Protein AF-A0A091NGA5-F1 (afdb_monomer_lite)

pLDDT: mean 75.54, std 27.59, range [21.92, 98.62]

InterPro domains:
  IPR000008 C2 domain [PS50004] (168-299)
  IPR022136 Domain of unknown function DUF3668 [PF12416] (4-75)
  IPR039893 Centrosomal protein of 120kDa-like [PTHR21574] (43-520)

Secondary structure (DSSP, 8-state):
--EEEEEEEETTEEEEEEEEEGGGT--TT--GGGTS-EEEEEEEE-B-TTTTT-------GGGS-EEEEEEEE---------------------------------------------------------------------------------------------------------B--TTPEEEEEEEEEEEEE---SSS-EEEEEEE--GGGS--PPEE-SS-EEE-TT--EEPTT-EEEEEEEE-HHHHHHHHHH-PEEEEEEE--SSS--EEEEEEEE-TTHHHHS--EEEE-TTS-EEEEEEEEEEEEEEESSSS--EEEEEEEEEEEEEEEE-S-SB-----S-----------------------PPPTTSSHHHHHHHHHHHHHHHHHHHHHHHHHHHHHHHHHHHHHHHHHHHHHHHHHHHHHHHHHHHHHHHHHHHHHHHHHHHHHHHHHHHHHHHHHHHHHHHHHHHHHHHHHHHHHHHHHHHHHHHHHHHHHHHHHHHHHHHHHT--

Organism: NCBI:txid57068

Radius of gyration: 49.53 Å; chains: 1; bounding box: 149×93×159 Å

Sequence (521 aa):
YLCVQVHLCCGDHSLGSTAIPLSGLLKKGNVEIDQHPVAIEGTFVLVPPNRTKQKLSQLPLDLAPTLGVSVTLERERLTTQPLIPFNALTESEQPQEKVLSPVNGKTESLQERSQNVPSQADHHSSTDDVATESEVESLKPEKGRKIRENAGNGPVAAYQSNPVGASSSSEPVSAQKIVIPAASHHFCFSIDLRSIRGLEVGFPINCILRYCYPFFGSAAPIMTNPPVEVRKNMEVFLPQSYCAFDFATVPHQLQDTFFRLPLLVELWHKDRTAKDLLLGMARLQLSNVLASEKTRFLGGNGEQCWRQTCNETVNISAAQGSGNRIAELSYAITLEDYGLVKVQEVMVSDSSQAVGAGQQWHAPHAQPRCAPENHPEPRETLEYKAALELEMWKEMQEDIFENQLKKKEMVHMEALAEEWKKREREREALVKKKVAEYNILEEKLQKTLRDLDKRERQLFSAESEIQRVKEELQAEHDRNLQVQQDSVRRAREECAHQLELERSKIKQLEEDKLRLQQQVH

Structure (mmCIF, N/CA/C/O backbone):
data_AF-A0A091NGA5-F1
#
_entry.id   AF-A0A091NGA5-F1
#
loop_
_atom_site.group_PDB
_atom_site.id
_atom_site.type_symbol
_atom_site.label_atom_id
_atom_site.label_alt_id
_atom_site.label_comp_id
_atom_site.label_asym_id
_atom_site.label_entity_id
_atom_site.label_seq_id
_atom_site.pdbx_PDB_ins_code
_atom_site.Cartn_x
_atom_site.Cartn_y
_atom_site.Cartn_z
_atom_site.occupancy
_atom_site.B_iso_or_equiv
_atom_site.auth_seq_id
_atom_site.auth_comp_id
_atom_site.auth_asym_id
_atom_site.auth_atom_id
_atom_site.pdbx_PDB_model_num
ATOM 1 N N . TYR A 1 1 ? -16.101 -7.623 -41.702 1.00 56.12 1 TYR A N 1
ATOM 2 C CA . TYR A 1 1 ? -14.749 -8.025 -41.275 1.00 56.12 1 TYR A CA 1
ATOM 3 C C . TYR A 1 1 ? -14.459 -7.322 -39.964 1.00 56.12 1 TYR A C 1
ATOM 5 O O . TYR A 1 1 ? -14.465 -6.101 -39.961 1.00 56.12 1 TYR A O 1
ATOM 13 N N . LEU A 1 2 ? -14.316 -8.060 -38.860 1.00 77.50 2 LEU A N 1
ATOM 14 C CA . LEU A 1 2 ? -13.909 -7.480 -37.575 1.00 77.50 2 LEU A CA 1
ATOM 15 C C . LEU A 1 2 ? -12.377 -7.467 -37.516 1.00 77.50 2 LEU A C 1
ATOM 17 O O . LEU A 1 2 ? -11.747 -8.483 -37.816 1.00 77.50 2 LEU A O 1
ATOM 21 N N . CYS A 1 3 ? -11.787 -6.342 -37.129 1.00 86.94 3 CYS A N 1
ATOM 22 C CA . CYS A 1 3 ? -10.357 -6.223 -36.876 1.00 86.94 3 CYS A CA 1
ATOM 23 C C . CYS A 1 3 ? -10.107 -5.321 -35.667 1.00 86.94 3 CYS A C 1
ATOM 25 O O . CYS A 1 3 ? -10.815 -4.332 -35.482 1.00 86.94 3 CYS A O 1
ATOM 27 N N . VAL A 1 4 ? -9.087 -5.645 -34.876 1.00 90.88 4 VAL A N 1
ATOM 28 C CA . VAL A 1 4 ? -8.569 -4.752 -33.832 1.00 90.88 4 VAL A CA 1
ATOM 29 C C . VAL A 1 4 ? -7.511 -3.868 -34.472 1.00 90.88 4 VAL A C 1
ATOM 31 O O . VAL A 1 4 ? -6.594 -4.386 -35.107 1.00 90.88 4 VAL A O 1
ATOM 34 N N . GLN A 1 5 ? -7.630 -2.551 -34.319 1.00 92.62 5 GLN A N 1
ATOM 35 C CA . GLN A 1 5 ? -6.592 -1.614 -34.737 1.00 92.62 5 GLN A CA 1
ATOM 36 C C . GLN A 1 5 ? -5.770 -1.205 -33.514 1.00 92.62 5 GLN A C 1
ATOM 38 O O . GLN A 1 5 ? -6.308 -0.644 -32.562 1.00 92.62 5 GLN A O 1
ATOM 43 N N . VAL A 1 6 ? -4.472 -1.498 -33.535 1.00 93.12 6 VAL A N 1
ATOM 44 C CA . VAL A 1 6 ? -3.536 -1.138 -32.462 1.00 93.12 6 VAL A CA 1
ATOM 45 C C . VAL A 1 6 ? -2.696 0.042 -32.926 1.00 93.12 6 VAL A C 1
ATOM 47 O O . VAL A 1 6 ? -2.171 0.021 -34.039 1.00 93.12 6 VAL A O 1
ATOM 50 N N . HIS A 1 7 ? -2.576 1.066 -32.083 1.00 94.00 7 HIS A N 1
ATOM 51 C CA . HIS A 1 7 ? -1.832 2.291 -32.363 1.00 94.00 7 HIS A CA 1
ATOM 52 C C . HIS A 1 7 ? -0.630 2.425 -31.425 1.00 94.00 7 HIS A C 1
ATOM 54 O O . HIS A 1 7 ? -0.758 2.266 -30.214 1.00 94.00 7 HIS A O 1
ATOM 60 N N . LEU A 1 8 ? 0.526 2.776 -31.986 1.00 92.94 8 LEU A N 1
ATOM 61 C CA . LEU A 1 8 ? 1.669 3.296 -31.244 1.00 92.94 8 LEU A CA 1
ATOM 62 C C . LEU A 1 8 ? 1.486 4.811 -31.106 1.00 92.94 8 LEU A C 1
ATOM 64 O O . LEU A 1 8 ? 1.487 5.512 -32.120 1.00 92.94 8 LEU A O 1
ATOM 68 N N . CYS A 1 9 ? 1.339 5.317 -29.882 1.00 91.19 9 CYS A N 1
ATOM 69 C CA . CYS A 1 9 ? 1.038 6.726 -29.614 1.00 91.19 9 CYS A CA 1
ATOM 70 C C . CYS A 1 9 ? 2.124 7.419 -28.779 1.00 91.19 9 CYS A C 1
ATOM 72 O O . CYS A 1 9 ? 2.763 6.798 -27.933 1.00 91.19 9 CYS A O 1
ATOM 74 N N . CYS A 1 10 ? 2.286 8.727 -28.985 1.00 87.88 10 CYS A N 1
ATOM 75 C CA . CYS A 1 10 ? 3.025 9.627 -28.100 1.00 87.88 10 CYS A CA 1
ATOM 76 C C . CYS A 1 10 ? 2.082 10.764 -27.681 1.00 87.88 10 CYS A C 1
ATOM 78 O O . CYS A 1 10 ? 1.731 11.626 -28.493 1.00 87.88 10 CYS A O 1
ATOM 80 N N . GLY A 1 11 ? 1.592 10.710 -26.437 1.00 90.94 11 GLY A N 1
ATOM 81 C CA . GLY A 1 11 ? 0.397 11.459 -26.039 1.00 90.94 11 GLY A CA 1
ATOM 82 C C . GLY A 1 11 ? -0.781 11.130 -26.965 1.00 90.94 11 GLY A C 1
ATOM 83 O O . GLY A 1 11 ? -0.948 9.982 -27.373 1.00 90.94 11 GLY A O 1
ATOM 84 N N . ASP A 1 12 ? -1.530 12.151 -27.377 1.00 90.06 12 ASP A N 1
ATOM 85 C CA . ASP A 1 12 ? -2.693 12.003 -28.268 1.00 90.06 12 ASP A CA 1
ATOM 86 C C . ASP A 1 12 ? -2.329 11.766 -29.754 1.00 90.06 12 ASP A C 1
ATOM 88 O O . ASP A 1 12 ? -3.207 11.698 -30.616 1.00 90.06 12 ASP A O 1
ATOM 92 N N . HIS A 1 13 ? -1.038 11.643 -30.093 1.00 83.62 13 HIS A N 1
ATOM 93 C CA . HIS A 1 13 ? -0.570 11.497 -31.474 1.00 83.62 13 HIS A CA 1
ATOM 94 C C . HIS A 1 13 ? -0.212 10.044 -31.810 1.00 83.62 13 HIS A C 1
ATOM 96 O O . HIS A 1 13 ? 0.801 9.515 -31.352 1.00 83.62 13 HIS A O 1
ATOM 102 N N . SER A 1 14 ? -0.997 9.420 -32.692 1.00 88.38 14 SER A N 1
ATOM 103 C CA . SER A 1 14 ? -0.684 8.113 -33.288 1.00 88.38 14 SER A CA 1
ATOM 104 C C . SER A 1 14 ? 0.507 8.216 -34.250 1.00 88.38 14 SER A C 1
ATOM 106 O O . SER A 1 14 ? 0.384 8.776 -35.339 1.00 88.38 14 SER A O 1
ATOM 108 N N . LEU A 1 15 ? 1.637 7.606 -33.897 1.00 88.81 15 LEU A N 1
ATOM 109 C CA . LEU A 1 15 ? 2.852 7.512 -34.715 1.00 88.81 15 LEU A CA 1
ATOM 110 C C . LEU A 1 15 ? 2.744 6.428 -35.803 1.00 88.81 15 LEU A C 1
ATOM 112 O O . LEU A 1 15 ? 3.283 6.579 -36.899 1.00 88.81 15 LEU A O 1
ATOM 116 N N . GLY A 1 16 ? 2.002 5.355 -35.530 1.00 90.75 16 GLY A N 1
ATOM 117 C CA . GLY A 1 16 ? 1.720 4.281 -36.482 1.00 90.75 16 GLY A CA 1
ATOM 118 C C . GLY A 1 16 ? 0.643 3.337 -35.964 1.00 90.75 16 GLY A C 1
ATOM 119 O O . GLY A 1 16 ? 0.372 3.310 -34.768 1.00 90.75 16 GLY A O 1
ATOM 120 N N . SER A 1 17 ? 0.011 2.573 -36.853 1.00 92.56 17 SER A N 1
ATOM 121 C CA . SER A 1 17 ? -1.026 1.608 -36.472 1.00 92.56 17 SER A CA 1
ATOM 122 C C . SER A 1 17 ? -0.970 0.326 -37.290 1.00 92.56 17 SER A C 1
ATOM 124 O O . SER A 1 17 ? -0.453 0.322 -38.406 1.00 92.56 17 SER A O 1
ATOM 126 N N . THR A 1 18 ? -1.505 -0.763 -36.751 1.00 93.75 18 THR A N 1
ATOM 127 C CA . THR A 1 18 ? -1.654 -2.034 -37.467 1.00 93.75 18 THR A CA 1
ATOM 128 C C . THR A 1 18 ? -3.017 -2.659 -37.181 1.00 93.75 18 THR A C 1
ATOM 130 O O . THR A 1 18 ? -3.643 -2.333 -36.172 1.00 93.75 18 THR A O 1
ATOM 133 N N . ALA A 1 19 ? -3.503 -3.514 -38.081 1.00 91.69 19 ALA A N 1
ATOM 134 C CA . ALA A 1 19 ? -4.843 -4.092 -38.013 1.00 91.69 19 ALA A CA 1
ATOM 135 C C . ALA A 1 19 ? -4.776 -5.624 -37.943 1.00 91.69 19 ALA A C 1
ATOM 137 O O . ALA A 1 19 ? -4.338 -6.273 -38.892 1.00 91.69 19 ALA A O 1
ATOM 138 N N . ILE A 1 20 ? -5.250 -6.197 -36.835 1.00 91.50 20 ILE A N 1
ATOM 139 C CA . ILE A 1 20 ? -5.306 -7.642 -36.602 1.00 91.50 20 ILE A CA 1
ATOM 140 C C . ILE A 1 20 ? -6.697 -8.156 -37.009 1.00 91.50 20 ILE A C 1
ATOM 142 O O . ILE A 1 20 ? -7.688 -7.773 -36.379 1.00 91.50 20 ILE A O 1
ATOM 146 N N . PRO A 1 21 ? -6.823 -9.000 -38.050 1.00 88.19 21 PRO A N 1
ATOM 147 C CA . PRO A 1 21 ? -8.111 -9.524 -38.494 1.00 88.19 21 PRO A CA 1
ATOM 148 C C . PRO A 1 21 ? -8.615 -10.630 -37.556 1.00 88.19 21 PRO A C 1
ATOM 150 O O . PRO A 1 21 ? -8.020 -11.698 -37.457 1.00 88.19 21 PRO A O 1
ATOM 153 N N . LEU A 1 22 ? -9.775 -10.425 -36.927 1.00 85.12 22 LEU A N 1
ATOM 154 C CA . LEU A 1 22 ? -10.366 -11.389 -35.985 1.00 85.12 22 LEU A CA 1
ATOM 155 C C . LEU A 1 22 ? -11.090 -12.560 -36.675 1.00 85.12 22 LEU A C 1
ATOM 157 O O . LEU A 1 22 ? -11.571 -13.477 -36.013 1.00 85.12 22 LEU A O 1
ATOM 161 N N . SER A 1 23 ? -11.161 -12.566 -38.009 1.00 79.44 23 SER A N 1
ATOM 162 C CA . SER A 1 23 ? -11.825 -13.613 -38.800 1.00 79.44 23 SER A CA 1
ATOM 163 C C . SER A 1 23 ? -11.200 -15.010 -38.671 1.00 79.44 23 SER A C 1
ATOM 165 O O . SER A 1 23 ? -11.796 -15.972 -39.146 1.00 79.44 23 SER A O 1
ATOM 167 N N . GLY A 1 24 ? -10.023 -15.134 -38.046 1.00 70.94 24 GLY A N 1
ATOM 168 C CA . GLY A 1 24 ? -9.411 -16.424 -37.715 1.00 70.94 24 GLY A CA 1
ATOM 169 C C . GLY A 1 24 ? -9.938 -17.079 -36.428 1.00 70.94 24 GLY A C 1
ATOM 170 O O . GLY A 1 24 ? -9.860 -18.300 -36.328 1.00 70.94 24 GLY A O 1
ATOM 171 N N . LEU A 1 25 ? -10.500 -16.309 -35.482 1.00 74.56 25 LEU A N 1
ATOM 172 C CA . LEU A 1 25 ? -10.872 -16.797 -34.140 1.00 74.56 25 LEU A CA 1
ATOM 173 C C . LEU A 1 25 ? -12.141 -17.657 -34.124 1.00 74.56 25 LEU A C 1
ATOM 175 O O . LEU A 1 25 ? -12.261 -18.571 -33.317 1.00 74.56 25 LEU A O 1
ATOM 179 N N . LEU A 1 26 ? -13.104 -17.366 -35.003 1.00 69.44 26 LEU A N 1
ATOM 180 C CA . LEU A 1 26 ? -14.398 -18.051 -35.050 1.00 69.44 26 LEU A CA 1
ATOM 181 C C . LEU A 1 26 ? -14.679 -18.562 -36.465 1.00 69.44 26 LEU A C 1
ATOM 183 O O . LEU A 1 26 ? -15.328 -17.902 -37.280 1.00 69.44 26 LEU A O 1
ATOM 187 N N . LYS A 1 27 ? -14.200 -19.775 -36.755 1.00 68.00 27 LYS A N 1
ATOM 188 C CA . LYS A 1 27 ? -14.582 -20.515 -37.965 1.00 68.00 27 LYS A CA 1
ATOM 189 C C . LYS A 1 27 ? -16.012 -21.037 -37.798 1.00 68.00 27 LYS A C 1
ATOM 191 O O . LYS A 1 27 ? -16.321 -21.727 -36.829 1.00 68.00 27 LYS A O 1
ATOM 196 N N . LYS A 1 28 ? -16.895 -20.707 -38.745 1.00 57.41 28 LYS A N 1
ATOM 197 C CA . LYS A 1 28 ? -18.322 -21.065 -38.697 1.00 57.41 28 LYS A CA 1
ATOM 198 C C . LYS A 1 28 ? -18.500 -22.588 -38.602 1.00 57.41 28 LYS A C 1
ATOM 200 O O . LYS A 1 28 ? -18.217 -23.292 -39.565 1.00 57.41 28 LYS A O 1
ATOM 205 N N . GLY A 1 29 ? -19.008 -23.060 -37.462 1.00 58.91 29 GLY A N 1
ATOM 206 C CA . GLY A 1 29 ? -19.249 -24.481 -37.183 1.00 58.91 29 GLY A CA 1
ATOM 207 C C . GLY A 1 29 ? -18.160 -25.189 -36.369 1.00 58.91 29 GLY A C 1
ATOM 208 O O . GLY A 1 29 ? -18.290 -26.389 -36.157 1.00 58.91 29 GLY A O 1
ATOM 209 N N . ASN A 1 30 ? -17.114 -24.489 -35.909 1.00 61.03 30 ASN A N 1
ATOM 210 C CA . ASN A 1 30 ? -16.069 -25.100 -35.088 1.00 61.03 30 ASN A CA 1
ATOM 211 C C . ASN A 1 30 ? -16.381 -25.000 -33.582 1.00 61.03 30 ASN A C 1
ATOM 213 O O . ASN A 1 30 ? -16.745 -23.929 -33.101 1.00 61.03 30 ASN A O 1
ATOM 217 N N . VAL A 1 31 ? -16.224 -26.109 -32.853 1.00 64.25 31 VAL A N 1
ATOM 218 C CA . VAL A 1 31 ? -16.602 -26.260 -31.425 1.00 64.25 31 VAL A CA 1
ATOM 219 C C . VAL A 1 31 ? -15.367 -26.231 -30.499 1.00 64.25 31 VAL A C 1
ATOM 221 O O . VAL A 1 31 ? -15.475 -26.381 -29.288 1.00 64.25 31 VAL A O 1
ATOM 224 N N . GLU A 1 32 ? -14.171 -25.999 -31.054 1.00 63.62 32 GLU A N 1
ATOM 225 C CA . GLU A 1 32 ? -12.886 -25.964 -30.325 1.00 63.62 32 GLU A CA 1
ATOM 226 C C . GLU A 1 32 ? -12.896 -25.047 -29.084 1.00 63.62 32 GLU A C 1
ATOM 228 O O . GLU A 1 32 ? -12.343 -25.426 -28.051 1.00 63.62 32 GLU A O 1
ATOM 233 N N . ILE A 1 33 ? -13.594 -23.904 -29.154 1.00 67.56 33 ILE A N 1
ATOM 234 C CA . ILE A 1 33 ? -13.716 -22.909 -28.069 1.00 67.56 33 ILE A CA 1
ATOM 235 C C . ILE A 1 33 ? -14.349 -23.457 -26.776 1.00 67.56 33 ILE A C 1
ATOM 237 O O . ILE A 1 33 ? -14.103 -22.924 -25.694 1.00 67.56 33 ILE A O 1
ATOM 241 N N . ASP A 1 34 ? -15.145 -24.528 -26.856 1.00 65.19 34 ASP A N 1
ATOM 242 C CA . ASP A 1 34 ? -15.733 -25.168 -25.673 1.00 65.19 34 ASP A CA 1
ATOM 243 C C . ASP A 1 34 ? -14.726 -26.042 -24.907 1.00 65.19 34 ASP A C 1
ATOM 245 O O . ASP A 1 34 ? -14.966 -26.396 -23.750 1.00 65.19 34 ASP A O 1
ATOM 249 N N . GLN A 1 35 ? -13.595 -26.383 -25.533 1.00 66.12 35 GLN A N 1
ATOM 250 C CA . GLN A 1 35 ? -12.564 -27.252 -24.961 1.00 66.12 35 GLN A CA 1
ATOM 251 C C . GLN A 1 35 ? -11.275 -26.485 -24.637 1.00 66.12 35 GLN A C 1
ATOM 253 O O . GLN A 1 35 ? -10.738 -26.664 -23.543 1.00 66.12 35 GLN A O 1
ATOM 258 N N . HIS A 1 36 ? -10.813 -25.610 -25.540 1.00 72.19 36 HIS A N 1
ATOM 259 C CA . HIS A 1 36 ? -9.538 -24.892 -25.426 1.00 72.19 36 HIS A CA 1
ATOM 260 C C . HIS A 1 36 ? -9.650 -23.436 -25.930 1.00 72.19 36 HIS A C 1
ATOM 262 O O . HIS A 1 36 ? -10.435 -23.170 -26.844 1.00 72.19 36 HIS A O 1
ATOM 268 N N . PRO A 1 37 ? -8.855 -22.490 -25.391 1.00 79.56 37 PRO A N 1
ATOM 269 C CA . PRO A 1 37 ? -8.739 -21.139 -25.942 1.00 79.56 37 PRO A CA 1
ATOM 270 C C . PRO A 1 37 ? -8.267 -21.141 -27.403 1.00 79.56 37 PRO A C 1
ATOM 272 O O . PRO A 1 37 ? -7.371 -21.899 -27.773 1.00 79.56 37 PRO A O 1
ATOM 275 N N . VAL A 1 38 ? -8.832 -20.257 -28.229 1.00 85.00 38 VAL A N 1
ATOM 276 C CA . VAL A 1 38 ? -8.437 -20.074 -29.635 1.00 85.00 38 VAL A CA 1
ATOM 277 C C . VAL A 1 38 ? -7.654 -18.771 -29.762 1.00 85.00 38 VAL A C 1
ATOM 279 O O . VAL A 1 38 ? -8.178 -17.714 -29.419 1.00 85.00 38 VAL A O 1
ATOM 282 N N . ALA A 1 39 ? -6.423 -18.822 -30.274 1.00 84.12 39 ALA A N 1
ATOM 283 C CA . ALA A 1 39 ? -5.550 -17.653 -30.396 1.00 84.12 39 ALA A CA 1
ATOM 284 C C . ALA A 1 39 ? -5.186 -17.310 -31.851 1.00 84.12 39 ALA A C 1
ATOM 286 O O . ALA A 1 39 ? -4.998 -18.191 -32.692 1.00 84.12 39 ALA A O 1
ATOM 287 N N . ILE A 1 40 ? -5.043 -16.013 -32.135 1.00 85.94 40 ILE A N 1
ATOM 288 C CA . ILE A 1 40 ? -4.293 -15.486 -33.282 1.00 85.94 40 ILE A CA 1
ATOM 289 C C . ILE A 1 40 ? -3.034 -14.834 -32.725 1.00 85.94 40 ILE A C 1
ATOM 291 O O . ILE A 1 40 ? -3.118 -13.754 -32.147 1.00 85.94 40 ILE A O 1
ATOM 295 N N . GLU A 1 41 ? -1.884 -15.464 -32.938 1.00 88.88 41 GLU A N 1
ATOM 296 C CA . GLU A 1 41 ? -0.572 -14.912 -32.607 1.00 88.88 41 GLU A CA 1
ATOM 297 C C . GLU A 1 41 ? 0.211 -14.609 -33.888 1.00 88.88 41 GLU A C 1
ATOM 299 O O . GLU A 1 41 ? 0.195 -15.390 -34.843 1.00 88.88 41 GLU A O 1
ATOM 304 N N . GLY A 1 42 ? 0.883 -13.459 -33.931 1.00 88.12 42 GLY A N 1
ATOM 305 C CA . GLY A 1 42 ? 1.724 -13.093 -35.062 1.00 88.12 42 GLY A CA 1
ATOM 306 C C . GLY A 1 42 ? 2.400 -11.735 -34.927 1.00 88.12 42 GLY A C 1
ATOM 307 O O . GLY A 1 42 ? 2.114 -10.944 -34.028 1.00 88.12 42 GLY A O 1
ATOM 308 N N . THR A 1 43 ? 3.298 -11.461 -35.869 1.00 89.56 43 THR A N 1
ATOM 309 C CA . THR A 1 43 ? 4.054 -10.209 -35.955 1.00 89.56 43 THR A CA 1
ATOM 310 C C . THR A 1 43 ? 3.441 -9.313 -37.027 1.00 89.56 43 THR A C 1
ATOM 312 O O . THR A 1 43 ? 3.416 -9.667 -38.206 1.00 89.56 43 THR A O 1
ATOM 315 N N . PHE A 1 44 ? 2.951 -8.140 -36.630 1.00 90.62 44 PHE A N 1
ATOM 316 C CA . PHE A 1 44 ? 2.208 -7.217 -37.486 1.00 90.62 44 PHE A CA 1
ATOM 317 C C . PHE A 1 44 ? 3.003 -5.925 -37.720 1.00 90.62 44 PHE A C 1
ATOM 319 O O . PHE A 1 44 ? 3.449 -5.272 -36.779 1.00 90.62 44 PHE A O 1
ATOM 326 N N . VAL A 1 45 ? 3.186 -5.527 -38.982 1.00 91.31 45 VAL A N 1
ATOM 327 C CA . VAL A 1 45 ? 3.934 -4.305 -39.336 1.00 91.31 45 VAL A CA 1
ATOM 328 C C . VAL A 1 45 ? 3.115 -3.056 -38.992 1.00 91.31 45 VAL A C 1
ATOM 330 O O . VAL A 1 45 ? 1.940 -2.959 -39.360 1.00 91.31 45 VAL A O 1
ATOM 333 N N . LEU A 1 46 ? 3.735 -2.076 -38.331 1.00 90.75 46 LEU A N 1
ATOM 334 C CA . LEU A 1 46 ? 3.142 -0.770 -38.046 1.00 90.75 46 LEU A CA 1
ATOM 335 C C . LEU A 1 46 ? 3.178 0.134 -39.288 1.00 90.75 46 LEU A C 1
ATOM 337 O O . LEU A 1 46 ? 4.208 0.343 -39.932 1.00 90.75 46 LEU A O 1
ATOM 341 N N . VAL A 1 47 ? 2.025 0.709 -39.618 1.00 89.06 47 VAL A N 1
ATOM 342 C CA . VAL A 1 47 ? 1.812 1.600 -40.761 1.00 89.06 47 VAL A CA 1
ATOM 343 C C . VAL A 1 47 ? 1.692 3.046 -40.260 1.00 89.06 47 VAL A C 1
ATOM 345 O O . VAL A 1 47 ? 0.761 3.341 -39.506 1.00 89.06 47 VAL A O 1
ATOM 348 N N . PRO A 1 48 ? 2.585 3.975 -40.660 1.00 86.00 48 PRO A N 1
ATOM 349 C CA . PRO A 1 48 ? 2.474 5.381 -40.273 1.00 86.00 48 PRO A CA 1
ATOM 350 C C . PRO A 1 48 ? 1.246 6.039 -40.932 1.00 86.00 48 PRO A C 1
ATOM 352 O O . PRO A 1 48 ? 0.954 5.748 -42.097 1.00 86.00 48 PRO A O 1
ATOM 355 N N . PRO A 1 49 ? 0.544 6.962 -40.248 1.00 78.81 49 PRO A N 1
ATOM 356 C CA . PRO A 1 49 ? -0.758 7.474 -40.695 1.00 78.81 49 PRO A CA 1
ATOM 357 C C . PRO A 1 49 ? -0.709 8.342 -41.965 1.00 78.81 49 PRO A C 1
ATOM 359 O O . PRO A 1 49 ? -1.724 8.502 -42.633 1.00 78.81 49 PRO A O 1
ATOM 362 N N . ASN A 1 50 ? 0.456 8.895 -42.325 1.00 68.31 50 ASN A N 1
ATOM 363 C CA . ASN A 1 50 ? 0.604 9.906 -43.384 1.00 68.31 50 ASN A CA 1
ATOM 364 C C . ASN A 1 50 ? 1.430 9.437 -44.603 1.00 68.31 50 ASN A C 1
ATOM 366 O O . ASN A 1 50 ? 2.135 10.239 -45.222 1.00 68.31 50 ASN A O 1
ATOM 370 N N . ARG A 1 51 ? 1.334 8.152 -44.994 1.00 62.31 51 ARG A N 1
ATOM 371 C CA . ARG A 1 51 ? 2.080 7.582 -46.146 1.00 62.31 51 ARG A CA 1
ATOM 372 C C . ARG A 1 51 ? 1.932 8.359 -47.467 1.00 62.31 51 ARG A C 1
ATOM 374 O O . ARG A 1 51 ? 2.816 8.282 -48.308 1.00 62.31 51 ARG A O 1
ATOM 381 N N . THR A 1 52 ? 0.852 9.113 -47.665 1.00 56.03 52 THR A N 1
ATOM 382 C CA . THR A 1 52 ? 0.591 9.875 -48.902 1.00 56.03 52 THR A CA 1
ATOM 383 C C . THR A 1 52 ? 1.336 11.210 -49.011 1.00 56.03 52 THR A C 1
ATOM 385 O O . THR A 1 52 ? 1.388 11.765 -50.106 1.00 56.03 52 THR A O 1
ATOM 388 N N . LYS A 1 53 ? 1.922 11.741 -47.925 1.00 52.00 53 LYS A N 1
ATOM 389 C CA . LYS A 1 53 ? 2.641 13.037 -47.937 1.00 52.00 53 LYS A CA 1
ATOM 390 C C . LYS A 1 53 ? 4.168 12.925 -47.912 1.00 52.00 53 LYS A C 1
ATOM 392 O O . LYS A 1 53 ? 4.843 13.922 -48.147 1.00 52.00 53 LYS A O 1
ATOM 397 N N . GLN A 1 54 ? 4.720 11.741 -47.659 1.00 54.88 54 GLN A N 1
ATOM 398 C CA . GLN A 1 54 ? 6.164 11.501 -47.656 1.00 54.88 54 GLN A CA 1
ATOM 399 C C . GLN A 1 54 ? 6.507 10.397 -48.660 1.00 54.88 54 GLN A C 1
ATOM 401 O O . GLN A 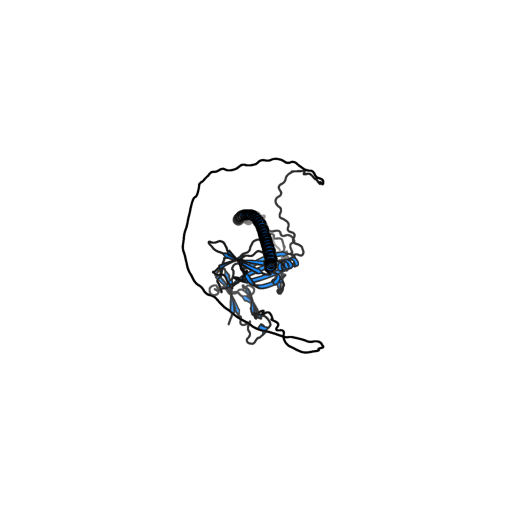1 54 ? 6.086 9.254 -48.494 1.00 54.88 54 GLN A O 1
ATOM 406 N N . LYS A 1 55 ? 7.309 10.726 -49.684 1.00 51.34 55 LYS A N 1
ATOM 407 C CA . LYS A 1 55 ? 7.959 9.743 -50.572 1.00 51.34 55 LYS A CA 1
ATOM 408 C C . LYS A 1 55 ? 9.065 9.002 -49.805 1.00 51.34 55 LYS A C 1
ATOM 410 O O . LYS A 1 55 ? 10.247 9.220 -50.050 1.00 51.34 55 LYS A O 1
ATOM 415 N N . LEU A 1 56 ? 8.680 8.156 -48.857 1.00 56.34 56 LEU A N 1
ATOM 416 C CA . LEU A 1 56 ? 9.593 7.233 -48.190 1.00 56.34 56 LEU A CA 1
ATOM 417 C C . LEU A 1 56 ? 9.687 5.941 -49.004 1.00 56.34 56 LEU A C 1
ATOM 419 O O . LEU A 1 56 ? 8.672 5.392 -49.438 1.00 56.34 56 LEU A O 1
ATOM 423 N N . SER A 1 57 ? 10.913 5.467 -49.218 1.00 56.19 57 SER A N 1
ATOM 424 C CA . SER A 1 57 ? 11.172 4.133 -49.754 1.00 56.19 57 SER A CA 1
ATOM 425 C C . SER A 1 57 ? 10.581 3.073 -48.822 1.00 56.19 57 SER A C 1
ATOM 427 O O . SER A 1 57 ? 10.541 3.241 -47.602 1.00 56.19 57 SER A O 1
ATOM 429 N N . GLN A 1 58 ? 10.100 1.969 -49.395 1.00 59.72 58 GLN A N 1
ATOM 430 C CA . GLN A 1 58 ? 9.658 0.830 -48.596 1.00 59.72 58 GLN A CA 1
ATOM 431 C C . GLN A 1 58 ? 10.883 0.227 -47.900 1.00 59.72 58 GLN A C 1
ATOM 433 O O . GLN A 1 58 ? 11.793 -0.259 -48.571 1.00 59.72 58 GLN A O 1
ATOM 438 N N . LEU A 1 59 ? 10.917 0.283 -46.565 1.00 62.22 59 LEU A N 1
ATOM 439 C CA . LEU A 1 59 ? 11.907 -0.461 -45.789 1.00 62.22 59 LEU A CA 1
ATOM 440 C C . LEU A 1 59 ? 11.706 -1.972 -46.023 1.00 62.22 59 LEU A C 1
ATOM 442 O O . LEU A 1 59 ? 10.552 -2.409 -46.115 1.00 62.22 59 LEU A O 1
ATOM 446 N N . PRO A 1 60 ? 12.787 -2.772 -46.088 1.00 69.44 60 PRO A N 1
ATOM 447 C CA . PRO A 1 60 ? 12.694 -4.229 -46.042 1.00 69.44 60 PRO A CA 1
ATOM 448 C C . PRO A 1 60 ? 11.888 -4.687 -44.820 1.00 69.44 60 PRO A C 1
ATOM 450 O O . PRO A 1 60 ? 11.975 -4.054 -43.765 1.00 69.44 60 PRO A O 1
ATOM 453 N N . LEU A 1 61 ? 11.125 -5.781 -44.942 1.00 65.00 61 LEU A N 1
ATOM 454 C CA . LEU A 1 61 ? 10.263 -6.271 -43.853 1.00 65.00 61 LEU A CA 1
ATOM 455 C C . LEU A 1 61 ? 11.048 -6.506 -42.551 1.00 65.00 61 LEU A C 1
ATOM 457 O O . LEU A 1 61 ? 10.554 -6.146 -41.487 1.00 65.00 61 LEU A O 1
ATOM 461 N N . ASP A 1 62 ? 12.282 -7.003 -42.654 1.00 68.38 62 ASP A N 1
ATOM 462 C CA . ASP A 1 62 ? 13.172 -7.306 -41.522 1.00 68.38 62 ASP A CA 1
ATOM 463 C C . ASP A 1 62 ? 13.630 -6.064 -40.730 1.00 68.38 62 ASP A C 1
ATOM 465 O O . ASP A 1 62 ? 14.141 -6.188 -39.621 1.00 68.38 62 ASP A O 1
ATOM 469 N N . LEU A 1 63 ? 13.456 -4.860 -41.290 1.00 76.19 63 LEU A N 1
ATOM 470 C CA . LEU A 1 63 ? 13.784 -3.577 -40.654 1.00 76.19 63 LEU A CA 1
ATOM 471 C C . LEU A 1 63 ? 12.538 -2.726 -40.364 1.00 76.19 63 LEU A C 1
ATOM 473 O O . LEU A 1 63 ? 12.647 -1.626 -39.819 1.00 76.19 63 LEU A O 1
ATOM 477 N N . ALA A 1 64 ? 11.348 -3.191 -40.750 1.00 81.12 64 ALA A N 1
ATOM 478 C CA . ALA A 1 64 ? 10.115 -2.457 -40.522 1.00 81.12 64 ALA A CA 1
ATOM 479 C C . ALA A 1 64 ? 9.716 -2.510 -39.032 1.00 81.12 64 ALA A C 1
ATOM 481 O O . ALA A 1 64 ? 9.843 -3.562 -38.401 1.00 81.12 64 ALA A O 1
ATOM 482 N N . PRO A 1 65 ? 9.181 -1.416 -38.452 1.00 87.06 65 PRO A N 1
ATOM 483 C CA . PRO A 1 65 ? 8.686 -1.437 -37.081 1.00 87.06 65 PRO A CA 1
ATOM 484 C C . PRO A 1 65 ? 7.521 -2.425 -36.981 1.00 87.06 65 PRO A C 1
ATOM 486 O O . PRO A 1 65 ? 6.474 -2.245 -37.609 1.00 87.06 65 PRO A O 1
ATOM 489 N N . THR A 1 66 ? 7.715 -3.485 -36.208 1.00 90.88 66 THR A N 1
ATOM 490 C CA . THR A 1 66 ? 6.763 -4.583 -36.044 1.00 90.88 66 THR A CA 1
ATOM 491 C C . THR A 1 66 ? 6.282 -4.682 -34.604 1.00 90.88 66 THR A C 1
ATOM 493 O O . THR A 1 66 ? 7.001 -4.360 -33.662 1.00 90.88 66 THR A O 1
ATOM 496 N N . LEU A 1 67 ? 5.041 -5.129 -34.445 1.00 92.12 67 LEU A N 1
ATOM 497 C CA . LEU A 1 67 ? 4.401 -5.379 -33.167 1.00 92.12 67 LEU A CA 1
ATOM 498 C C . LEU A 1 67 ? 3.999 -6.855 -33.103 1.00 92.12 67 LEU A C 1
ATOM 500 O O . LEU A 1 67 ? 3.208 -7.314 -33.927 1.00 92.12 67 LEU A O 1
ATOM 504 N N . GLY A 1 68 ? 4.537 -7.594 -32.134 1.00 92.12 68 GLY A N 1
ATOM 505 C CA . GLY A 1 68 ? 4.021 -8.917 -31.787 1.00 92.12 68 GLY A CA 1
ATOM 506 C C . GLY A 1 68 ? 2.666 -8.768 -31.099 1.00 92.12 68 GLY A C 1
ATOM 507 O O . GLY A 1 68 ? 2.551 -8.012 -30.135 1.00 92.12 68 GLY A O 1
ATOM 508 N N . VAL A 1 69 ? 1.638 -9.448 -31.603 1.00 92.50 69 VAL A N 1
ATOM 509 C CA . VAL A 1 69 ? 0.285 -9.414 -31.038 1.00 92.50 69 VAL A CA 1
ATOM 510 C C . VAL A 1 69 ? -0.252 -10.833 -30.940 1.00 92.50 69 VAL A C 1
ATOM 512 O O . VAL A 1 69 ? -0.257 -11.564 -31.929 1.00 92.50 69 VAL A O 1
ATOM 515 N N . SER A 1 70 ? -0.750 -11.186 -29.756 1.00 91.12 70 SER A N 1
ATOM 516 C CA . SER A 1 70 ? -1.565 -12.376 -29.532 1.00 91.12 70 SER A CA 1
ATOM 517 C C . SER A 1 70 ? -2.965 -11.950 -29.094 1.00 91.12 70 SER A C 1
ATOM 519 O O . SER A 1 70 ? -3.114 -11.115 -28.201 1.00 91.12 70 SER A O 1
ATOM 521 N N . VAL A 1 71 ? -3.991 -12.476 -29.760 1.00 89.62 71 VAL A N 1
ATOM 522 C CA . VAL A 1 71 ? -5.403 -12.265 -29.426 1.00 89.62 71 VAL A CA 1
ATOM 523 C C . VAL A 1 71 ? -6.022 -13.621 -29.141 1.00 89.62 71 VAL A C 1
ATOM 525 O O . VAL A 1 71 ? -6.204 -14.411 -30.066 1.00 89.62 71 VAL A O 1
ATOM 528 N N . THR A 1 72 ? -6.371 -13.872 -27.883 1.00 88.25 72 THR A N 1
ATOM 529 C CA . THR A 1 72 ? -6.981 -15.129 -27.438 1.00 88.25 72 THR A CA 1
ATOM 530 C C . THR A 1 72 ? -8.465 -14.933 -27.155 1.00 88.25 72 THR A C 1
ATOM 532 O O . THR A 1 72 ? -8.864 -13.952 -26.530 1.00 88.25 72 THR A O 1
ATOM 535 N N . LEU A 1 73 ? -9.283 -15.876 -27.616 1.00 84.88 73 LEU A N 1
ATOM 536 C CA . LEU A 1 73 ? -10.706 -15.972 -27.333 1.00 84.88 73 LEU A CA 1
ATOM 537 C C . LEU A 1 73 ? -10.974 -17.283 -26.589 1.00 84.88 73 LEU A C 1
ATOM 539 O O . LEU A 1 73 ? -10.718 -18.368 -27.110 1.00 84.88 73 LEU A O 1
ATOM 543 N N . GLU A 1 74 ? -11.515 -17.177 -25.381 1.00 83.44 74 GLU A N 1
ATOM 544 C CA . GLU A 1 74 ? -11.856 -18.313 -24.528 1.00 83.44 74 GLU A CA 1
ATOM 545 C C . GLU A 1 74 ? -13.274 -18.187 -23.968 1.00 83.44 74 GLU A C 1
ATOM 547 O O . GLU A 1 74 ? -13.851 -17.099 -23.907 1.00 83.44 74 GLU A O 1
ATOM 552 N N . ARG A 1 75 ? -13.852 -19.321 -23.568 1.00 78.75 75 ARG A N 1
ATOM 553 C CA . ARG A 1 75 ? -15.163 -19.367 -22.925 1.00 78.75 75 ARG A CA 1
ATOM 554 C C . ARG A 1 75 ? -15.012 -19.158 -21.419 1.00 78.75 75 ARG A C 1
ATOM 556 O O . ARG A 1 75 ? -14.475 -20.022 -20.729 1.00 78.75 75 ARG A O 1
ATOM 563 N N . GLU A 1 76 ? -15.556 -18.052 -20.913 1.00 72.38 76 GLU A N 1
ATOM 564 C CA . GLU A 1 76 ? -15.606 -17.742 -19.481 1.00 72.38 76 GLU A CA 1
ATOM 565 C C . GLU A 1 76 ? -16.276 -18.886 -18.694 1.00 72.38 76 GLU A C 1
ATOM 567 O O . GLU A 1 76 ? -17.459 -19.199 -18.875 1.00 72.38 76 GLU A O 1
ATOM 572 N N . ARG A 1 77 ? -15.502 -19.549 -17.827 1.00 63.41 77 ARG A N 1
ATOM 573 C CA . ARG A 1 77 ? -15.995 -20.618 -16.952 1.00 63.41 77 ARG A CA 1
ATOM 574 C C . ARG A 1 77 ? -16.479 -20.010 -15.641 1.00 63.41 77 ARG A C 1
ATOM 576 O O . ARG A 1 77 ? -15.694 -19.811 -14.721 1.00 63.41 77 ARG A O 1
ATOM 583 N N . LEU A 1 78 ? -17.782 -19.748 -15.547 1.00 44.34 78 LEU A N 1
ATOM 584 C CA . LEU A 1 78 ? -18.420 -19.360 -14.288 1.00 44.34 78 LEU A CA 1
ATOM 585 C C . LEU A 1 78 ? -18.255 -20.478 -13.248 1.00 44.34 78 LEU A C 1
ATOM 587 O O . LEU A 1 78 ? -18.867 -21.541 -13.366 1.00 44.34 78 LEU A O 1
ATOM 591 N N . THR A 1 79 ? -17.455 -20.232 -12.210 1.00 37.12 79 THR A N 1
ATOM 592 C CA . THR A 1 79 ? -17.227 -21.178 -11.109 1.00 37.12 79 THR A CA 1
ATOM 593 C C . THR A 1 79 ? -18.412 -21.207 -10.137 1.00 37.12 79 THR A C 1
ATOM 595 O O . THR A 1 79 ? -18.303 -20.816 -8.976 1.00 37.12 79 THR A O 1
ATOM 598 N N . THR A 1 80 ? -19.571 -21.694 -10.586 1.00 36.59 80 THR A N 1
ATOM 599 C CA . THR A 1 80 ? -20.614 -22.162 -9.663 1.00 36.59 80 THR A CA 1
ATOM 600 C C . THR A 1 80 ? -20.066 -23.326 -8.843 1.00 36.59 80 THR A C 1
ATOM 602 O O . THR A 1 80 ? -19.744 -24.377 -9.400 1.00 36.59 80 THR A O 1
ATOM 605 N N . GLN A 1 81 ? -19.983 -23.151 -7.520 1.00 31.62 81 GLN A N 1
ATOM 606 C CA . GLN A 1 81 ? -19.730 -24.254 -6.588 1.00 31.62 81 GLN A CA 1
ATOM 607 C C . GLN A 1 81 ? -20.740 -25.387 -6.846 1.00 31.62 81 GLN A C 1
ATOM 609 O O . GLN A 1 81 ? -21.942 -25.106 -6.915 1.00 31.62 81 GLN A O 1
ATOM 614 N N . PRO A 1 82 ? -20.313 -26.660 -6.944 1.00 35.22 82 PRO A N 1
ATOM 615 C CA . PRO A 1 82 ? -21.249 -27.769 -7.013 1.00 35.22 82 PRO A CA 1
ATOM 616 C C . PRO A 1 82 ? -21.883 -27.977 -5.633 1.00 35.22 82 PRO A C 1
ATOM 618 O O . PRO A 1 82 ? -21.298 -28.601 -4.748 1.00 35.22 82 PRO A O 1
ATOM 621 N N . LEU A 1 83 ? -23.104 -27.474 -5.453 1.00 32.28 83 LEU A N 1
ATOM 622 C CA . LEU A 1 83 ? -24.013 -27.995 -4.434 1.00 32.28 83 LEU A CA 1
ATOM 623 C C . LEU A 1 83 ? -24.317 -29.451 -4.797 1.00 32.28 83 LEU A C 1
ATOM 625 O O . LEU A 1 83 ? -25.086 -29.703 -5.721 1.00 32.28 83 LEU A O 1
ATOM 629 N N . ILE A 1 84 ? -23.690 -30.398 -4.096 1.00 34.84 84 ILE A N 1
ATOM 630 C CA . ILE A 1 84 ? -23.951 -31.832 -4.258 1.00 34.84 84 ILE A CA 1
ATOM 631 C C . ILE A 1 84 ? -25.370 -32.122 -3.740 1.00 34.84 84 ILE A C 1
ATOM 633 O O . ILE A 1 84 ? -25.593 -32.017 -2.530 1.00 34.84 84 ILE A O 1
ATOM 637 N N . PRO A 1 85 ? -26.331 -32.527 -4.590 1.00 30.67 85 PRO A N 1
ATOM 638 C CA . PRO A 1 85 ? -27.636 -32.975 -4.137 1.00 30.67 85 PRO A CA 1
ATOM 639 C C . PRO A 1 85 ? -27.527 -34.471 -3.836 1.00 30.67 85 PRO A C 1
ATOM 641 O O . PRO A 1 85 ? -27.627 -35.309 -4.730 1.00 30.67 85 PRO A O 1
ATOM 644 N N . PHE A 1 86 ? -27.295 -34.823 -2.573 1.00 29.55 86 PHE A N 1
ATOM 645 C CA . PHE A 1 86 ? -27.398 -36.216 -2.145 1.00 29.55 86 PHE A CA 1
ATOM 646 C C . PHE A 1 86 ? -28.875 -36.609 -2.048 1.00 29.55 86 PHE A C 1
ATOM 648 O O . PHE A 1 86 ? -29.551 -36.185 -1.113 1.00 29.55 86 PHE A O 1
ATOM 655 N N . ASN A 1 87 ? -29.364 -37.420 -2.993 1.00 27.75 87 ASN A N 1
ATOM 656 C CA . ASN A 1 87 ? -30.349 -38.472 -2.717 1.00 27.75 87 ASN A CA 1
ATOM 657 C C . ASN A 1 87 ? -30.567 -39.432 -3.902 1.00 27.75 87 ASN A C 1
ATOM 659 O O . ASN A 1 87 ? -30.737 -38.996 -5.035 1.00 27.75 87 ASN A O 1
ATOM 663 N N . ALA A 1 88 ? -30.690 -40.718 -3.544 1.00 26.23 88 ALA A N 1
ATOM 664 C CA . ALA A 1 88 ? -31.183 -41.865 -4.320 1.00 26.23 88 ALA A CA 1
ATOM 665 C C . ALA A 1 88 ? -30.352 -42.387 -5.523 1.00 26.23 88 ALA A C 1
ATOM 667 O O . ALA A 1 88 ? -29.826 -41.614 -6.311 1.00 26.23 88 ALA A O 1
ATOM 668 N N . LEU A 1 89 ? -30.282 -43.702 -5.789 1.00 27.41 89 LEU A N 1
ATOM 669 C CA . LEU A 1 89 ? -30.382 -44.902 -4.928 1.00 27.41 89 LEU A CA 1
ATOM 670 C C . LEU A 1 89 ? -29.974 -46.131 -5.773 1.00 27.41 89 LEU A C 1
ATOM 672 O O . LEU A 1 89 ? -30.542 -46.298 -6.850 1.00 27.41 89 LEU A O 1
ATOM 676 N N . THR A 1 90 ? -29.125 -47.036 -5.270 1.00 26.70 90 THR A N 1
ATOM 677 C CA . THR A 1 90 ? -29.180 -48.458 -5.676 1.00 26.70 90 THR A CA 1
ATOM 678 C C . THR A 1 90 ? -28.681 -49.377 -4.560 1.00 26.70 90 THR A C 1
ATOM 680 O O . THR A 1 90 ? -27.825 -49.006 -3.762 1.00 26.70 90 THR A O 1
ATOM 683 N N . GLU A 1 91 ? -29.291 -50.555 -4.490 1.00 24.00 91 GLU A N 1
ATOM 684 C CA . GLU A 1 91 ? -29.272 -51.530 -3.397 1.00 24.00 91 GLU A CA 1
ATOM 685 C C . GLU A 1 91 ? -27.934 -52.281 -3.234 1.00 24.00 91 GLU A C 1
ATOM 687 O O . GLU A 1 91 ? -27.285 -52.602 -4.227 1.00 24.00 91 GLU A O 1
ATOM 692 N N . SER A 1 92 ? -27.583 -52.675 -2.000 1.00 23.97 92 SER A N 1
ATOM 693 C CA . SER A 1 92 ? -27.634 -54.097 -1.601 1.00 23.97 92 SER A CA 1
ATOM 694 C C . SER A 1 92 ? -27.410 -54.314 -0.088 1.00 23.97 92 SER A C 1
ATOM 696 O O . SER A 1 92 ? -26.681 -53.568 0.555 1.00 23.97 92 SER A O 1
ATOM 698 N N . GLU A 1 93 ? -28.028 -55.385 0.418 1.00 25.19 93 GLU A N 1
ATOM 699 C CA . GLU A 1 93 ? -27.815 -56.116 1.685 1.00 25.19 93 GLU A CA 1
ATOM 700 C C . GLU A 1 93 ? -28.037 -55.448 3.070 1.00 25.19 93 GLU A C 1
ATOM 702 O O . GLU A 1 93 ? -27.329 -54.567 3.550 1.00 25.19 93 GLU A O 1
ATOM 707 N N . GLN A 1 94 ? -29.039 -56.011 3.756 1.00 21.92 94 GLN A N 1
ATOM 708 C CA . GLN A 1 94 ? -29.365 -55.932 5.188 1.00 21.92 94 GLN A CA 1
ATOM 709 C C . GLN A 1 94 ? -28.565 -57.016 5.963 1.00 21.92 94 GLN A C 1
ATOM 711 O O . GLN A 1 94 ? -28.149 -57.981 5.316 1.00 21.92 94 GLN A O 1
ATOM 716 N N . PRO A 1 95 ? -28.397 -56.967 7.313 1.00 28.41 95 PRO A N 1
ATOM 717 C CA . PRO A 1 95 ? -29.525 -57.293 8.215 1.00 28.41 95 PRO A CA 1
ATOM 718 C C . PRO A 1 95 ? -29.555 -56.660 9.639 1.00 28.41 95 PRO A C 1
ATOM 720 O O . PRO A 1 95 ? -28.531 -56.550 10.298 1.00 28.41 95 PRO A O 1
ATOM 723 N N . GLN A 1 96 ? -30.788 -56.449 10.152 1.00 25.78 96 GLN A N 1
ATOM 724 C CA . GLN A 1 96 ? -31.212 -56.445 11.585 1.00 25.78 96 GLN A CA 1
ATOM 725 C C . GLN A 1 96 ? -30.644 -55.330 12.524 1.00 25.78 96 GLN A C 1
ATOM 727 O O . GLN A 1 96 ? -29.532 -54.865 12.349 1.00 25.78 96 GLN A O 1
ATOM 732 N N . GLU A 1 97 ? -31.341 -54.798 13.548 1.00 24.67 97 GLU A N 1
ATOM 733 C CA . GLU A 1 97 ? -32.641 -55.110 14.181 1.00 24.67 97 GLU A CA 1
ATOM 734 C C . GLU A 1 97 ? -33.216 -53.886 14.972 1.00 24.67 97 GLU A C 1
ATOM 736 O O . GLU A 1 97 ? -32.448 -53.031 15.399 1.00 24.67 97 GLU A O 1
ATOM 741 N N . LYS A 1 98 ? -34.534 -53.900 15.280 1.00 25.80 98 LYS A N 1
ATOM 742 C CA . LYS A 1 98 ? -35.299 -53.103 16.296 1.00 25.80 98 LYS A CA 1
ATOM 743 C C . LYS A 1 98 ? -35.559 -51.581 16.025 1.00 25.80 98 LYS A C 1
ATOM 745 O O . LYS A 1 98 ? -34.622 -50.839 15.784 1.00 25.80 98 LYS A O 1
ATOM 750 N N . VAL A 1 99 ? -36.798 -51.032 15.923 1.00 24.03 99 VAL A N 1
ATOM 751 C CA . VAL A 1 99 ? -38.014 -51.019 16.815 1.00 24.03 99 VAL A CA 1
ATOM 752 C C . VAL A 1 99 ? -37.791 -50.041 17.999 1.00 24.03 99 VAL A C 1
ATOM 754 O O . VAL A 1 99 ? -36.887 -50.308 18.778 1.00 24.03 99 VAL A O 1
ATOM 757 N N . LEU A 1 100 ? -38.491 -48.905 18.237 1.00 26.39 100 LEU A N 1
ATOM 758 C CA . LEU A 1 100 ? -39.819 -48.348 17.847 1.00 26.39 100 LEU A CA 1
ATOM 759 C C . LEU A 1 100 ? -39.870 -46.787 17.904 1.00 26.39 100 LEU A C 1
ATOM 761 O O . LEU A 1 100 ? -38.950 -46.150 18.410 1.00 26.39 100 LEU A O 1
ATOM 765 N N . SER A 1 101 ? -40.993 -46.183 17.480 1.00 23.41 101 SER A N 1
ATOM 766 C CA . SER A 1 101 ? -41.407 -44.775 17.723 1.00 23.41 101 SER A CA 1
ATOM 767 C C . SER A 1 101 ? -42.922 -44.707 18.110 1.00 23.41 101 SER A C 1
ATOM 769 O O . SER A 1 101 ? -43.456 -45.747 18.494 1.00 23.41 101 SER A O 1
ATOM 771 N N . PRO A 1 102 ? -43.651 -43.564 18.057 1.00 49.25 102 PRO A N 1
ATOM 772 C CA . PRO A 1 102 ? -43.822 -42.531 19.104 1.00 49.25 102 PRO A CA 1
ATOM 773 C C . PRO A 1 102 ? -45.305 -42.309 19.550 1.00 49.25 102 PRO A C 1
ATOM 775 O O . PRO A 1 102 ? -46.198 -42.917 18.973 1.00 49.25 102 PRO A O 1
ATOM 778 N N . VAL A 1 103 ? -45.599 -41.403 20.512 1.00 26.73 103 VAL A N 1
ATOM 779 C CA . VAL A 1 103 ? -46.952 -40.832 20.845 1.00 26.73 103 VAL A CA 1
ATOM 780 C C . VAL A 1 103 ? -46.830 -39.781 21.990 1.00 26.73 103 VAL A C 1
ATOM 782 O O . VAL A 1 103 ? -45.856 -39.872 22.728 1.00 26.73 103 VAL A O 1
ATOM 785 N N . ASN A 1 104 ? -47.756 -38.855 22.327 1.00 27.78 104 ASN A N 1
ATOM 786 C CA . ASN A 1 104 ? -48.689 -37.925 21.632 1.00 27.78 104 ASN A CA 1
ATOM 787 C C . ASN A 1 104 ? -49.480 -37.107 22.718 1.00 27.78 104 ASN A C 1
ATOM 789 O O . ASN A 1 104 ? -49.544 -37.554 23.859 1.00 27.78 104 ASN A O 1
ATOM 793 N N . GLY A 1 105 ? -50.129 -35.979 22.372 1.00 25.39 105 GLY A N 1
ATOM 794 C CA . GLY A 1 105 ? -51.003 -35.143 23.247 1.00 25.39 105 GLY A CA 1
ATOM 795 C C . GLY A 1 105 ? -50.426 -33.733 23.505 1.00 25.39 105 GLY A C 1
ATOM 796 O O . GLY A 1 105 ? -49.262 -33.641 23.872 1.00 25.39 105 GLY A O 1
ATOM 797 N N . LYS A 1 106 ? -51.065 -32.570 23.252 1.00 27.17 106 LYS A N 1
ATOM 798 C CA . LYS A 1 106 ? -52.474 -32.089 23.387 1.00 27.17 106 LYS A CA 1
ATOM 799 C C . LYS A 1 106 ? -52.997 -32.184 24.838 1.00 27.17 106 LYS A C 1
ATOM 801 O O . LYS A 1 106 ? -52.739 -33.192 25.480 1.00 27.17 106 LYS A O 1
ATOM 806 N N . THR A 1 107 ? -53.680 -31.180 25.413 1.00 28.31 107 THR A N 1
ATOM 807 C CA . THR A 1 107 ? -54.623 -30.196 24.812 1.00 28.31 107 THR A CA 1
ATOM 808 C C . THR A 1 107 ? -54.782 -28.913 25.683 1.00 28.31 107 THR A C 1
ATOM 810 O O . THR A 1 107 ? -54.467 -28.992 26.859 1.00 28.31 107 THR A O 1
ATOM 813 N N . GLU A 1 108 ? -55.267 -27.791 25.098 1.00 28.62 108 GLU A N 1
ATOM 814 C CA . GLU A 1 108 ? -56.238 -26.753 25.605 1.00 28.62 108 GLU A CA 1
ATOM 815 C C . GLU A 1 108 ? -56.303 -26.326 27.106 1.00 28.62 108 GLU A C 1
ATOM 817 O O . GLU A 1 108 ? -56.041 -27.112 27.999 1.00 28.62 108 GLU A O 1
ATOM 822 N N . SER A 1 109 ? -56.785 -25.144 27.539 1.00 26.05 109 SER A N 1
ATOM 823 C CA . SER A 1 109 ? -57.209 -23.836 26.963 1.00 26.05 109 SER A CA 1
ATOM 824 C C . SER A 1 109 ? -57.511 -22.874 28.155 1.00 26.05 109 SER A C 1
ATOM 826 O O . SER A 1 109 ? -57.751 -23.369 29.251 1.00 26.05 109 SER A O 1
ATOM 828 N N . LEU A 1 110 ? -57.359 -21.537 28.081 1.00 27.11 110 LEU A N 1
ATOM 829 C CA . LEU A 1 110 ? -58.415 -20.484 27.989 1.00 27.11 110 LEU A CA 1
ATOM 830 C C . LEU A 1 110 ? -57.786 -19.153 28.513 1.00 27.11 110 LEU A C 1
ATOM 832 O O . LEU A 1 110 ? -56.991 -19.216 29.443 1.00 27.11 110 LEU A O 1
ATOM 836 N N . GLN A 1 111 ? -57.885 -18.016 27.796 1.00 28.80 111 GLN A N 1
ATOM 837 C CA . GLN A 1 111 ? -58.710 -16.805 28.097 1.00 28.80 111 GLN A CA 1
ATOM 838 C C . GLN A 1 111 ? -58.407 -16.074 29.437 1.00 28.80 111 GLN A C 1
ATOM 840 O O . GLN A 1 111 ? -58.196 -16.726 30.446 1.00 28.80 111 GLN A O 1
ATOM 845 N N . GLU A 1 112 ? -58.372 -14.734 29.566 1.00 26.62 112 GLU A N 1
ATOM 846 C CA . GLU A 1 112 ? -58.793 -13.579 28.728 1.00 26.62 112 GLU A CA 1
ATOM 847 C C . GLU A 1 112 ? -57.947 -12.312 29.137 1.00 26.62 112 GLU A C 1
ATOM 849 O O . GLU A 1 112 ? -57.488 -12.248 30.272 1.00 26.62 112 GLU A O 1
ATOM 854 N N . ARG A 1 113 ? -57.495 -11.409 28.233 1.00 24.36 113 ARG A N 1
ATOM 855 C CA . ARG A 1 113 ? -58.101 -10.098 27.821 1.00 24.36 113 ARG A CA 1
ATOM 856 C C . ARG A 1 113 ? -58.104 -8.985 28.902 1.00 24.36 113 ARG A C 1
ATOM 858 O O . ARG A 1 113 ? -58.466 -9.264 30.029 1.00 24.36 113 ARG A O 1
ATOM 865 N N . SER A 1 114 ? -57.885 -7.678 28.684 1.00 27.64 114 SER A N 1
ATOM 866 C CA . SER A 1 114 ? -57.263 -6.791 27.669 1.00 27.64 114 SER A CA 1
ATOM 867 C C . SER A 1 114 ? -57.383 -5.330 28.177 1.00 27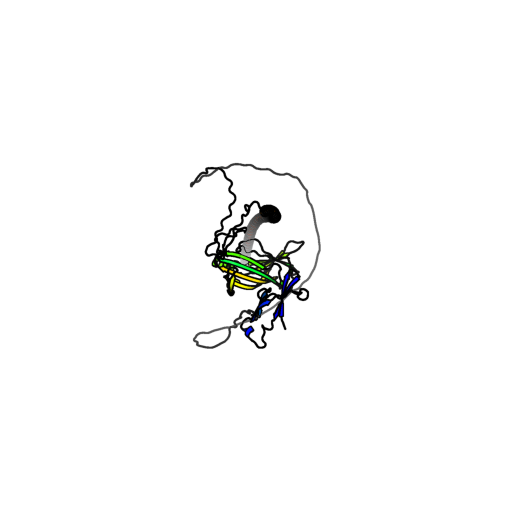.64 114 SER A C 1
ATOM 869 O O . SER A 1 114 ? -58.387 -4.985 28.786 1.00 27.64 114 SER A O 1
ATOM 871 N N . GLN A 1 115 ? -56.389 -4.490 27.859 1.00 30.34 115 GLN A N 1
ATOM 872 C CA . GLN A 1 115 ? -56.406 -3.027 27.582 1.00 30.34 115 GLN A CA 1
ATOM 873 C C . GLN A 1 115 ? -57.648 -2.146 27.905 1.00 30.34 115 GLN A C 1
ATOM 875 O O . GLN A 1 115 ? -58.732 -2.415 27.390 1.00 30.34 115 GLN A O 1
ATOM 880 N N . ASN A 1 116 ? -57.427 -0.954 28.509 1.00 26.20 116 ASN A N 1
ATOM 881 C CA . ASN A 1 116 ? -57.609 0.354 27.820 1.00 26.20 116 ASN A CA 1
ATOM 882 C C . ASN A 1 116 ? -57.116 1.614 28.601 1.00 26.20 116 ASN A C 1
ATOM 884 O O . ASN A 1 116 ? -56.758 1.527 29.771 1.00 26.20 116 ASN A O 1
ATOM 888 N N . VAL A 1 117 ? -57.062 2.757 27.891 1.00 28.48 117 VAL A N 1
ATOM 889 C CA . VAL A 1 117 ? -56.534 4.127 28.214 1.00 28.48 117 VAL A CA 1
ATOM 890 C C . VAL A 1 117 ? -57.696 5.173 28.343 1.00 28.48 117 VAL A C 1
ATOM 892 O O . VAL A 1 117 ? -58.821 4.698 28.160 1.00 28.48 117 VAL A O 1
ATOM 895 N N . PRO A 1 118 ? -57.561 6.523 28.608 1.00 38.41 118 PRO A N 1
ATOM 896 C CA . PRO A 1 118 ? -56.427 7.465 28.346 1.00 38.41 118 PRO A CA 1
ATOM 897 C C . PRO A 1 118 ? -56.192 8.698 29.306 1.00 38.41 118 PRO A C 1
ATOM 899 O O . PRO A 1 118 ? -56.961 8.928 30.231 1.00 38.41 118 PRO A O 1
ATOM 902 N N . SER A 1 119 ? -55.208 9.562 28.952 1.00 29.59 119 SER A N 1
ATOM 903 C CA . SER A 1 119 ? -55.104 11.038 29.234 1.00 29.59 119 SER A CA 1
ATOM 904 C C . SER A 1 119 ? -54.850 11.519 30.698 1.00 29.59 119 SER A C 1
ATOM 906 O O . SER A 1 119 ? -55.053 10.747 31.621 1.00 29.59 119 SER A O 1
ATOM 908 N N . GLN A 1 120 ? -54.386 12.747 31.038 1.00 30.33 120 GLN A N 1
ATOM 909 C CA . GLN A 1 120 ? -53.997 13.983 30.303 1.00 30.33 120 GLN A CA 1
ATOM 910 C C . GLN A 1 120 ? -52.949 14.835 31.104 1.00 30.33 120 GLN A C 1
ATOM 912 O O . GLN A 1 120 ? -52.492 14.408 32.155 1.00 30.33 120 GLN A O 1
ATOM 917 N N . ALA A 1 121 ? -52.566 16.010 30.576 1.00 27.88 121 ALA A N 1
ATOM 918 C CA . ALA A 1 121 ? -51.502 16.960 30.981 1.00 27.88 121 ALA A CA 1
ATOM 919 C C . ALA A 1 121 ? -51.507 17.557 32.419 1.00 27.88 121 ALA A C 1
ATOM 921 O O . ALA A 1 121 ? -52.562 17.615 33.036 1.00 27.88 121 ALA A O 1
ATOM 922 N N . ASP A 1 122 ? -50.347 18.085 32.883 1.00 27.28 122 ASP A N 1
ATOM 923 C CA . ASP A 1 122 ? -50.166 19.527 33.228 1.00 27.28 122 ASP A CA 1
ATOM 924 C C . ASP A 1 122 ? -48.730 19.954 33.679 1.00 27.28 122 ASP A C 1
ATOM 926 O O . ASP A 1 122 ? -48.203 19.527 34.699 1.00 27.28 122 ASP A O 1
ATOM 930 N N . HIS A 1 123 ? -48.095 20.810 32.864 1.00 29.09 123 HIS A N 1
ATOM 931 C CA . HIS A 1 123 ? -47.588 22.173 33.152 1.00 29.09 123 HIS A CA 1
ATOM 932 C C . HIS A 1 123 ? -46.853 22.623 34.466 1.00 29.09 123 HIS A C 1
ATOM 934 O O . HIS A 1 123 ? -47.475 22.817 35.502 1.00 29.09 123 HIS A O 1
ATOM 940 N N . HIS A 1 124 ? -45.591 23.091 34.284 1.00 27.41 124 HIS A N 1
ATOM 941 C CA . HIS A 1 124 ? -44.813 24.116 35.059 1.00 27.41 124 HIS A CA 1
ATOM 942 C C . HIS A 1 124 ? -44.376 23.772 36.523 1.00 27.41 124 HIS A C 1
ATOM 944 O O . HIS A 1 124 ? -44.896 22.834 37.104 1.00 27.41 124 HIS A O 1
ATOM 950 N N . SER A 1 125 ? -43.396 24.416 37.197 1.00 28.11 125 SER A N 1
ATOM 951 C CA . SER A 1 125 ? -42.580 25.633 36.950 1.00 28.11 125 SER A CA 1
ATOM 952 C C . SER A 1 125 ? -41.163 25.585 37.592 1.00 28.11 125 SER A C 1
ATOM 954 O O . SER A 1 125 ? -40.851 24.716 38.397 1.00 28.11 125 SER A O 1
ATOM 956 N N . SER A 1 126 ? -40.338 26.580 37.248 1.00 29.36 126 SER A N 1
ATOM 957 C CA . SER A 1 126 ? -38.976 26.925 37.713 1.00 29.36 126 SER A CA 1
ATOM 958 C C . SER A 1 126 ? -38.784 27.295 39.196 1.00 29.36 126 SER A C 1
ATOM 960 O O . SER A 1 126 ? -39.680 27.913 39.773 1.00 29.36 126 SER A O 1
ATOM 962 N N . THR A 1 127 ? -37.535 27.178 39.679 1.00 28.94 127 THR A N 1
ATOM 963 C CA . THR A 1 127 ? -36.846 28.272 40.408 1.00 28.94 127 THR A CA 1
ATOM 964 C C . THR A 1 127 ? -35.318 28.214 40.248 1.00 28.94 127 THR A C 1
ATOM 966 O O . THR A 1 127 ? -34.725 27.144 40.377 1.00 28.94 127 THR A O 1
ATOM 969 N N . ASP A 1 128 ? -34.705 29.374 39.997 1.00 29.58 128 ASP A N 1
ATOM 970 C CA . ASP A 1 128 ? -33.267 29.672 40.155 1.00 29.58 128 ASP A CA 1
ATOM 971 C C . ASP A 1 128 ? -32.895 29.721 41.675 1.00 29.58 128 ASP A C 1
ATOM 973 O O . ASP A 1 128 ? -33.775 29.543 42.518 1.00 29.58 128 ASP A O 1
ATOM 977 N N . ASP A 1 129 ? -31.660 29.919 42.164 1.00 31.92 129 ASP A N 1
ATOM 978 C CA . ASP A 1 129 ? -30.720 31.018 41.866 1.00 31.92 129 ASP A CA 1
ATOM 979 C C . ASP A 1 129 ? -29.433 30.925 42.757 1.00 31.92 129 ASP A C 1
ATOM 981 O O . ASP A 1 129 ? -29.378 30.101 43.670 1.00 31.92 129 ASP A O 1
ATOM 985 N N . VAL A 1 130 ? -28.458 31.833 42.547 1.00 30.62 130 VAL A N 1
ATOM 986 C CA . VAL A 1 130 ? -27.277 32.188 43.394 1.00 30.62 130 VAL A CA 1
ATOM 987 C C . VAL A 1 130 ? -26.138 31.133 43.454 1.00 30.62 130 VAL A C 1
ATOM 989 O O . VAL A 1 130 ? -26.295 30.078 44.055 1.00 30.62 130 VAL A O 1
ATOM 992 N N . ALA A 1 131 ? -24.952 31.247 42.824 1.00 29.55 131 ALA A N 1
ATOM 993 C CA . ALA A 1 131 ? -23.987 32.342 42.551 1.00 29.55 131 ALA A CA 1
ATOM 994 C C . ALA A 1 131 ? -23.082 32.759 43.741 1.00 29.55 131 ALA A C 1
ATOM 996 O O . ALA A 1 131 ? -23.607 33.103 44.786 1.00 29.55 131 ALA A O 1
ATOM 997 N N . THR A 1 132 ? -21.742 32.754 43.552 1.00 31.20 132 THR A N 1
ATOM 998 C CA . THR A 1 132 ? -20.741 33.677 44.174 1.00 31.20 132 THR A CA 1
ATOM 999 C C . THR A 1 132 ? -19.295 33.395 43.671 1.00 31.20 132 THR A C 1
ATOM 1001 O O . THR A 1 132 ? -18.727 32.338 43.923 1.00 31.20 132 THR A O 1
ATOM 1004 N N . GLU A 1 133 ? -18.769 34.339 42.874 1.00 34.16 133 GLU A N 1
ATOM 1005 C CA . GLU A 1 133 ? -17.450 35.035 42.950 1.00 34.16 133 GLU A CA 1
ATOM 1006 C C . GLU A 1 133 ? -16.115 34.235 43.107 1.00 34.16 133 GLU A C 1
ATOM 1008 O O . GLU A 1 133 ? -15.870 33.616 44.134 1.00 34.16 133 GLU A O 1
ATOM 1013 N N . SER A 1 134 ? -15.220 34.287 42.092 1.00 33.22 134 SER A N 1
ATOM 1014 C CA . SER A 1 134 ? -13.869 34.952 42.096 1.00 33.22 134 SER A CA 1
ATOM 1015 C C . SER A 1 134 ? -12.685 34.160 42.731 1.00 33.22 134 SER A C 1
ATOM 1017 O O . SER A 1 134 ? -12.913 33.251 43.515 1.00 33.22 134 SER A O 1
ATOM 1019 N N . GLU A 1 135 ? -11.375 34.362 42.459 1.00 33.00 135 GLU A N 1
ATOM 1020 C CA . GLU A 1 135 ? -10.560 35.120 41.463 1.00 33.00 135 GLU A CA 1
ATOM 1021 C C . GLU A 1 135 ? -9.155 34.423 41.312 1.00 33.00 135 GLU A C 1
ATOM 1023 O O . GLU A 1 135 ? -8.820 33.573 42.134 1.00 33.00 135 GLU A O 1
ATOM 1028 N N . VAL A 1 136 ? -8.419 34.471 40.178 1.00 30.56 136 VAL A N 1
ATOM 1029 C CA . VAL A 1 136 ? -7.289 35.387 39.797 1.00 30.56 136 VAL A CA 1
ATOM 1030 C C . VAL A 1 136 ? -6.124 35.427 40.835 1.00 30.56 136 VAL A C 1
ATOM 1032 O O . VAL A 1 136 ? -6.385 35.575 42.018 1.00 30.56 136 VAL A O 1
ATOM 1035 N N . GLU A 1 137 ? -4.813 35.283 40.530 1.00 31.86 137 GLU A N 1
ATOM 1036 C CA . GLU A 1 137 ? -4.021 35.459 39.281 1.00 31.86 137 GLU A CA 1
ATOM 1037 C C . GLU A 1 137 ? -2.861 34.413 39.063 1.00 31.86 137 GLU A C 1
ATOM 1039 O O . GLU A 1 137 ? -2.938 33.262 39.485 1.00 31.86 137 GLU A O 1
ATOM 1044 N N . SER A 1 138 ? -1.801 34.817 38.340 1.00 29.84 138 SER A N 1
ATOM 1045 C CA . SER A 1 138 ? -0.554 34.149 37.895 1.00 29.84 138 SER A CA 1
ATOM 1046 C C . SER A 1 138 ? 0.460 33.618 38.937 1.00 29.84 138 SER A C 1
ATOM 1048 O O . SER A 1 138 ? 0.650 34.218 39.988 1.00 29.84 138 SER A O 1
ATOM 1050 N N . LEU A 1 139 ? 1.295 32.630 38.544 1.00 28.73 139 LEU A N 1
ATOM 1051 C CA . LEU A 1 139 ? 2.730 32.811 38.170 1.00 28.73 139 LEU A CA 1
ATOM 1052 C C . LEU A 1 139 ? 3.444 31.480 37.797 1.00 28.73 139 LEU A C 1
ATOM 1054 O O . LEU A 1 139 ? 2.895 30.395 37.961 1.00 28.73 139 LEU A O 1
ATOM 1058 N N . LYS A 1 140 ? 4.650 31.577 37.200 1.00 28.61 140 LYS A N 1
ATOM 1059 C CA . LYS A 1 140 ? 5.454 30.453 36.649 1.00 28.61 140 LYS A CA 1
ATOM 1060 C C . LYS A 1 140 ? 6.538 29.927 37.650 1.00 28.61 140 LYS A C 1
ATOM 1062 O O . LYS A 1 140 ? 6.255 29.923 38.839 1.00 28.61 140 LYS A O 1
ATOM 1067 N N . PRO A 1 141 ? 7.701 29.351 37.248 1.00 36.41 141 PRO A N 1
ATOM 1068 C CA . PRO A 1 141 ? 8.040 27.970 37.612 1.00 36.41 141 PRO A CA 1
ATOM 1069 C C . PRO A 1 141 ? 9.275 27.835 38.526 1.00 36.41 141 PRO A C 1
ATOM 1071 O O . PRO A 1 141 ? 10.167 28.678 38.499 1.00 36.41 141 PRO A O 1
ATOM 1074 N N . GLU A 1 142 ? 9.425 26.702 39.216 1.00 26.03 142 GLU A N 1
ATOM 1075 C CA . GLU A 1 142 ? 10.670 26.375 39.931 1.00 26.03 142 GLU A CA 1
ATOM 1076 C C . GLU A 1 142 ? 11.346 25.093 39.435 1.00 26.03 142 GLU A C 1
ATOM 1078 O O . GLU A 1 142 ? 10.722 24.144 38.957 1.00 26.03 142 GLU A O 1
ATOM 1083 N N . LYS A 1 143 ? 12.680 25.110 39.520 1.00 27.14 143 LYS A N 1
ATOM 1084 C CA . LYS A 1 143 ? 13.592 24.189 38.846 1.00 27.14 143 LYS A CA 1
ATOM 1085 C C . LYS A 1 143 ? 14.574 23.599 39.854 1.00 27.14 143 LYS A C 1
ATOM 1087 O O . LYS A 1 143 ? 15.547 24.243 40.220 1.00 27.14 143 LYS A O 1
ATOM 1092 N N . GLY A 1 144 ? 14.384 22.318 40.161 1.00 24.66 144 GLY A N 1
ATOM 1093 C CA . GLY A 1 144 ? 15.434 21.428 40.653 1.00 24.66 144 GLY A CA 1
ATOM 1094 C C . GLY A 1 144 ? 15.751 21.480 42.150 1.00 24.66 144 GLY A C 1
ATOM 1095 O O . GLY A 1 144 ? 16.230 22.474 42.682 1.00 24.66 144 GLY A O 1
ATOM 1096 N N . ARG A 1 145 ? 15.675 20.309 42.794 1.00 27.09 145 ARG A N 1
ATOM 1097 C CA . ARG A 1 145 ? 16.497 20.013 43.972 1.00 27.09 145 ARG A CA 1
ATOM 1098 C C . ARG A 1 145 ? 17.017 18.579 43.910 1.00 27.09 145 ARG A C 1
ATOM 1100 O O . ARG A 1 145 ? 16.239 17.634 43.870 1.00 27.09 145 ARG A O 1
ATOM 1107 N N . LYS A 1 146 ? 18.344 18.426 43.894 1.00 24.86 146 LYS A N 1
ATOM 1108 C CA . LYS A 1 146 ? 19.029 17.136 44.063 1.00 24.86 146 LYS A CA 1
ATOM 1109 C C . LYS A 1 146 ? 19.179 16.836 45.557 1.00 24.86 146 LYS A C 1
ATOM 1111 O O . LYS A 1 146 ? 19.796 17.635 46.254 1.00 24.86 146 LYS A O 1
ATOM 1116 N N . ILE A 1 147 ? 18.715 15.673 46.008 1.00 28.64 147 ILE A N 1
ATOM 1117 C CA . ILE A 1 147 ? 19.189 14.950 47.206 1.00 28.64 147 ILE A CA 1
ATOM 1118 C C . ILE A 1 147 ? 19.108 13.465 46.801 1.00 28.64 147 ILE A C 1
ATOM 1120 O O . ILE A 1 147 ? 18.020 13.007 46.482 1.00 28.64 147 ILE A O 1
ATOM 1124 N N . ARG A 1 148 ? 20.203 12.803 46.409 1.00 24.98 148 ARG A N 1
ATOM 1125 C CA . ARG A 1 148 ? 21.318 12.220 47.189 1.00 24.98 148 ARG A CA 1
ATOM 1126 C C . ARG A 1 148 ? 20.927 10.902 47.884 1.00 24.98 148 ARG A C 1
ATOM 1128 O O . ARG A 1 148 ? 19.940 10.846 48.604 1.00 24.98 148 ARG A O 1
ATOM 1135 N N . GLU A 1 149 ? 21.703 9.862 47.585 1.00 24.86 149 GLU A N 1
ATOM 1136 C CA . GLU A 1 149 ? 21.450 8.444 47.881 1.00 24.86 149 GLU A CA 1
ATOM 1137 C C . GLU A 1 149 ? 21.554 8.086 49.371 1.00 24.86 149 GLU A C 1
ATOM 1139 O O . GLU A 1 149 ? 22.243 8.768 50.133 1.00 24.86 149 GLU A O 1
ATOM 1144 N N . ASN A 1 150 ? 21.019 6.915 49.738 1.00 25.66 150 ASN A N 1
ATOM 1145 C CA . ASN A 1 150 ? 21.785 5.991 50.575 1.00 25.66 150 ASN A CA 1
ATOM 1146 C C . ASN A 1 150 ? 21.497 4.524 50.196 1.00 25.66 150 ASN A C 1
ATOM 1148 O O . ASN A 1 150 ? 20.416 4.215 49.698 1.00 25.66 150 ASN A O 1
ATOM 1152 N N . ALA A 1 151 ? 22.485 3.645 50.378 1.00 26.92 151 ALA A N 1
ATOM 1153 C CA . ALA A 1 151 ? 22.549 2.328 49.734 1.00 26.92 151 ALA A CA 1
ATOM 1154 C C . ALA A 1 151 ? 22.194 1.135 50.648 1.00 26.92 151 ALA A C 1
ATOM 1156 O O . ALA A 1 151 ? 22.228 1.236 51.873 1.00 26.92 151 ALA A O 1
ATOM 1157 N N . GLY A 1 152 ? 21.950 -0.025 50.024 1.00 25.44 152 GLY A N 1
ATOM 1158 C CA . GLY A 1 152 ? 21.933 -1.346 50.659 1.00 25.44 152 GLY A CA 1
ATOM 1159 C C . GLY A 1 152 ? 22.647 -2.387 49.782 1.00 25.44 152 GLY A C 1
ATOM 1160 O O . GLY A 1 152 ? 22.299 -2.552 48.616 1.00 25.44 152 GLY A O 1
ATOM 1161 N N . ASN A 1 153 ? 23.660 -3.061 50.338 1.00 26.53 153 ASN A N 1
ATOM 1162 C CA . ASN A 1 153 ? 24.422 -4.166 49.714 1.00 26.53 153 ASN A CA 1
ATOM 1163 C C . ASN A 1 153 ? 23.507 -5.396 49.483 1.00 26.53 153 ASN A C 1
ATOM 1165 O O . ASN A 1 153 ? 22.545 -5.546 50.229 1.00 26.53 153 ASN A O 1
ATOM 1169 N N . GLY A 1 154 ? 23.719 -6.370 48.585 1.00 25.61 154 GLY A N 1
ATOM 1170 C CA . GLY A 1 154 ? 24.786 -6.801 47.649 1.00 25.61 154 GLY A CA 1
ATOM 1171 C C . GLY A 1 154 ? 24.498 -8.293 47.278 1.00 25.61 154 GLY A C 1
ATOM 1172 O O . GLY A 1 154 ? 23.427 -8.762 47.667 1.00 25.61 154 GLY A O 1
ATOM 1173 N N . PRO A 1 155 ? 25.391 -9.106 46.655 1.00 40.69 155 PRO A N 1
ATOM 1174 C CA . PRO A 1 155 ? 26.702 -8.786 46.069 1.00 40.69 155 PRO A CA 1
ATOM 1175 C C . PRO A 1 155 ? 27.075 -9.567 44.751 1.00 40.69 155 PRO A C 1
ATOM 1177 O O . PRO A 1 155 ? 26.338 -10.422 44.280 1.00 40.69 155 PRO A O 1
ATOM 1180 N N . VAL A 1 156 ? 28.288 -9.308 44.224 1.00 26.22 156 VAL A N 1
ATOM 1181 C CA . VAL A 1 156 ? 29.140 -10.118 43.293 1.00 26.22 156 VAL A CA 1
ATOM 1182 C C . VAL A 1 156 ? 28.592 -10.601 41.926 1.00 26.22 156 VAL A C 1
ATOM 1184 O O . VAL A 1 156 ? 27.930 -11.627 41.839 1.00 26.22 156 VAL A O 1
ATOM 1187 N N . ALA A 1 157 ? 29.101 -10.016 40.830 1.00 26.73 157 ALA A N 1
ATOM 1188 C CA . ALA A 1 157 ? 30.141 -10.635 39.975 1.00 26.73 157 ALA A CA 1
ATOM 1189 C C . ALA A 1 157 ? 30.612 -9.649 38.886 1.00 26.73 157 ALA A C 1
ATOM 1191 O O . ALA A 1 157 ? 29.803 -8.944 38.291 1.00 26.73 157 ALA A O 1
ATOM 1192 N N . ALA A 1 158 ? 31.921 -9.581 38.633 1.00 23.67 158 ALA A N 1
ATOM 1193 C CA . ALA A 1 158 ? 32.527 -8.601 37.730 1.00 23.67 158 ALA A CA 1
ATOM 1194 C C . ALA A 1 158 ? 33.228 -9.268 36.544 1.00 23.67 158 ALA A C 1
ATOM 1196 O O . ALA A 1 158 ? 33.867 -10.299 36.725 1.00 23.67 158 ALA A O 1
ATOM 1197 N N . TYR A 1 159 ? 33.235 -8.589 35.394 1.00 26.80 159 TYR A N 1
ATOM 1198 C CA . TYR A 1 159 ? 34.373 -8.605 34.473 1.00 26.80 159 TYR A CA 1
ATOM 1199 C C . TYR A 1 159 ? 34.619 -7.192 33.933 1.00 26.80 159 TYR A C 1
ATOM 1201 O O . TYR A 1 159 ? 33.715 -6.544 33.411 1.00 26.80 159 TYR A O 1
ATOM 1209 N N . GLN A 1 160 ? 35.851 -6.711 34.101 1.00 27.98 160 GLN A N 1
ATOM 1210 C CA . GLN A 1 160 ? 36.359 -5.462 33.534 1.00 27.98 160 GLN A CA 1
ATOM 1211 C C . GLN A 1 160 ? 37.313 -5.772 32.378 1.00 27.98 160 GLN A C 1
ATOM 1213 O O . GLN A 1 160 ? 38.107 -6.706 32.471 1.00 27.98 160 GLN A O 1
ATOM 1218 N N . SER A 1 161 ? 37.363 -4.882 31.390 1.00 24.47 161 SER A N 1
ATOM 1219 C CA . SER A 1 161 ? 38.621 -4.523 30.724 1.00 24.47 161 SER A CA 1
ATOM 1220 C C . SER A 1 161 ? 38.568 -3.052 30.300 1.00 24.47 161 SER A C 1
ATOM 1222 O O . SER A 1 161 ? 37.533 -2.576 29.838 1.00 24.47 161 SER A O 1
ATOM 1224 N N . ASN A 1 162 ? 39.665 -2.328 30.528 1.00 28.53 162 ASN A N 1
ATOM 1225 C CA . ASN A 1 162 ? 39.733 -0.861 30.479 1.00 28.53 162 ASN A CA 1
ATOM 1226 C C . ASN A 1 162 ? 40.020 -0.283 29.074 1.00 28.53 162 ASN A C 1
ATOM 1228 O O . ASN A 1 162 ? 40.531 -0.997 28.212 1.00 28.53 162 ASN A O 1
ATOM 1232 N N . PRO A 1 163 ? 39.753 1.022 28.855 1.00 35.78 163 PRO A N 1
ATOM 1233 C CA . PRO A 1 163 ? 40.030 1.715 27.597 1.00 35.78 163 PRO A CA 1
ATOM 1234 C C . PRO A 1 163 ? 41.477 2.232 27.509 1.00 35.78 163 PRO A C 1
ATOM 1236 O O . PRO A 1 163 ? 42.043 2.678 28.507 1.00 35.78 163 PRO A O 1
ATOM 1239 N N . VAL A 1 164 ? 42.044 2.270 26.297 1.00 29.66 164 VAL A N 1
ATOM 1240 C CA . VAL A 1 164 ? 43.306 2.967 25.978 1.00 29.66 164 VAL A CA 1
ATOM 1241 C C . VAL A 1 164 ? 43.238 3.547 24.559 1.00 29.66 164 VAL A C 1
ATOM 1243 O O . VAL A 1 164 ? 42.764 2.876 23.649 1.00 29.66 164 VAL A O 1
ATOM 1246 N N . GLY A 1 165 ? 43.794 4.749 24.364 1.00 27.30 165 GLY A N 1
ATOM 1247 C CA . GLY A 1 165 ? 44.346 5.162 23.065 1.00 27.30 165 GLY A CA 1
ATOM 1248 C C . GLY A 1 165 ? 43.439 5.992 22.153 1.00 27.30 165 GLY A C 1
ATOM 1249 O O . GLY A 1 165 ? 43.034 5.529 21.094 1.00 27.30 165 GLY A O 1
ATOM 1250 N N . ALA A 1 166 ? 43.207 7.260 22.500 1.00 35.03 166 ALA A N 1
ATOM 1251 C CA . ALA A 1 166 ? 42.742 8.240 21.520 1.00 35.03 166 ALA A CA 1
ATOM 1252 C C . ALA A 1 166 ? 43.923 8.724 20.657 1.00 35.03 166 ALA A C 1
ATOM 1254 O O . ALA A 1 166 ? 44.768 9.459 21.161 1.00 35.03 166 ALA A O 1
ATOM 1255 N N . SER A 1 167 ? 43.948 8.351 19.372 1.00 28.22 167 SER A N 1
ATOM 1256 C CA . SER A 1 167 ? 44.793 8.969 18.337 1.00 28.22 167 SER A CA 1
ATOM 1257 C C . SER A 1 167 ? 44.161 8.826 16.950 1.00 28.22 167 SER A C 1
ATOM 1259 O O . SER A 1 167 ? 43.887 7.719 16.505 1.00 28.22 167 SER A O 1
ATOM 1261 N N . SER A 1 168 ? 43.965 9.967 16.284 1.00 31.64 168 SER A N 1
ATOM 1262 C CA . SER A 1 168 ? 43.900 10.169 14.823 1.00 31.64 168 SER A CA 1
ATOM 1263 C C . SER A 1 168 ? 43.444 9.007 13.918 1.00 31.64 168 SER A C 1
ATOM 1265 O O . SER A 1 168 ? 44.244 8.155 13.537 1.00 31.64 168 SER A O 1
ATOM 1267 N N . SER A 1 169 ? 42.254 9.120 13.331 1.00 27.19 169 SER A N 1
ATOM 1268 C CA . SER A 1 169 ? 42.111 9.639 11.954 1.00 27.19 169 SER A CA 1
ATOM 1269 C C . SER A 1 169 ? 40.654 9.569 11.481 1.00 27.19 169 SER A C 1
ATOM 1271 O O . SER A 1 169 ? 39.849 8.787 11.975 1.00 27.19 169 SER A O 1
ATOM 1273 N N . SER A 1 170 ? 40.301 10.455 10.554 1.00 40.09 170 SER A N 1
ATOM 1274 C CA . SER A 1 170 ? 39.003 10.487 9.886 1.00 40.09 170 SER A CA 1
ATOM 1275 C C . SER A 1 170 ? 39.011 9.558 8.672 1.00 40.09 170 SER A C 1
ATOM 1277 O O . SER A 1 170 ? 39.614 9.906 7.656 1.00 40.09 170 SER A O 1
ATOM 1279 N N . GLU A 1 171 ? 38.315 8.424 8.750 1.00 30.23 171 GLU A N 1
ATOM 1280 C CA . GLU A 1 171 ? 37.995 7.612 7.570 1.00 30.23 171 GLU A CA 1
ATOM 1281 C C . GLU A 1 171 ? 36.604 7.974 7.016 1.00 30.23 171 GLU A C 1
ATOM 1283 O O . GLU A 1 171 ? 35.668 8.195 7.794 1.00 30.23 171 GLU A O 1
ATOM 1288 N N . PRO A 1 172 ? 36.435 8.054 5.683 1.00 35.53 172 PRO A N 1
ATOM 1289 C CA . PRO A 1 172 ? 35.127 8.228 5.065 1.00 35.53 172 PRO A CA 1
ATOM 1290 C C . PRO A 1 172 ? 34.289 6.949 5.200 1.00 35.53 172 PRO A C 1
ATOM 1292 O O . PRO A 1 172 ? 34.816 5.837 5.205 1.00 35.53 172 PRO A O 1
ATOM 1295 N N . VAL A 1 173 ? 32.964 7.106 5.265 1.00 31.53 173 VAL A N 1
ATOM 1296 C CA . VAL A 1 173 ? 32.010 5.989 5.358 1.00 31.53 173 VAL A CA 1
ATOM 1297 C C . VAL A 1 173 ? 32.082 5.140 4.085 1.00 31.53 173 VAL A C 1
ATOM 1299 O O . VAL A 1 173 ? 31.469 5.466 3.070 1.00 31.53 173 VAL A O 1
ATOM 1302 N N . SER A 1 174 ? 32.857 4.057 4.141 1.00 37.56 174 SER A N 1
ATOM 1303 C CA . SER A 1 174 ? 33.011 3.115 3.033 1.00 37.56 174 SER A CA 1
ATOM 1304 C C . SER A 1 174 ? 31.707 2.358 2.775 1.00 37.56 174 SER A C 1
ATOM 1306 O O . SER A 1 174 ? 31.011 1.950 3.710 1.00 37.56 174 SER A O 1
ATOM 1308 N N . ALA A 1 175 ? 31.370 2.178 1.498 1.00 42.41 175 ALA A N 1
ATOM 1309 C CA . ALA A 1 175 ? 30.149 1.505 1.079 1.00 42.41 175 ALA A CA 1
ATOM 1310 C C . ALA A 1 175 ? 30.103 0.063 1.610 1.00 42.41 175 ALA A C 1
ATOM 1312 O O . ALA A 1 175 ? 31.061 -0.702 1.470 1.00 42.41 175 ALA A O 1
ATOM 1313 N N . GLN A 1 176 ? 28.969 -0.332 2.194 1.00 42.12 176 GLN A N 1
ATOM 1314 C CA . GLN A 1 176 ? 28.763 -1.713 2.625 1.00 42.12 176 GLN A CA 1
ATOM 1315 C C . GLN A 1 176 ? 28.791 -2.636 1.402 1.00 42.12 176 GLN A C 1
ATOM 1317 O O . GLN A 1 176 ? 27.906 -2.581 0.550 1.00 42.12 176 GLN A O 1
ATOM 1322 N N . LYS A 1 177 ? 29.808 -3.501 1.321 1.00 46.34 177 LYS A N 1
ATOM 1323 C CA . LYS A 1 177 ? 29.928 -4.516 0.271 1.00 46.34 177 LYS A CA 1
ATOM 1324 C C . LYS A 1 177 ? 28.843 -5.581 0.456 1.00 46.34 177 LYS A C 1
ATOM 1326 O O . LYS A 1 177 ? 29.012 -6.517 1.236 1.00 46.34 177 LYS A O 1
ATOM 1331 N N . ILE A 1 178 ? 27.726 -5.429 -0.252 1.00 64.12 178 ILE A N 1
ATOM 1332 C CA . ILE A 1 178 ? 26.625 -6.398 -0.248 1.00 64.12 178 ILE A CA 1
ATOM 1333 C C . ILE A 1 178 ? 27.076 -7.652 -1.008 1.00 64.12 178 ILE A C 1
ATOM 1335 O O . ILE A 1 178 ? 27.357 -7.598 -2.205 1.00 64.12 178 ILE A O 1
ATOM 1339 N N . VAL A 1 179 ? 27.138 -8.786 -0.309 1.00 69.81 179 VAL A N 1
ATOM 1340 C CA . VAL A 1 179 ? 27.473 -10.092 -0.890 1.00 69.81 179 VAL A CA 1
ATOM 1341 C C . VAL A 1 179 ? 26.178 -10.820 -1.251 1.00 69.81 179 VAL A C 1
ATOM 1343 O O . VAL A 1 179 ? 25.429 -11.233 -0.369 1.00 69.81 179 VAL A O 1
ATOM 1346 N N . ILE A 1 180 ? 25.914 -10.985 -2.548 1.00 78.06 180 ILE A N 1
ATOM 1347 C CA . ILE A 1 180 ? 24.780 -11.776 -3.056 1.00 78.06 180 ILE A CA 1
ATOM 1348 C C . ILE A 1 180 ? 25.120 -13.276 -2.934 1.00 78.06 180 ILE A C 1
ATOM 1350 O O . ILE A 1 180 ? 26.210 -13.667 -3.344 1.00 78.06 180 ILE A O 1
ATOM 1354 N N . PRO A 1 181 ? 24.254 -14.155 -2.400 1.00 82.75 181 PRO A N 1
ATOM 1355 C CA . PRO A 1 181 ? 24.528 -15.593 -2.378 1.00 82.75 181 PRO A CA 1
ATOM 1356 C C . PRO A 1 181 ? 24.754 -16.177 -3.785 1.00 82.75 181 PRO A C 1
ATOM 1358 O O . PRO A 1 181 ? 23.981 -15.917 -4.698 1.00 82.75 181 PRO A O 1
ATOM 1361 N N . ALA A 1 182 ? 25.752 -17.049 -3.959 1.00 82.06 182 ALA A N 1
ATOM 1362 C CA . ALA A 1 182 ? 26.088 -17.632 -5.271 1.00 82.06 182 ALA A CA 1
ATOM 1363 C C . ALA A 1 182 ? 24.971 -18.501 -5.904 1.00 82.06 182 ALA A C 1
ATOM 1365 O O . ALA A 1 182 ? 25.027 -18.813 -7.089 1.00 82.06 182 ALA A O 1
ATOM 1366 N N . ALA A 1 183 ? 23.958 -18.893 -5.123 1.00 89.25 183 ALA A N 1
ATOM 1367 C CA . ALA A 1 183 ? 22.754 -19.588 -5.591 1.00 89.25 183 ALA A CA 1
ATOM 1368 C C . ALA A 1 183 ? 21.584 -18.635 -5.925 1.00 89.25 183 ALA A C 1
ATOM 1370 O O . ALA A 1 183 ? 20.462 -19.087 -6.156 1.00 89.25 183 ALA A O 1
ATOM 1371 N N . SER A 1 184 ? 21.801 -17.317 -5.892 1.00 93.31 184 SER A N 1
ATOM 1372 C CA . SER A 1 184 ? 20.791 -16.336 -6.280 1.00 93.31 184 SER A CA 1
ATOM 1373 C C . SER A 1 184 ? 20.602 -16.304 -7.791 1.00 93.31 184 SER A C 1
ATOM 1375 O O . SER A 1 184 ? 21.563 -16.338 -8.559 1.00 93.31 184 SER A O 1
ATOM 1377 N N . HIS A 1 185 ? 19.346 -16.194 -8.202 1.00 94.31 185 HIS A N 1
ATOM 1378 C CA . HIS A 1 185 ? 18.955 -15.894 -9.569 1.00 94.31 185 HIS A CA 1
ATOM 1379 C C . HIS A 1 185 ? 18.683 -14.393 -9.710 1.00 94.31 185 HIS A C 1
ATOM 1381 O O . HIS A 1 185 ? 18.261 -13.745 -8.747 1.00 94.31 185 HIS A O 1
ATOM 1387 N N . HIS A 1 186 ? 18.911 -13.854 -10.907 1.00 93.56 186 HIS A N 1
ATOM 1388 C CA . HIS A 1 186 ? 18.372 -12.557 -11.312 1.00 93.56 186 HIS A CA 1
ATOM 1389 C C . HIS A 1 186 ? 16.924 -12.769 -11.755 1.00 93.56 186 HIS A C 1
ATOM 1391 O O . HIS A 1 186 ? 16.646 -13.544 -12.671 1.00 93.56 186 HIS A O 1
ATOM 1397 N N . PHE A 1 187 ? 16.005 -12.086 -11.079 1.00 95.75 187 PHE A N 1
ATOM 1398 C CA . PHE A 1 187 ? 14.605 -12.024 -11.462 1.00 95.75 187 PHE A CA 1
ATOM 1399 C C . PHE A 1 187 ? 14.243 -10.609 -11.905 1.00 95.75 187 PHE A C 1
ATOM 1401 O O . PHE A 1 187 ? 14.653 -9.643 -11.258 1.00 95.75 187 PHE A O 1
ATOM 1408 N N . CYS A 1 188 ? 13.410 -10.504 -12.940 1.00 96.94 188 CYS A N 1
ATOM 1409 C CA . CYS A 1 188 ? 12.609 -9.309 -13.174 1.00 96.94 188 CYS A CA 1
ATOM 1410 C C . CYS A 1 188 ? 11.150 -9.642 -12.842 1.00 96.94 188 CYS A C 1
ATOM 1412 O O . CYS A 1 188 ? 10.561 -10.553 -13.423 1.00 96.94 188 CYS A O 1
ATOM 1414 N N . PHE A 1 189 ? 10.561 -8.942 -11.877 1.00 98.25 189 PHE A N 1
ATOM 1415 C CA . PHE A 1 189 ? 9.125 -9.007 -11.617 1.00 98.25 189 PHE A CA 1
ATOM 1416 C C . PHE A 1 189 ? 8.483 -7.725 -12.126 1.00 98.25 189 PHE A C 1
ATOM 1418 O O . PHE A 1 189 ? 8.900 -6.638 -11.735 1.00 98.25 189 PHE A O 1
ATOM 1425 N N . SER A 1 190 ? 7.448 -7.827 -12.949 1.00 98.06 190 SER A N 1
ATOM 1426 C CA . SER A 1 190 ? 6.654 -6.680 -13.372 1.00 98.06 190 SER A CA 1
ATOM 1427 C C . SER A 1 190 ? 5.191 -6.823 -12.986 1.00 98.06 190 SER A C 1
ATOM 1429 O O . SER A 1 190 ? 4.638 -7.921 -12.903 1.00 98.06 190 SER A O 1
ATOM 1431 N N . ILE A 1 191 ? 4.568 -5.678 -12.725 1.00 98.31 191 ILE A N 1
ATOM 1432 C CA . ILE A 1 191 ? 3.151 -5.542 -12.413 1.00 98.31 191 ILE A CA 1
ATOM 1433 C C . ILE A 1 191 ? 2.557 -4.426 -13.263 1.00 98.31 191 ILE A C 1
ATOM 1435 O O . ILE A 1 191 ? 3.157 -3.363 -13.403 1.00 98.31 191 ILE A O 1
ATOM 1439 N N . ASP A 1 192 ? 1.369 -4.673 -13.807 1.00 98.38 192 ASP A N 1
ATOM 1440 C CA . ASP A 1 192 ? 0.560 -3.690 -14.518 1.00 98.38 192 ASP A CA 1
ATOM 1441 C C . ASP A 1 192 ? -0.825 -3.602 -13.877 1.00 98.38 192 ASP A C 1
ATOM 1443 O O . ASP A 1 192 ? -1.640 -4.523 -13.982 1.00 98.38 192 ASP A O 1
ATOM 1447 N N . LEU A 1 193 ? -1.097 -2.491 -13.197 1.00 98.06 193 LEU A N 1
ATOM 1448 C CA . LEU A 1 193 ? -2.391 -2.198 -12.579 1.00 98.06 193 LEU A CA 1
ATOM 1449 C C . LEU A 1 193 ? -3.380 -1.656 -13.627 1.00 98.06 193 LEU A C 1
ATOM 1451 O O . LEU A 1 193 ? -3.762 -0.489 -13.581 1.00 98.06 193 LEU A O 1
ATOM 1455 N N . ARG A 1 194 ? -3.746 -2.498 -14.601 1.00 97.38 194 ARG A N 1
ATOM 1456 C CA . ARG A 1 194 ? -4.428 -2.112 -15.850 1.00 97.38 194 ARG A CA 1
ATOM 1457 C C . ARG A 1 194 ? -5.636 -1.198 -15.669 1.00 97.38 194 ARG A C 1
ATOM 1459 O O . ARG A 1 194 ? -5.668 -0.120 -16.260 1.00 97.38 194 ARG A O 1
ATOM 1466 N N . SER A 1 195 ? -6.656 -1.643 -14.933 1.00 97.69 195 SER A N 1
ATOM 1467 C CA . SER A 1 195 ? -7.946 -0.944 -14.873 1.00 97.69 195 SER A CA 1
ATOM 1468 C C . SER A 1 195 ? -8.686 -1.124 -13.550 1.00 97.69 195 SER A C 1
ATOM 1470 O O . SER A 1 195 ? -8.536 -2.127 -12.851 1.00 97.69 195 SER A O 1
ATOM 1472 N N . ILE A 1 196 ? -9.525 -0.137 -13.226 1.00 97.62 196 ILE A N 1
ATOM 1473 C CA . ILE A 1 196 ? -10.507 -0.205 -12.139 1.00 97.62 196 ILE A CA 1
ATOM 1474 C C . ILE A 1 196 ? -11.912 -0.122 -12.717 1.00 97.62 196 ILE A C 1
ATOM 1476 O O . ILE A 1 196 ? -12.187 0.719 -13.574 1.00 97.62 196 ILE A O 1
ATOM 1480 N N . ARG A 1 197 ? -12.819 -0.948 -12.191 1.00 96.06 197 ARG A N 1
ATOM 1481 C CA . ARG A 1 197 ? -14.242 -0.953 -12.552 1.00 96.06 197 ARG A CA 1
ATOM 1482 C C . ARG A 1 197 ? -15.146 -1.207 -11.347 1.00 96.06 197 ARG A C 1
ATOM 1484 O O . ARG A 1 197 ? -14.677 -1.498 -10.250 1.00 96.06 197 ARG A O 1
ATOM 1491 N N . GLY A 1 198 ? -16.460 -1.114 -11.556 1.00 91.06 198 GLY A N 1
ATOM 1492 C CA . GLY A 1 198 ? -17.450 -1.522 -10.551 1.00 91.06 198 GLY A CA 1
ATOM 1493 C C . GLY A 1 198 ? -17.450 -0.656 -9.287 1.00 91.06 198 GLY A C 1
ATOM 1494 O O . GLY A 1 198 ? -17.615 -1.182 -8.192 1.00 91.06 198 GLY A O 1
ATOM 1495 N N . LEU A 1 199 ? -17.229 0.655 -9.434 1.00 93.88 199 LEU A N 1
ATOM 1496 C CA . LEU A 1 199 ? -17.121 1.587 -8.313 1.00 93.88 199 LEU A CA 1
ATOM 1497 C C . LEU A 1 199 ? -18.446 1.719 -7.527 1.00 93.88 199 LEU A C 1
ATOM 1499 O O . LEU A 1 199 ? -19.456 2.178 -8.065 1.00 93.88 199 LEU A O 1
ATOM 1503 N N . GLU A 1 200 ? -18.409 1.385 -6.237 1.00 91.69 200 GLU A N 1
ATOM 1504 C CA . GLU A 1 200 ? -19.548 1.362 -5.303 1.00 91.69 200 GLU A CA 1
ATOM 1505 C C . GLU A 1 200 ? -19.456 2.424 -4.188 1.00 91.69 200 GLU A C 1
ATOM 1507 O O . GLU A 1 200 ? -20.066 2.290 -3.129 1.00 91.69 200 GLU A O 1
ATOM 1512 N N . VAL A 1 201 ? -18.746 3.532 -4.429 1.00 87.75 201 VAL A N 1
ATOM 1513 C CA . VAL A 1 201 ? -18.799 4.719 -3.553 1.00 87.75 201 VAL A CA 1
ATOM 1514 C C . VAL A 1 201 ? -19.827 5.748 -4.041 1.00 87.75 201 VAL A C 1
ATOM 1516 O O . VAL A 1 201 ? -20.182 5.798 -5.218 1.00 87.75 201 VAL A O 1
ATOM 1519 N N . GLY A 1 202 ? -20.316 6.589 -3.125 1.00 87.62 202 GLY A N 1
ATOM 1520 C CA . GLY A 1 202 ? -21.411 7.538 -3.380 1.00 87.62 202 GLY A CA 1
ATOM 1521 C C . GLY A 1 202 ? -21.064 8.779 -4.219 1.00 87.62 202 GLY A C 1
ATOM 1522 O O . GLY A 1 202 ? -21.930 9.629 -4.402 1.00 87.62 202 GLY A O 1
ATOM 1523 N N . PHE A 1 203 ? -19.826 8.918 -4.700 1.00 91.88 203 PHE A N 1
ATOM 1524 C CA . PHE A 1 203 ? -19.340 10.093 -5.433 1.00 91.88 203 PHE A CA 1
ATOM 1525 C C . PHE A 1 203 ? -18.243 9.713 -6.450 1.00 91.88 203 PHE A C 1
ATOM 1527 O O . PHE A 1 203 ? -17.552 8.715 -6.238 1.00 91.88 203 PHE A O 1
ATOM 1534 N N . PRO A 1 204 ? -18.052 10.472 -7.550 1.00 93.38 204 PRO A N 1
ATOM 1535 C CA . PRO A 1 204 ? -16.919 10.284 -8.461 1.00 93.38 204 PRO A CA 1
ATOM 1536 C C . PRO A 1 204 ? -15.583 10.447 -7.733 1.00 93.38 204 PRO A C 1
ATOM 1538 O O . PRO A 1 204 ? -15.419 11.381 -6.948 1.00 93.38 204 PRO A O 1
ATOM 1541 N N . ILE A 1 205 ? -14.613 9.573 -8.007 1.00 95.06 205 ILE A N 1
ATOM 1542 C CA . ILE A 1 205 ? -13.302 9.624 -7.351 1.00 95.06 205 ILE A CA 1
ATOM 1543 C C . ILE A 1 205 ? -12.208 10.027 -8.324 1.00 95.06 205 ILE A C 1
ATOM 1545 O O . ILE A 1 205 ? -12.169 9.541 -9.445 1.00 95.06 205 ILE A O 1
ATOM 1549 N N . ASN A 1 206 ? -11.278 10.863 -7.876 1.00 96.06 206 ASN A N 1
ATOM 1550 C CA . ASN A 1 206 ? -10.038 11.114 -8.593 1.00 96.06 206 ASN A CA 1
ATOM 1551 C C . ASN A 1 206 ? -8.993 10.092 -8.117 1.00 96.06 206 ASN A C 1
ATOM 1553 O O . ASN A 1 206 ? -8.347 10.282 -7.089 1.00 96.06 206 ASN A O 1
ATOM 1557 N N . CYS A 1 207 ? -8.936 8.951 -8.792 1.00 96.19 207 CYS A N 1
ATOM 1558 C CA . CYS A 1 207 ? -8.246 7.740 -8.375 1.00 96.19 207 CYS A CA 1
ATOM 1559 C C . CYS A 1 207 ? -6.726 7.818 -8.565 1.00 96.19 207 CYS A C 1
ATOM 1561 O O . CYS A 1 207 ? -6.254 8.118 -9.661 1.00 96.19 207 CYS A O 1
ATOM 1563 N N . ILE A 1 208 ? -5.977 7.415 -7.535 1.00 97.75 208 ILE A N 1
ATOM 1564 C CA . ILE A 1 208 ? -4.644 6.815 -7.686 1.00 97.75 208 ILE A CA 1
ATOM 1565 C C . ILE A 1 208 ? -4.589 5.475 -6.948 1.00 97.75 208 ILE A C 1
ATOM 1567 O O . ILE A 1 208 ? -5.197 5.319 -5.885 1.00 97.75 208 ILE A O 1
ATOM 1571 N N . LEU A 1 209 ? -3.819 4.532 -7.482 1.00 98.12 209 LEU A N 1
ATOM 1572 C CA . LEU A 1 209 ? -3.374 3.354 -6.748 1.00 98.12 209 LEU A CA 1
ATOM 1573 C C . LEU A 1 209 ? -1.976 3.579 -6.180 1.00 98.12 209 LEU A C 1
ATOM 1575 O O . LEU A 1 209 ? -1.139 4.210 -6.826 1.00 98.12 209 LEU A O 1
ATOM 1579 N N . ARG A 1 210 ? -1.727 3.042 -4.983 1.00 98.06 210 ARG A N 1
ATOM 1580 C CA . ARG A 1 210 ? -0.424 3.065 -4.305 1.00 98.06 210 ARG A CA 1
ATOM 1581 C C . ARG A 1 210 ? -0.086 1.691 -3.747 1.00 98.06 210 ARG A C 1
ATOM 1583 O O . ARG A 1 210 ? -0.927 1.068 -3.109 1.00 98.06 210 ARG A O 1
ATOM 1590 N N . TYR A 1 211 ? 1.150 1.240 -3.918 1.00 97.88 211 TYR A N 1
ATOM 1591 C CA . TYR A 1 211 ? 1.634 -0.003 -3.317 1.00 97.88 211 TYR A CA 1
ATOM 1592 C C . TYR A 1 211 ? 3.110 0.096 -2.929 1.00 97.88 211 TYR A C 1
ATOM 1594 O O . TYR A 1 211 ? 3.823 1.010 -3.341 1.00 97.88 211 TYR A O 1
ATOM 1602 N N . CYS A 1 212 ? 3.571 -0.839 -2.103 1.00 96.50 212 CYS A N 1
ATOM 1603 C CA . CYS A 1 212 ? 4.974 -0.986 -1.727 1.00 96.50 212 CYS A CA 1
ATOM 1604 C C . CYS A 1 212 ? 5.262 -2.466 -1.456 1.00 96.50 212 CYS A C 1
ATOM 1606 O O . CYS A 1 212 ? 4.433 -3.153 -0.858 1.00 96.50 212 CYS A O 1
ATOM 1608 N N . TYR A 1 213 ? 6.425 -2.955 -1.892 1.00 96.81 213 TYR A N 1
ATOM 1609 C CA . TYR A 1 213 ? 6.843 -4.338 -1.669 1.00 96.81 213 TYR A CA 1
ATOM 1610 C C . TYR A 1 213 ? 8.355 -4.404 -1.394 1.00 96.81 213 TYR A C 1
ATOM 1612 O O . TYR A 1 213 ? 9.144 -4.609 -2.317 1.00 96.81 213 TYR A O 1
ATOM 1620 N N . PRO A 1 214 ? 8.785 -4.222 -0.126 1.00 94.56 214 PRO A N 1
ATOM 1621 C CA . PRO A 1 214 ? 10.199 -4.055 0.231 1.00 94.56 214 PRO A CA 1
ATOM 1622 C C . PRO A 1 214 ? 11.131 -5.199 -0.184 1.00 94.56 214 PRO A C 1
ATOM 1624 O O . PRO A 1 214 ? 12.338 -4.993 -0.281 1.00 94.56 214 PRO A O 1
ATOM 1627 N N . PHE A 1 215 ? 10.588 -6.389 -0.459 1.00 94.75 215 PHE A N 1
ATOM 1628 C CA . PHE A 1 215 ? 11.343 -7.532 -0.977 1.00 94.75 215 PHE A CA 1
ATOM 1629 C C . PHE A 1 215 ? 12.045 -7.241 -2.315 1.00 94.75 215 PHE A C 1
ATOM 1631 O O . PHE A 1 215 ? 13.114 -7.786 -2.566 1.00 94.75 215 PHE A O 1
ATOM 1638 N N . PHE A 1 216 ? 11.507 -6.331 -3.134 1.00 93.94 216 PHE A N 1
ATOM 1639 C CA . PHE A 1 216 ? 12.139 -5.881 -4.381 1.00 93.94 216 PHE A CA 1
ATOM 1640 C C . PHE A 1 216 ? 13.248 -4.826 -4.169 1.00 93.94 216 PHE A C 1
ATOM 1642 O O . PHE A 1 216 ? 13.650 -4.148 -5.108 1.00 93.94 216 PHE A O 1
ATOM 1649 N N . GLY A 1 217 ? 13.736 -4.649 -2.936 1.00 85.56 217 GLY A N 1
ATOM 1650 C CA . GLY A 1 217 ? 14.898 -3.810 -2.617 1.00 85.56 217 GLY A CA 1
ATOM 1651 C C . GLY A 1 217 ? 14.594 -2.353 -2.254 1.00 85.56 217 GLY A C 1
ATOM 1652 O O . GLY A 1 217 ? 15.512 -1.622 -1.890 1.00 85.56 217 GLY A O 1
ATOM 1653 N N . SER A 1 218 ? 13.330 -1.913 -2.294 1.00 84.75 218 SER A N 1
ATOM 1654 C CA . SER A 1 218 ? 12.944 -0.550 -1.904 1.00 84.75 218 SER A CA 1
ATOM 1655 C C . SER A 1 218 ? 11.634 -0.504 -1.121 1.00 84.75 218 SER A C 1
ATOM 1657 O O . SER A 1 218 ? 10.634 -1.101 -1.510 1.00 84.75 218 SER A O 1
ATOM 1659 N N . ALA A 1 219 ? 11.629 0.270 -0.032 1.00 87.00 219 ALA A N 1
ATOM 1660 C CA . ALA A 1 219 ? 10.429 0.591 0.741 1.00 87.00 219 ALA A CA 1
ATOM 1661 C C . ALA A 1 219 ? 9.684 1.845 0.224 1.00 87.00 219 ALA A C 1
ATOM 1663 O O . ALA A 1 219 ? 8.700 2.275 0.833 1.00 87.00 219 ALA A O 1
ATOM 1664 N N . ALA A 1 220 ? 10.144 2.457 -0.875 1.00 86.81 220 ALA A N 1
ATOM 1665 C CA . ALA A 1 220 ? 9.490 3.615 -1.477 1.00 86.81 220 ALA A CA 1
ATOM 1666 C C . ALA A 1 220 ? 8.149 3.213 -2.132 1.00 86.81 220 ALA A C 1
ATOM 1668 O O . ALA A 1 220 ? 8.135 2.297 -2.955 1.00 86.81 220 ALA A O 1
ATOM 1669 N N . PRO A 1 221 ? 7.021 3.882 -1.816 1.00 91.81 221 PRO A N 1
ATOM 1670 C CA . PRO A 1 221 ? 5.746 3.587 -2.463 1.00 91.81 221 PRO A CA 1
ATOM 1671 C C . PRO A 1 221 ? 5.746 3.966 -3.946 1.00 91.81 221 PRO A C 1
ATOM 1673 O O . PRO A 1 221 ? 6.168 5.064 -4.311 1.00 91.81 221 PRO A O 1
ATOM 1676 N N . ILE A 1 222 ? 5.189 3.090 -4.777 1.00 95.69 222 ILE A N 1
ATOM 1677 C CA . ILE A 1 222 ? 4.960 3.311 -6.208 1.00 95.69 222 ILE A CA 1
ATOM 1678 C C . ILE A 1 222 ? 3.479 3.621 -6.422 1.00 95.69 222 ILE A C 1
ATOM 1680 O O . ILE A 1 222 ? 2.618 3.097 -5.708 1.00 95.69 222 ILE A O 1
ATOM 1684 N N . MET A 1 223 ? 3.186 4.532 -7.354 1.00 96.12 223 MET A N 1
ATOM 1685 C CA . MET A 1 223 ? 1.841 5.061 -7.582 1.00 96.12 223 MET A CA 1
ATOM 1686 C C . MET A 1 223 ? 1.549 5.286 -9.063 1.00 96.12 223 MET A C 1
ATOM 1688 O O . MET A 1 223 ? 2.416 5.755 -9.799 1.00 96.12 223 MET A O 1
ATOM 1692 N N . THR A 1 224 ? 0.297 5.053 -9.456 1.00 96.94 224 THR A N 1
ATOM 1693 C CA . THR A 1 224 ? -0.249 5.493 -10.751 1.00 96.94 224 THR A CA 1
ATOM 1694 C C . THR A 1 224 ? -0.348 7.016 -10.794 1.00 96.94 224 THR A C 1
ATOM 1696 O O . THR A 1 224 ? -0.740 7.633 -9.797 1.00 96.94 224 THR A O 1
ATOM 1699 N N . ASN A 1 225 ? -0.061 7.630 -11.939 1.00 91.19 225 ASN A N 1
ATOM 1700 C CA . ASN A 1 225 ? -0.075 9.082 -12.096 1.00 91.19 225 ASN A CA 1
ATOM 1701 C C . ASN A 1 225 ? -0.238 9.473 -13.585 1.00 91.19 225 ASN A C 1
ATOM 1703 O O . ASN A 1 225 ? 0.379 8.835 -14.438 1.00 91.19 225 ASN A O 1
ATOM 1707 N N . PRO A 1 226 ? -1.010 10.526 -13.931 1.00 95.81 226 PRO A N 1
ATOM 1708 C CA . PRO A 1 226 ? -1.794 11.396 -13.049 1.00 95.81 226 PRO A CA 1
ATOM 1709 C C . PRO A 1 226 ? -3.017 10.704 -12.418 1.00 95.81 226 PRO A C 1
ATOM 1711 O O . PRO A 1 226 ? -3.422 9.635 -12.870 1.00 95.81 226 PRO A O 1
ATOM 1714 N N . PRO A 1 227 ? -3.630 11.310 -11.386 1.00 95.69 227 PRO A N 1
ATOM 1715 C CA . PRO A 1 227 ? -4.941 10.895 -10.895 1.00 95.69 227 PRO A CA 1
ATOM 1716 C C . PRO A 1 227 ? -6.008 10.920 -12.003 1.00 95.69 227 PRO A C 1
ATOM 1718 O O . PRO A 1 227 ? -6.034 11.864 -12.798 1.00 95.69 227 PRO A O 1
ATOM 1721 N N . VAL A 1 228 ? -6.885 9.910 -12.045 1.00 95.62 228 VAL A N 1
ATOM 1722 C CA . VAL A 1 228 ? -7.938 9.768 -13.074 1.00 95.62 228 VAL A CA 1
ATOM 1723 C C . VAL A 1 228 ? -9.336 9.671 -12.480 1.00 95.62 228 VAL A C 1
ATOM 1725 O O . VAL A 1 228 ? -9.549 9.015 -11.463 1.00 95.62 228 VAL A O 1
ATOM 1728 N N . GLU A 1 229 ? -10.321 10.299 -13.121 1.00 95.75 229 GLU A N 1
ATOM 1729 C CA . GLU A 1 229 ? -11.695 10.282 -12.618 1.00 95.75 229 GLU A CA 1
ATOM 1730 C C . GLU A 1 229 ? -12.389 8.936 -12.893 1.00 95.75 229 GLU A C 1
ATOM 1732 O O . GLU A 1 229 ? -12.545 8.527 -14.042 1.00 95.75 229 GLU A O 1
ATOM 1737 N N . VAL A 1 230 ? -12.853 8.267 -11.836 1.00 95.62 230 VAL A N 1
ATOM 1738 C CA . VAL A 1 230 ? -13.619 7.016 -11.887 1.00 95.62 230 VAL A CA 1
ATOM 1739 C C . VAL A 1 230 ? -15.034 7.271 -11.370 1.00 95.62 230 VAL A C 1
ATOM 1741 O O . VAL A 1 230 ? -15.238 7.922 -10.342 1.00 95.62 230 VAL A O 1
ATOM 1744 N N . ARG A 1 231 ? -16.030 6.742 -12.086 1.00 93.69 231 ARG A N 1
ATOM 1745 C CA . ARG A 1 231 ? -17.462 6.869 -11.784 1.00 93.69 231 ARG A CA 1
ATOM 1746 C C . ARG A 1 231 ? -18.097 5.490 -11.616 1.00 93.69 231 ARG A C 1
ATOM 1748 O O . ARG A 1 231 ? -17.573 4.487 -12.097 1.00 93.69 231 ARG A O 1
ATOM 1755 N N . LYS A 1 232 ? -19.264 5.447 -10.969 1.00 92.62 232 LYS A N 1
ATOM 1756 C CA . LYS A 1 232 ? -20.097 4.240 -10.909 1.00 92.62 232 LYS A CA 1
ATOM 1757 C C . LYS A 1 232 ? -20.434 3.753 -12.326 1.00 92.62 232 LYS A C 1
ATOM 1759 O O . LYS A 1 232 ? -20.726 4.565 -13.199 1.00 92.62 232 LYS A O 1
ATOM 1764 N N . ASN A 1 233 ? -20.403 2.435 -12.528 1.00 88.06 233 ASN A N 1
ATOM 1765 C CA . ASN A 1 233 ? -20.616 1.752 -13.815 1.00 88.06 233 ASN A CA 1
ATOM 1766 C C . ASN A 1 233 ? -19.600 2.102 -14.928 1.00 88.06 233 ASN A C 1
ATOM 1768 O O . ASN A 1 233 ? -19.888 1.877 -16.100 1.00 88.06 233 ASN A O 1
ATOM 1772 N N . MET A 1 234 ? -18.424 2.634 -14.581 1.00 90.50 234 MET A N 1
ATOM 1773 C CA . MET A 1 234 ? -17.339 2.918 -15.525 1.00 90.50 234 MET A CA 1
ATOM 1774 C C . MET A 1 234 ? -16.160 1.968 -15.283 1.00 90.50 234 MET A C 1
ATOM 1776 O O . MET A 1 234 ? -15.887 1.610 -14.136 1.00 90.50 234 MET A O 1
ATOM 1780 N N . GLU A 1 235 ? -15.464 1.585 -16.352 1.00 95.56 235 GLU A N 1
ATOM 1781 C CA . GLU A 1 235 ? -14.128 0.986 -16.293 1.00 95.56 235 GLU A CA 1
ATOM 1782 C C . GLU A 1 235 ? -13.112 2.018 -16.793 1.00 95.56 235 GLU A C 1
ATOM 1784 O O . GLU A 1 235 ? -13.347 2.687 -17.800 1.00 95.56 235 GLU A O 1
ATOM 1789 N N . VAL A 1 236 ? -12.013 2.187 -16.058 1.00 95.94 236 VAL A N 1
ATOM 1790 C CA . VAL A 1 236 ? -10.990 3.206 -16.319 1.00 95.94 236 VAL A CA 1
ATOM 1791 C C . VAL A 1 236 ? -9.618 2.554 -16.298 1.00 95.94 236 VAL A C 1
ATOM 1793 O O . VAL A 1 236 ? -9.242 1.944 -15.297 1.00 95.94 236 VAL A O 1
ATOM 1796 N N . PHE A 1 237 ? -8.871 2.710 -17.390 1.00 96.94 237 PHE A N 1
ATOM 1797 C CA . PHE A 1 237 ? -7.471 2.304 -17.469 1.00 96.94 237 PHE A CA 1
ATOM 1798 C C . PHE A 1 237 ? -6.578 3.317 -16.752 1.00 96.94 237 PHE A C 1
ATOM 1800 O O . PHE A 1 237 ? -6.783 4.528 -16.874 1.00 96.94 237 PHE A O 1
ATOM 1807 N N . LEU A 1 238 ? -5.606 2.830 -15.984 1.00 95.69 238 LEU A N 1
ATOM 1808 C CA . LEU A 1 238 ? -4.789 3.675 -15.118 1.00 95.69 238 LEU A CA 1
ATOM 1809 C C . LEU A 1 238 ? -3.493 4.112 -15.825 1.00 95.69 238 LEU A C 1
ATOM 1811 O O . LEU A 1 238 ? -2.798 3.280 -16.403 1.00 95.69 238 LEU A O 1
ATOM 1815 N N . PRO A 1 239 ? -3.122 5.402 -15.782 1.00 93.69 239 PRO A N 1
ATOM 1816 C CA . PRO A 1 239 ? -1.862 5.871 -16.341 1.00 93.69 239 PRO A CA 1
ATOM 1817 C C . PRO A 1 239 ? -0.696 5.554 -15.397 1.00 93.69 239 PRO A C 1
ATOM 1819 O O . PRO A 1 239 ? -0.834 5.597 -14.170 1.00 93.69 239 PRO A O 1
ATOM 1822 N N . GLN A 1 240 ? 0.472 5.265 -15.978 1.00 94.50 240 GLN A N 1
ATOM 1823 C CA . GLN A 1 240 ? 1.673 4.863 -15.232 1.00 94.50 240 GLN A CA 1
ATOM 1824 C C . GLN A 1 240 ? 1.397 3.652 -14.306 1.00 94.50 240 GLN A C 1
ATOM 1826 O O . GLN A 1 240 ? 1.835 3.607 -13.160 1.00 94.50 240 GLN A O 1
ATOM 1831 N N . SER A 1 241 ? 0.619 2.685 -14.809 1.00 95.25 241 SER A N 1
ATOM 1832 C CA . SER A 1 241 ? 0.212 1.451 -14.122 1.00 95.25 241 SER A CA 1
ATOM 1833 C C . SER A 1 241 ? 1.272 0.351 -14.112 1.00 95.25 241 SER A C 1
ATOM 1835 O O . SER A 1 241 ? 1.246 -0.499 -13.221 1.00 95.25 241 SER A O 1
ATOM 1837 N N . TYR A 1 242 ? 2.178 0.370 -15.094 1.00 97.88 242 TYR A N 1
ATOM 1838 C CA . TYR A 1 242 ? 3.254 -0.601 -15.260 1.00 97.88 242 TYR A CA 1
ATOM 1839 C C . TYR A 1 242 ? 4.497 -0.220 -14.452 1.00 97.88 242 TYR A C 1
ATOM 1841 O O . TYR A 1 242 ? 4.986 0.910 -14.529 1.00 97.88 242 TYR A O 1
ATOM 1849 N N . CYS A 1 243 ? 5.065 -1.193 -13.745 1.00 97.12 243 CYS A N 1
ATOM 1850 C CA . CYS A 1 243 ? 6.368 -1.091 -13.102 1.00 97.12 243 CYS A CA 1
ATOM 1851 C C . CYS A 1 243 ? 7.087 -2.444 -13.143 1.00 97.12 243 CYS A C 1
ATOM 1853 O O . CYS A 1 243 ? 6.453 -3.485 -12.974 1.00 97.12 243 CYS A O 1
ATOM 1855 N N . ALA A 1 244 ? 8.405 -2.418 -13.337 1.00 97.00 244 ALA A N 1
ATOM 1856 C CA . ALA A 1 244 ? 9.276 -3.587 -13.314 1.00 97.00 244 ALA A CA 1
ATOM 1857 C C . ALA A 1 244 ? 10.344 -3.440 -12.222 1.00 97.00 244 ALA A C 1
ATOM 1859 O O . ALA A 1 244 ? 10.787 -2.330 -11.921 1.00 97.00 244 ALA A O 1
ATOM 1860 N N . PHE A 1 245 ? 10.734 -4.569 -11.640 1.00 96.56 245 PHE A N 1
ATOM 1861 C CA . PHE A 1 245 ? 11.669 -4.687 -10.533 1.00 96.56 245 PHE A CA 1
ATOM 1862 C C . PHE A 1 245 ? 12.713 -5.749 -10.857 1.00 96.56 245 PHE A C 1
ATOM 1864 O O . PHE A 1 245 ? 12.394 -6.938 -10.864 1.00 96.56 245 PHE A O 1
ATOM 1871 N N . ASP A 1 246 ? 13.956 -5.328 -11.050 1.00 94.88 246 ASP A N 1
ATOM 1872 C CA . ASP A 1 246 ? 15.107 -6.217 -11.163 1.00 94.88 246 ASP A CA 1
ATOM 1873 C C . ASP A 1 246 ? 15.739 -6.441 -9.787 1.00 94.88 246 ASP A C 1
ATOM 1875 O O . ASP A 1 246 ? 16.113 -5.492 -9.097 1.00 94.88 246 ASP A O 1
ATOM 1879 N N . PHE A 1 247 ? 15.850 -7.702 -9.368 1.00 94.44 247 PHE A N 1
ATOM 1880 C CA . PHE A 1 247 ? 16.409 -8.069 -8.067 1.00 94.44 247 PHE A CA 1
ATOM 1881 C C . PHE A 1 247 ? 17.091 -9.442 -8.098 1.00 94.44 247 PHE A C 1
ATOM 1883 O O . PHE A 1 247 ? 16.853 -10.273 -8.975 1.00 94.44 247 PHE A O 1
ATOM 1890 N N . ALA A 1 248 ? 17.951 -9.683 -7.108 1.00 93.94 248 ALA A N 1
ATOM 1891 C CA . ALA A 1 248 ? 18.652 -10.946 -6.918 1.00 93.94 248 ALA A CA 1
ATOM 1892 C C . ALA A 1 248 ? 18.155 -11.648 -5.648 1.00 93.94 248 ALA A C 1
ATOM 1894 O O . ALA A 1 248 ? 18.180 -11.070 -4.562 1.00 93.94 248 ALA A O 1
ATOM 1895 N N . THR A 1 249 ? 17.719 -12.903 -5.761 1.00 95.00 249 THR A N 1
ATOM 1896 C CA . THR A 1 249 ? 17.311 -13.721 -4.606 1.00 95.00 249 THR A CA 1
ATOM 1897 C C . THR A 1 249 ? 17.428 -15.211 -4.921 1.00 95.00 249 THR A C 1
ATOM 1899 O O . THR A 1 249 ? 17.560 -15.604 -6.079 1.00 95.00 249 THR A O 1
ATOM 1902 N N . VAL A 1 250 ? 17.409 -16.072 -3.904 1.00 95.50 250 VAL A N 1
ATOM 1903 C CA . VAL A 1 250 ? 17.403 -17.528 -4.111 1.00 95.50 250 VAL A CA 1
ATOM 1904 C C . VAL A 1 250 ? 15.968 -17.980 -4.444 1.00 95.50 250 VAL A C 1
ATOM 1906 O O . VAL A 1 250 ? 15.042 -17.535 -3.765 1.00 95.50 250 VAL A O 1
ATOM 1909 N N . PRO A 1 251 ? 15.728 -18.869 -5.432 1.00 95.75 251 PRO A N 1
ATOM 1910 C CA . PRO A 1 251 ? 14.370 -19.194 -5.891 1.00 95.75 251 PRO A CA 1
ATOM 1911 C C . PRO A 1 251 ? 13.370 -19.636 -4.804 1.00 95.75 251 PRO A C 1
ATOM 1913 O O . PRO A 1 251 ? 12.199 -19.266 -4.868 1.00 95.75 251 PRO A O 1
ATOM 1916 N N . HIS A 1 252 ? 13.811 -20.364 -3.770 1.00 94.81 252 HIS A N 1
ATOM 1917 C CA . HIS A 1 252 ? 12.929 -20.745 -2.655 1.00 94.81 252 HIS A CA 1
ATOM 1918 C C . HIS A 1 252 ? 12.525 -19.541 -1.783 1.00 94.81 252 HIS A C 1
ATOM 1920 O O . HIS A 1 252 ? 11.402 -19.487 -1.296 1.00 94.81 252 HIS A O 1
ATOM 1926 N N . GLN A 1 253 ? 13.400 -18.542 -1.628 1.00 96.00 253 GLN A N 1
ATOM 1927 C CA . GLN A 1 253 ? 13.112 -17.324 -0.867 1.00 96.00 253 GLN A CA 1
ATOM 1928 C C . GLN A 1 253 ? 12.070 -16.458 -1.591 1.00 96.00 253 GLN A C 1
ATOM 1930 O O . GLN A 1 253 ? 11.179 -15.906 -0.943 1.00 96.00 253 GLN A O 1
ATOM 1935 N N . LEU A 1 254 ? 12.144 -16.379 -2.926 1.00 96.81 254 LEU A N 1
ATOM 1936 C CA . LEU A 1 254 ? 11.095 -15.790 -3.763 1.00 96.81 254 LEU A CA 1
ATOM 1937 C C . LEU A 1 254 ? 9.756 -16.508 -3.546 1.00 96.81 254 LEU A C 1
ATOM 1939 O O . LEU A 1 254 ? 8.757 -15.856 -3.247 1.00 96.81 254 LEU A O 1
ATOM 1943 N N . GLN A 1 255 ? 9.756 -17.842 -3.645 1.00 96.75 255 GLN A N 1
ATOM 1944 C CA . GLN A 1 255 ? 8.569 -18.679 -3.467 1.00 96.75 255 GLN A CA 1
ATOM 1945 C C . GLN A 1 255 ? 7.923 -18.471 -2.088 1.00 96.75 255 GLN A C 1
ATOM 1947 O O . GLN A 1 255 ? 6.755 -18.087 -2.012 1.00 96.75 255 GLN A O 1
ATOM 1952 N N . ASP A 1 256 ? 8.684 -18.641 -1.005 1.00 97.19 256 ASP A N 1
ATOM 1953 C CA . ASP A 1 256 ? 8.215 -18.457 0.375 1.00 97.19 256 ASP A CA 1
ATOM 1954 C C . ASP A 1 256 ? 7.649 -17.053 0.615 1.00 97.19 256 ASP A C 1
ATOM 1956 O O . ASP A 1 256 ? 6.632 -16.890 1.297 1.00 97.19 256 ASP A O 1
ATOM 1960 N N . THR A 1 257 ? 8.293 -16.032 0.046 1.00 97.62 257 THR A N 1
ATOM 1961 C CA . THR A 1 257 ? 7.861 -14.638 0.179 1.00 97.62 257 THR A CA 1
ATOM 1962 C C . THR A 1 257 ? 6.549 -14.400 -0.567 1.00 97.62 257 THR A C 1
ATOM 1964 O O . THR A 1 257 ? 5.621 -13.842 0.013 1.00 97.62 257 THR A O 1
ATOM 1967 N N . PHE A 1 258 ? 6.431 -14.879 -1.808 1.00 97.75 258 PHE A N 1
ATOM 1968 C CA . PHE A 1 258 ? 5.227 -14.738 -2.635 1.00 97.75 258 PHE A CA 1
ATOM 1969 C C . PHE A 1 258 ? 4.023 -15.523 -2.097 1.00 97.75 258 PHE A C 1
ATOM 1971 O O . PHE A 1 258 ? 2.889 -15.095 -2.305 1.00 97.75 258 PHE A O 1
ATOM 1978 N N . PHE A 1 259 ? 4.239 -16.644 -1.399 1.00 97.00 259 PHE A N 1
ATOM 1979 C CA . PHE A 1 259 ? 3.165 -17.351 -0.693 1.00 97.00 259 PHE A CA 1
ATOM 1980 C C . PHE A 1 259 ? 2.743 -16.638 0.596 1.00 97.00 259 PHE A C 1
ATOM 1982 O O . PHE A 1 259 ? 1.550 -16.558 0.888 1.00 97.00 259 PHE A O 1
ATOM 1989 N N . ARG A 1 260 ? 3.702 -16.122 1.376 1.00 96.94 260 ARG A N 1
ATOM 1990 C CA . ARG A 1 260 ? 3.450 -15.582 2.723 1.00 96.94 260 ARG A CA 1
ATOM 1991 C C . ARG A 1 260 ? 2.949 -14.139 2.734 1.00 96.94 260 ARG A C 1
ATOM 1993 O O . ARG A 1 260 ? 2.160 -13.787 3.610 1.00 96.94 260 ARG A O 1
ATOM 2000 N N . LEU A 1 261 ? 3.443 -13.297 1.829 1.00 96.75 261 LEU A N 1
ATOM 2001 C CA . LEU A 1 261 ? 3.213 -11.854 1.838 1.00 96.75 261 LEU A CA 1
ATOM 2002 C C . LEU A 1 261 ? 2.438 -11.431 0.577 1.00 96.75 261 LEU A C 1
ATOM 2004 O O . LEU A 1 261 ? 3.025 -11.340 -0.497 1.00 96.75 261 LEU A O 1
ATOM 2008 N N . PRO A 1 262 ? 1.126 -11.148 0.671 1.00 97.00 262 PRO A N 1
ATOM 2009 C CA . PRO A 1 262 ? 0.392 -10.584 -0.452 1.00 97.00 262 PRO A CA 1
ATOM 2010 C C . PRO A 1 262 ? 0.830 -9.137 -0.697 1.00 97.00 262 PRO A C 1
ATOM 2012 O O . PRO A 1 262 ? 1.122 -8.388 0.241 1.00 97.00 262 PRO A O 1
ATOM 2015 N N . LEU A 1 263 ? 0.801 -8.714 -1.957 1.00 97.69 263 LEU A N 1
ATOM 2016 C CA . LEU A 1 263 ? 0.983 -7.316 -2.313 1.00 97.69 263 LEU A CA 1
ATOM 2017 C C . LEU A 1 263 ? -0.280 -6.526 -1.942 1.00 97.69 263 LEU A C 1
ATOM 2019 O O . LEU A 1 263 ? -1.387 -6.859 -2.369 1.00 97.69 263 LEU A O 1
ATOM 2023 N N . LEU A 1 264 ? -0.108 -5.472 -1.144 1.00 97.94 264 LEU A N 1
ATOM 2024 C CA . LEU A 1 264 ? -1.190 -4.576 -0.743 1.00 97.94 264 LEU A CA 1
ATOM 2025 C C . LEU A 1 264 ? -1.233 -3.372 -1.685 1.00 97.94 264 LEU A C 1
ATOM 2027 O O . LEU A 1 264 ? -0.282 -2.591 -1.741 1.00 97.94 264 LEU A O 1
ATOM 2031 N N . VAL A 1 265 ? -2.343 -3.227 -2.409 1.00 98.31 265 VAL A N 1
ATOM 2032 C CA . VAL A 1 265 ? -2.591 -2.106 -3.323 1.00 98.31 265 VAL A CA 1
ATOM 2033 C C . VAL A 1 265 ? -3.707 -1.245 -2.744 1.00 98.31 265 VAL A C 1
ATOM 2035 O O . VAL A 1 265 ? -4.850 -1.677 -2.624 1.00 98.31 265 VAL A O 1
ATOM 2038 N N . GLU A 1 266 ? -3.372 -0.025 -2.351 1.00 98.19 266 GLU A N 1
ATOM 2039 C CA . GLU A 1 266 ? -4.281 0.957 -1.769 1.00 98.19 266 GLU A CA 1
ATOM 2040 C C . GLU A 1 266 ? -4.954 1.805 -2.854 1.00 98.19 266 GLU A C 1
ATOM 2042 O O . GLU A 1 266 ? -4.279 2.324 -3.743 1.00 98.19 266 GLU A O 1
ATOM 2047 N N . LEU A 1 267 ? -6.264 2.021 -2.730 1.00 97.50 267 LEU A N 1
ATOM 2048 C CA . LEU A 1 267 ? -7.051 2.935 -3.557 1.00 97.50 267 LEU A CA 1
ATOM 2049 C C . LEU A 1 267 ? -7.251 4.270 -2.835 1.00 97.50 267 LEU A C 1
ATOM 2051 O O . LEU A 1 267 ? -7.913 4.322 -1.795 1.00 97.50 267 LEU A O 1
ATOM 2055 N N . TRP A 1 268 ? -6.744 5.353 -3.421 1.00 97.25 268 TRP A N 1
ATOM 2056 C CA . TRP A 1 268 ? -6.854 6.708 -2.882 1.00 97.25 268 TRP A CA 1
ATOM 2057 C C . TRP A 1 268 ? -7.655 7.637 -3.790 1.00 97.25 268 TRP A C 1
ATOM 2059 O O . TRP A 1 268 ? -7.542 7.603 -5.015 1.00 97.25 268 TRP A O 1
ATOM 2069 N N . HIS A 1 269 ? -8.402 8.536 -3.157 1.00 95.94 269 HIS A N 1
ATOM 2070 C CA . HIS A 1 269 ? -8.987 9.719 -3.767 1.00 95.94 269 HIS A CA 1
ATOM 2071 C C . HIS A 1 269 ? -8.062 10.932 -3.565 1.00 95.94 269 HIS A C 1
ATOM 2073 O O . HIS A 1 269 ? -7.766 11.314 -2.430 1.00 95.94 269 HIS A O 1
ATOM 2079 N N . LYS A 1 270 ? -7.631 11.538 -4.673 1.00 94.75 270 LYS A N 1
ATOM 2080 C CA . LYS A 1 270 ? -6.768 12.725 -4.767 1.00 94.75 270 LYS A CA 1
ATOM 2081 C C . LYS A 1 270 ? -7.596 14.003 -4.938 1.00 94.75 270 LYS A C 1
ATOM 2083 O O . LYS A 1 270 ? -7.990 14.341 -6.054 1.00 94.75 270 LYS A O 1
ATOM 2088 N N . ASP A 1 271 ? -7.810 14.752 -3.862 1.00 89.50 271 ASP A N 1
ATOM 2089 C CA . ASP A 1 271 ? -8.414 16.089 -3.945 1.00 89.50 271 ASP A CA 1
ATOM 2090 C C . ASP A 1 271 ? -7.334 17.159 -4.236 1.00 89.50 271 ASP A C 1
ATOM 2092 O O . ASP A 1 271 ? -6.153 16.967 -3.939 1.00 89.50 271 ASP A O 1
ATOM 2096 N N . ARG A 1 272 ? -7.710 18.288 -4.854 1.00 83.50 272 ARG A N 1
ATOM 2097 C CA . ARG A 1 272 ? -6.796 19.426 -5.110 1.00 83.50 272 ARG A CA 1
ATOM 2098 C C . ARG A 1 272 ? -6.717 20.415 -3.940 1.00 83.50 272 ARG A C 1
ATOM 2100 O O . ARG A 1 272 ? -5.811 21.241 -3.898 1.00 83.50 272 ARG A O 1
ATOM 2107 N N . THR A 1 273 ? -7.693 20.362 -3.042 1.00 82.62 273 THR A N 1
ATOM 2108 C CA . THR A 1 273 ? -7.989 21.325 -1.973 1.00 82.62 273 THR A CA 1
ATOM 2109 C C . THR A 1 273 ? -8.076 20.663 -0.594 1.00 82.62 273 THR A C 1
ATOM 2111 O O . THR A 1 273 ? -7.641 21.254 0.393 1.00 82.62 273 THR A O 1
ATOM 2114 N N . ALA A 1 274 ? -8.586 19.431 -0.521 1.00 84.25 274 ALA A N 1
ATOM 2115 C CA . ALA A 1 274 ? -8.642 18.613 0.685 1.00 84.25 274 ALA A CA 1
ATOM 2116 C C . ALA A 1 274 ? -7.446 17.644 0.791 1.00 84.25 274 ALA A C 1
ATOM 2118 O O . ALA A 1 274 ? -6.598 17.542 -0.095 1.00 84.25 274 ALA A O 1
ATOM 2119 N N . LYS A 1 275 ? -7.370 16.919 1.911 1.00 89.81 275 LYS A N 1
ATOM 2120 C CA . LYS A 1 275 ? -6.382 15.853 2.129 1.00 89.81 275 LYS A CA 1
ATOM 2121 C C . LYS A 1 275 ? -6.790 14.589 1.364 1.00 89.81 275 LYS A C 1
ATOM 2123 O O . LYS A 1 275 ? -7.961 14.224 1.390 1.00 89.81 275 LYS A O 1
ATOM 2128 N N . ASP A 1 276 ? -5.811 13.894 0.783 1.00 93.75 276 ASP A N 1
ATOM 2129 C CA . ASP A 1 276 ? -6.008 12.583 0.151 1.00 93.75 276 ASP A CA 1
ATOM 2130 C C . ASP A 1 276 ? -6.753 11.605 1.081 1.00 93.75 276 ASP A C 1
ATOM 2132 O O . ASP A 1 276 ? -6.409 11.467 2.263 1.00 93.75 276 ASP A O 1
ATOM 2136 N N . LEU A 1 277 ? -7.746 10.904 0.533 1.00 94.31 277 LEU A N 1
ATOM 2137 C CA . LEU A 1 277 ? -8.613 9.977 1.262 1.00 94.31 277 LEU A CA 1
ATOM 2138 C C . LEU A 1 277 ? -8.361 8.536 0.802 1.00 94.31 277 LEU A C 1
ATOM 2140 O O . LEU A 1 277 ? -8.584 8.207 -0.361 1.00 94.31 277 LEU A O 1
ATOM 2144 N N . LEU A 1 278 ? -7.933 7.670 1.723 1.00 95.81 278 LEU A N 1
ATOM 2145 C CA . LEU A 1 278 ? -7.847 6.228 1.489 1.00 95.81 278 LEU A CA 1
ATOM 2146 C C . LEU A 1 278 ? -9.265 5.646 1.454 1.00 95.81 278 LEU A C 1
ATOM 2148 O O . LEU A 1 278 ? -9.979 5.696 2.455 1.00 95.81 278 LEU A O 1
ATOM 2152 N N . LEU A 1 279 ? -9.662 5.090 0.311 1.00 95.00 279 LEU A N 1
ATOM 2153 C CA . LEU A 1 279 ? -10.978 4.481 0.122 1.00 95.00 279 LEU A CA 1
ATOM 2154 C C . LEU A 1 279 ? -10.959 2.993 0.470 1.00 95.00 279 LEU A C 1
ATOM 2156 O O . LEU A 1 279 ? -11.870 2.502 1.134 1.00 95.00 279 LEU A O 1
ATOM 2160 N N . GLY A 1 280 ? -9.920 2.273 0.043 1.00 96.19 280 GLY A N 1
ATOM 2161 C CA . GLY A 1 280 ? -9.856 0.824 0.200 1.00 96.19 280 GLY A CA 1
ATOM 2162 C C . GLY A 1 280 ? -8.519 0.201 -0.163 1.00 96.19 280 GLY A C 1
ATOM 2163 O O . GLY A 1 280 ? -7.556 0.898 -0.478 1.00 96.19 280 GLY A O 1
ATOM 2164 N N . MET A 1 281 ? -8.467 -1.125 -0.100 1.00 97.19 281 MET A N 1
ATOM 2165 C CA . MET A 1 281 ? -7.270 -1.922 -0.344 1.00 97.19 281 MET A CA 1
ATOM 2166 C C . MET A 1 281 ? -7.623 -3.233 -1.058 1.00 97.19 281 MET A C 1
ATOM 2168 O O . MET A 1 281 ? -8.565 -3.923 -0.664 1.00 97.19 281 MET A O 1
ATOM 2172 N N . ALA A 1 282 ? -6.850 -3.585 -2.084 1.00 97.81 282 ALA A N 1
ATOM 2173 C CA . ALA A 1 282 ? -6.813 -4.915 -2.681 1.00 97.81 282 ALA A CA 1
ATOM 2174 C C . ALA A 1 282 ? -5.613 -5.712 -2.148 1.00 97.81 282 ALA A C 1
ATOM 2176 O O . ALA A 1 282 ? -4.563 -5.155 -1.814 1.00 97.81 282 ALA A O 1
ATOM 2177 N N . ARG A 1 283 ? -5.782 -7.035 -2.090 1.00 97.00 283 ARG A N 1
ATOM 2178 C CA . ARG A 1 283 ? -4.755 -8.015 -1.718 1.00 97.00 283 ARG A CA 1
ATOM 2179 C C . ARG A 1 283 ? -4.454 -8.879 -2.936 1.00 97.00 283 ARG A C 1
ATOM 2181 O O . ARG A 1 283 ? -5.314 -9.649 -3.349 1.00 97.00 283 ARG A O 1
ATOM 2188 N N . LEU A 1 284 ? -3.262 -8.732 -3.503 1.00 97.69 284 LEU A N 1
ATOM 2189 C CA . LEU A 1 284 ? -2.817 -9.470 -4.684 1.00 97.69 284 LEU A CA 1
ATOM 2190 C C . LEU A 1 284 ? -1.897 -10.607 -4.227 1.00 97.69 284 LEU A C 1
ATOM 2192 O O . LEU A 1 284 ? -0.866 -10.366 -3.594 1.00 97.69 284 LEU A O 1
ATOM 2196 N N . GLN A 1 285 ? -2.271 -11.849 -4.528 1.00 97.25 285 GLN A N 1
ATOM 2197 C CA . GLN A 1 285 ? -1.525 -13.030 -4.101 1.00 97.25 285 GLN A CA 1
ATOM 2198 C C . GLN A 1 285 ? -0.432 -13.354 -5.131 1.00 97.25 285 GLN A C 1
ATOM 2200 O O . GLN A 1 285 ? -0.683 -13.996 -6.148 1.00 97.25 285 GLN A O 1
ATOM 2205 N N . LEU A 1 286 ? 0.798 -12.893 -4.880 1.00 97.31 286 LEU A N 1
ATOM 2206 C CA . LEU A 1 286 ? 1.877 -12.965 -5.875 1.00 97.31 286 LEU A CA 1
ATOM 2207 C C . LEU A 1 286 ? 2.273 -14.401 -6.248 1.00 97.31 286 LEU A C 1
ATOM 2209 O O . LEU A 1 286 ? 2.705 -14.632 -7.375 1.00 97.31 286 LEU A O 1
ATOM 2213 N N . SER A 1 287 ? 2.073 -15.383 -5.360 1.00 97.00 287 SER A N 1
ATOM 2214 C CA . SER A 1 287 ? 2.334 -16.800 -5.656 1.00 97.00 287 SER A CA 1
ATOM 2215 C C . SER A 1 287 ? 1.547 -17.353 -6.845 1.00 97.00 287 SER A C 1
ATOM 2217 O O . SER A 1 287 ? 1.952 -18.371 -7.398 1.00 97.00 287 SER A O 1
ATOM 2219 N N . ASN A 1 288 ? 0.461 -16.702 -7.270 1.00 95.88 288 ASN A N 1
ATOM 2220 C CA . ASN A 1 288 ? -0.351 -17.170 -8.392 1.00 95.88 288 ASN A CA 1
ATOM 2221 C C . ASN A 1 288 ? 0.455 -17.199 -9.707 1.00 95.88 288 ASN A C 1
ATOM 2223 O O . ASN A 1 288 ? 0.291 -18.125 -10.496 1.00 95.88 288 ASN A O 1
ATOM 2227 N N . VAL A 1 289 ? 1.423 -16.284 -9.893 1.00 96.94 289 VAL A N 1
ATOM 2228 C CA . VAL A 1 289 ? 2.331 -16.305 -11.060 1.00 96.94 289 VAL A CA 1
ATOM 2229 C C . VAL A 1 289 ? 3.236 -17.539 -11.093 1.00 96.94 289 VAL A C 1
ATOM 2231 O O . VAL A 1 289 ? 3.658 -17.959 -12.162 1.00 96.94 289 VAL A O 1
ATOM 2234 N N . LEU A 1 290 ? 3.514 -18.156 -9.939 1.00 95.88 290 LEU A N 1
ATOM 2235 C CA . LEU A 1 290 ? 4.355 -19.353 -9.849 1.00 95.88 290 LEU A CA 1
ATOM 2236 C C . LEU A 1 290 ? 3.618 -20.612 -10.334 1.00 95.88 290 LEU A C 1
ATOM 2238 O O . LEU A 1 290 ? 4.271 -21.586 -10.703 1.00 95.88 290 LEU A O 1
ATOM 2242 N N . ALA A 1 291 ? 2.280 -20.584 -10.341 1.00 93.75 291 ALA A N 1
ATOM 2243 C CA . ALA A 1 291 ? 1.423 -21.648 -10.862 1.00 93.75 291 ALA A CA 1
ATOM 2244 C C . ALA A 1 291 ? 1.114 -21.499 -12.367 1.00 93.75 291 ALA A C 1
ATOM 2246 O O . ALA A 1 291 ? 0.652 -22.456 -12.987 1.00 93.75 291 ALA A O 1
ATOM 2247 N N . SER A 1 292 ? 1.373 -20.326 -12.957 1.00 94.38 292 SER A N 1
ATOM 2248 C CA . SER A 1 292 ? 1.225 -20.075 -14.395 1.00 94.38 292 SER A CA 1
ATOM 2249 C C . SER A 1 292 ? 2.223 -20.879 -15.235 1.00 94.38 292 SER A C 1
ATOM 2251 O O . SER A 1 292 ? 3.307 -21.235 -14.769 1.00 94.38 292 SER A O 1
ATOM 2253 N N . GLU A 1 293 ? 1.893 -21.108 -16.508 1.00 93.19 293 GLU A N 1
ATOM 2254 C CA . GLU A 1 293 ? 2.777 -21.789 -17.459 1.00 93.19 293 GLU A CA 1
ATOM 2255 C C . GLU A 1 293 ? 4.147 -21.092 -17.576 1.00 93.19 293 GLU A C 1
ATOM 2257 O O . GLU A 1 293 ? 4.235 -19.877 -17.767 1.00 93.19 293 GLU A O 1
ATOM 2262 N N . LYS A 1 294 ? 5.228 -21.878 -17.462 1.00 94.50 294 LYS A N 1
ATOM 2263 C CA . LYS A 1 294 ? 6.615 -21.401 -17.533 1.00 94.50 294 LYS A CA 1
ATOM 2264 C C . LYS A 1 294 ? 7.136 -21.508 -18.967 1.00 94.50 294 LYS A C 1
ATOM 2266 O O . LYS A 1 294 ? 7.664 -22.536 -19.384 1.00 94.50 294 LYS A O 1
ATOM 2271 N N . THR A 1 295 ? 6.984 -20.421 -19.715 1.00 94.62 295 THR A N 1
ATOM 2272 C CA . THR A 1 295 ? 7.439 -20.294 -21.109 1.00 94.62 295 THR A CA 1
ATOM 2273 C C . THR A 1 295 ? 8.923 -19.926 -21.177 1.00 94.62 295 THR A C 1
ATOM 2275 O O . THR A 1 295 ? 9.449 -19.275 -20.274 1.00 94.62 295 THR A O 1
ATOM 2278 N N . ARG A 1 296 ? 9.629 -20.338 -22.236 1.00 94.25 296 ARG A N 1
ATOM 2279 C CA . ARG A 1 296 ? 11.052 -20.011 -22.440 1.00 94.25 296 ARG A CA 1
ATOM 2280 C C . ARG A 1 296 ? 11.211 -18.877 -23.447 1.00 94.25 296 ARG A C 1
ATOM 2282 O O . ARG A 1 296 ? 10.636 -18.942 -24.529 1.00 94.25 296 ARG A O 1
ATOM 2289 N N . PHE A 1 297 ? 12.077 -17.915 -23.142 1.00 91.75 297 PHE A N 1
ATOM 2290 C CA . PHE A 1 297 ? 12.509 -16.870 -24.070 1.00 91.75 297 PHE A CA 1
ATOM 2291 C C . PHE A 1 297 ? 14.040 -16.735 -24.096 1.00 91.75 297 PHE A C 1
ATOM 2293 O O . PHE A 1 297 ? 14.747 -17.357 -23.301 1.00 91.75 297 PHE A O 1
ATOM 2300 N N . LEU A 1 298 ? 14.558 -15.956 -25.047 1.00 88.25 298 LEU A N 1
ATOM 2301 C CA . LEU A 1 298 ? 15.976 -15.604 -25.119 1.00 88.25 298 LEU A CA 1
ATOM 2302 C C . LEU A 1 298 ? 16.173 -14.199 -24.543 1.00 88.25 298 LEU A C 1
ATOM 2304 O O . LEU A 1 298 ? 15.550 -13.249 -25.019 1.00 88.25 298 LEU A O 1
ATOM 2308 N N . GLY A 1 299 ? 17.022 -14.071 -23.524 1.00 80.44 299 GLY A N 1
ATOM 2309 C CA . GLY A 1 299 ? 17.445 -12.775 -22.994 1.00 80.44 299 GLY A CA 1
ATOM 2310 C C . GLY A 1 299 ? 18.353 -12.024 -23.976 1.00 80.44 299 GLY A C 1
ATOM 2311 O O . GLY A 1 299 ? 18.862 -12.608 -24.935 1.00 80.44 299 GLY A O 1
ATOM 2312 N N . GLY A 1 300 ? 18.618 -10.738 -23.714 1.00 75.31 300 GLY A N 1
ATOM 2313 C CA . GLY A 1 300 ? 19.425 -9.876 -24.599 1.00 75.31 300 GLY A CA 1
ATOM 2314 C C . GLY A 1 300 ? 20.840 -10.398 -24.902 1.00 75.31 300 GLY A C 1
ATOM 2315 O O . GLY A 1 300 ? 21.418 -10.060 -25.929 1.00 75.31 300 GLY A O 1
ATOM 2316 N N . ASN A 1 301 ? 21.357 -11.284 -24.048 1.00 72.19 301 ASN A N 1
ATOM 2317 C CA . ASN A 1 301 ? 22.677 -11.903 -24.156 1.00 72.19 301 ASN A CA 1
ATOM 2318 C C . ASN A 1 301 ? 22.656 -13.263 -24.901 1.00 72.19 301 ASN A C 1
ATOM 2320 O O . ASN A 1 301 ? 23.671 -13.956 -24.940 1.00 72.19 301 ASN A O 1
ATOM 2324 N N . GLY A 1 302 ? 21.499 -13.703 -25.417 1.00 75.94 302 GLY A N 1
ATOM 2325 C CA . GLY A 1 302 ? 21.292 -15.056 -25.961 1.00 75.94 302 GLY A CA 1
ATOM 2326 C C . GLY A 1 302 ? 21.083 -16.149 -24.900 1.00 75.94 302 GLY A C 1
ATOM 2327 O O . GLY A 1 302 ? 21.108 -17.339 -25.211 1.00 75.94 302 GLY A O 1
ATOM 2328 N N . GLU A 1 303 ? 20.884 -15.760 -23.642 1.00 84.00 303 GLU A N 1
ATOM 2329 C CA . GLU A 1 303 ? 20.686 -16.667 -22.507 1.00 84.00 303 GLU A CA 1
ATOM 2330 C C . GLU A 1 303 ? 19.261 -17.236 -22.485 1.00 84.00 303 GLU A C 1
ATOM 2332 O O . GLU A 1 303 ? 18.317 -16.560 -22.891 1.00 84.00 303 GLU A O 1
ATOM 2337 N N . GLN A 1 304 ? 19.085 -18.478 -22.015 1.00 88.25 304 GLN A N 1
ATOM 2338 C CA . GLN A 1 304 ? 17.748 -19.063 -21.866 1.00 88.25 304 GLN A CA 1
ATOM 2339 C C . GLN A 1 304 ? 17.110 -18.575 -20.568 1.00 88.25 304 GLN A C 1
ATOM 2341 O O . GLN A 1 304 ? 17.479 -19.017 -19.482 1.00 88.25 304 GLN A O 1
ATOM 2346 N N . CYS A 1 305 ? 16.133 -17.689 -20.715 1.00 92.94 305 CYS A N 1
ATOM 2347 C CA . CYS A 1 305 ? 15.354 -17.122 -19.628 1.00 92.94 305 CYS A CA 1
ATOM 2348 C C . CYS A 1 305 ? 13.950 -17.739 -19.626 1.00 92.94 305 CYS A C 1
ATOM 2350 O O . CYS A 1 305 ? 13.479 -18.273 -20.638 1.00 92.94 305 CYS A O 1
ATOM 2352 N N . TRP A 1 306 ? 13.257 -17.654 -18.497 1.00 95.00 306 TRP A N 1
ATOM 2353 C CA . TRP A 1 306 ? 11.900 -18.177 -18.364 1.00 95.00 306 TRP A CA 1
ATOM 2354 C C . TRP A 1 306 ? 10.923 -17.095 -17.939 1.00 95.00 306 TRP A C 1
ATOM 2356 O O . TRP A 1 306 ? 11.257 -16.281 -17.088 1.00 95.00 306 TRP A O 1
ATOM 2366 N N . ARG A 1 307 ? 9.711 -17.114 -18.494 1.00 96.75 307 ARG A N 1
ATOM 2367 C CA . ARG A 1 307 ? 8.643 -16.155 -18.208 1.00 96.75 307 ARG A CA 1
ATOM 2368 C C . ARG A 1 307 ? 7.374 -16.878 -17.774 1.00 96.75 307 ARG A C 1
ATOM 2370 O O . ARG A 1 307 ? 6.930 -17.814 -18.443 1.00 96.75 307 ARG A O 1
ATOM 2377 N N . GLN A 1 308 ? 6.782 -16.402 -16.686 1.00 97.50 308 GLN A N 1
ATOM 2378 C CA . GLN A 1 308 ? 5.455 -16.779 -16.205 1.00 97.50 308 GLN A CA 1
ATOM 2379 C C . GLN A 1 308 ? 4.609 -15.510 -16.081 1.00 97.50 308 GLN A C 1
ATOM 2381 O O . GLN A 1 308 ? 5.080 -14.516 -15.534 1.00 97.50 308 GLN A O 1
ATOM 2386 N N . THR A 1 309 ? 3.366 -15.533 -16.561 1.00 96.81 309 THR A N 1
ATOM 2387 C CA . THR A 1 309 ? 2.450 -14.382 -16.497 1.00 96.81 309 THR A CA 1
ATOM 2388 C C . THR A 1 309 ? 1.115 -14.810 -15.897 1.00 96.81 309 THR A C 1
ATOM 2390 O O . THR A 1 309 ? 0.567 -15.850 -16.264 1.00 96.81 309 THR A O 1
ATOM 2393 N N . CYS A 1 310 ? 0.572 -13.999 -14.990 1.00 96.69 310 CYS A N 1
ATOM 2394 C CA . CYS A 1 310 ? -0.772 -14.157 -14.447 1.00 96.69 310 CYS A CA 1
ATOM 2395 C C . CYS A 1 310 ? -1.600 -12.888 -14.689 1.00 96.69 310 CYS A C 1
ATOM 2397 O O . CYS A 1 310 ? -1.097 -11.770 -14.562 1.00 96.69 310 CYS A O 1
ATOM 2399 N N . ASN A 1 311 ? -2.873 -13.072 -15.034 1.00 96.94 311 ASN A N 1
ATOM 2400 C CA . ASN A 1 311 ? -3.841 -12.012 -15.284 1.00 96.94 311 ASN A CA 1
ATOM 2401 C C . ASN A 1 311 ? -5.068 -12.262 -14.411 1.00 96.94 311 ASN A C 1
ATOM 2403 O O . ASN A 1 311 ? -5.755 -13.262 -14.596 1.00 96.94 311 ASN A O 1
ATOM 2407 N N . GLU A 1 312 ? -5.359 -11.353 -13.485 1.00 95.75 312 GLU A N 1
ATOM 2408 C CA . GLU A 1 312 ? -6.434 -11.531 -12.507 1.00 95.75 312 GLU A CA 1
ATOM 2409 C C . GLU A 1 312 ? -7.264 -10.256 -12.338 1.00 95.75 312 GLU A C 1
ATOM 2411 O O . GLU A 1 312 ? -6.873 -9.159 -12.745 1.00 95.75 312 GLU A O 1
ATOM 2416 N N . THR A 1 313 ? -8.441 -10.413 -11.731 1.00 97.50 313 THR A N 1
ATOM 2417 C CA . THR A 1 313 ? -9.256 -9.310 -11.216 1.00 97.50 313 THR A CA 1
ATOM 2418 C C . THR A 1 313 ? -9.546 -9.569 -9.744 1.00 97.50 313 THR A C 1
ATOM 2420 O O . THR A 1 313 ? -10.030 -10.640 -9.386 1.00 97.50 313 THR A O 1
ATOM 2423 N N . VAL A 1 314 ? -9.247 -8.592 -8.890 1.00 97.44 314 VAL A N 1
ATOM 2424 C CA . VAL A 1 314 ? -9.396 -8.689 -7.431 1.00 97.44 314 VAL A CA 1
ATOM 2425 C C . VAL A 1 314 ? -10.289 -7.584 -6.889 1.00 97.44 314 VAL A C 1
ATOM 2427 O O . VAL A 1 314 ? -10.344 -6.474 -7.418 1.00 97.44 314 VAL A O 1
ATOM 2430 N N . ASN A 1 315 ? -10.982 -7.884 -5.795 1.00 97.31 315 ASN A N 1
ATOM 2431 C CA . ASN A 1 315 ? -11.839 -6.921 -5.119 1.00 97.31 315 ASN A CA 1
ATOM 2432 C C . ASN A 1 315 ? -11.008 -5.952 -4.268 1.00 97.31 315 ASN A C 1
ATOM 2434 O O . ASN A 1 315 ? -10.133 -6.364 -3.504 1.00 97.31 315 ASN A O 1
ATOM 2438 N N . ILE A 1 316 ? -11.333 -4.664 -4.360 1.00 97.38 316 ILE A N 1
ATOM 2439 C CA . ILE A 1 316 ? -10.885 -3.633 -3.426 1.00 97.38 316 ILE A CA 1
ATOM 2440 C C . ILE A 1 316 ? -11.924 -3.567 -2.301 1.00 97.38 316 ILE A C 1
ATOM 2442 O O . ILE A 1 316 ? -13.089 -3.254 -2.557 1.00 97.38 316 ILE A O 1
ATOM 2446 N N . SER A 1 317 ? -11.517 -3.843 -1.062 1.00 96.00 317 SER A N 1
ATOM 2447 C CA . SER A 1 317 ? -12.365 -3.711 0.135 1.00 96.00 317 SER A CA 1
ATOM 2448 C C . SER A 1 317 ? -12.215 -2.332 0.773 1.00 96.00 317 SER A C 1
ATOM 2450 O O . SER A 1 317 ? -11.115 -1.780 0.793 1.00 96.00 317 SER A O 1
ATOM 2452 N N . ALA A 1 318 ? -13.299 -1.786 1.327 1.00 94.50 318 ALA A N 1
ATOM 2453 C CA . ALA A 1 318 ? -13.304 -0.504 2.032 1.00 94.50 318 ALA A CA 1
ATOM 2454 C C . ALA A 1 318 ? -12.291 -0.469 3.194 1.00 94.50 318 ALA A C 1
ATOM 2456 O O . ALA A 1 318 ? -12.217 -1.402 3.992 1.00 94.50 318 ALA A O 1
ATOM 2457 N N . ALA A 1 319 ? -11.549 0.634 3.326 1.00 88.75 319 ALA A N 1
ATOM 2458 C CA . ALA A 1 319 ? -10.545 0.821 4.380 1.00 88.75 319 ALA A CA 1
ATOM 2459 C C . ALA A 1 319 ? -11.150 1.188 5.752 1.00 88.75 319 ALA A C 1
ATOM 2461 O O . ALA A 1 319 ? -10.463 1.138 6.771 1.00 88.75 319 ALA A O 1
ATOM 2462 N N . GLN A 1 320 ? -12.422 1.590 5.776 1.00 81.50 320 GLN A N 1
ATOM 2463 C CA . GLN A 1 320 ? -13.194 1.974 6.959 1.00 81.50 320 GLN A CA 1
ATOM 2464 C C . GLN A 1 320 ? -14.596 1.350 6.834 1.00 81.50 320 GLN A C 1
ATOM 2466 O O . GLN A 1 320 ? -15.184 1.380 5.752 1.00 81.50 320 GLN A O 1
ATOM 2471 N N . GLY A 1 321 ? -15.149 0.808 7.923 1.00 74.69 321 GLY A N 1
ATOM 2472 C CA . GLY A 1 321 ? -16.482 0.185 7.938 1.00 74.69 321 GLY A CA 1
ATOM 2473 C C . GLY A 1 321 ? -16.465 -1.341 7.768 1.00 74.69 321 GLY A C 1
ATOM 2474 O O . GLY A 1 321 ? -15.506 -2.005 8.146 1.00 74.69 321 GLY A O 1
ATOM 2475 N N . SER A 1 322 ? -17.542 -1.910 7.220 1.00 72.25 322 SER A N 1
ATOM 2476 C CA . SER A 1 322 ? -17.827 -3.359 7.200 1.00 72.25 322 SER A CA 1
ATOM 2477 C C . SER A 1 322 ? -17.003 -4.197 6.204 1.00 72.25 322 SER A C 1
ATOM 2479 O O . SER A 1 322 ? -17.379 -5.323 5.898 1.00 72.25 322 SER A O 1
ATOM 2481 N N . GLY A 1 323 ? -15.900 -3.667 5.662 1.00 77.50 323 GLY A N 1
ATOM 2482 C CA . GLY A 1 323 ? -15.035 -4.379 4.708 1.00 77.50 323 GLY A CA 1
ATOM 2483 C C . GLY A 1 323 ? -15.651 -4.639 3.325 1.00 77.50 323 GLY A C 1
ATOM 2484 O O . GLY A 1 323 ? -15.068 -5.383 2.532 1.00 77.50 323 GLY A O 1
ATOM 2485 N N . ASN A 1 324 ? -16.806 -4.028 3.027 1.00 87.88 324 ASN A N 1
ATOM 2486 C CA . ASN A 1 324 ? -17.524 -4.181 1.760 1.00 87.88 324 ASN A CA 1
ATOM 2487 C C . ASN A 1 324 ? -16.603 -3.939 0.555 1.00 87.88 324 ASN A C 1
ATOM 2489 O O . ASN A 1 324 ? -15.735 -3.063 0.586 1.00 87.88 324 ASN A O 1
ATOM 2493 N N . ARG A 1 325 ? -16.837 -4.682 -0.530 1.00 93.88 325 ARG A N 1
ATOM 2494 C CA . ARG A 1 325 ? -16.251 -4.405 -1.845 1.00 93.88 325 ARG A CA 1
ATOM 2495 C C . ARG A 1 325 ? -16.665 -2.997 -2.290 1.00 93.88 325 ARG A C 1
ATOM 2497 O O . ARG A 1 325 ? -17.837 -2.654 -2.202 1.00 93.88 325 ARG A O 1
ATOM 2504 N N . ILE A 1 326 ? -15.708 -2.201 -2.763 1.00 95.19 326 ILE A N 1
ATOM 2505 C CA . ILE A 1 326 ? -15.944 -0.842 -3.283 1.00 95.19 326 ILE A CA 1
ATOM 2506 C C . ILE A 1 326 ? -15.563 -0.676 -4.756 1.00 95.19 326 ILE A C 1
ATOM 2508 O O . ILE A 1 326 ? -15.948 0.319 -5.363 1.00 95.19 326 ILE A O 1
ATOM 2512 N N . ALA A 1 327 ? -14.783 -1.607 -5.309 1.00 96.31 327 ALA A N 1
ATOM 2513 C CA . ALA A 1 327 ? -14.365 -1.648 -6.707 1.00 96.31 327 ALA A CA 1
ATOM 2514 C C . ALA A 1 327 ? -13.719 -3.008 -7.038 1.00 96.31 327 ALA A C 1
ATOM 2516 O O . ALA A 1 327 ? -13.375 -3.781 -6.140 1.00 96.31 327 ALA A O 1
ATOM 2517 N N . GLU A 1 328 ? -13.505 -3.263 -8.324 1.00 97.38 328 GLU A N 1
ATOM 2518 C CA . GLU A 1 328 ? -12.638 -4.315 -8.864 1.00 97.38 328 GLU A CA 1
ATOM 2519 C C . GLU A 1 328 ? -11.390 -3.698 -9.501 1.00 97.38 328 GLU A C 1
ATOM 2521 O O . GLU A 1 328 ? -11.477 -2.661 -10.159 1.00 97.38 328 GLU A O 1
ATOM 2526 N N . LEU A 1 329 ? -10.251 -4.369 -9.335 1.00 98.25 329 LEU A N 1
ATOM 2527 C CA . LEU A 1 329 ? -8.956 -4.040 -9.926 1.00 98.25 329 LEU A CA 1
ATOM 2528 C C . LEU A 1 329 ? -8.504 -5.187 -10.833 1.00 98.25 329 LEU A C 1
ATOM 2530 O O . LEU A 1 329 ? -8.245 -6.286 -10.345 1.00 98.25 329 LEU A O 1
ATOM 2534 N N . SER A 1 330 ? -8.381 -4.920 -12.132 1.00 98.44 330 SER A N 1
ATOM 2535 C CA . SER A 1 330 ? -7.774 -5.827 -13.110 1.00 98.44 330 SER A CA 1
ATOM 2536 C C . SER A 1 330 ? -6.275 -5.565 -13.193 1.00 98.44 330 SER A C 1
ATOM 2538 O O . SER A 1 330 ? -5.860 -4.416 -13.359 1.00 98.44 330 SER A O 1
ATOM 2540 N N . TYR A 1 331 ? -5.456 -6.614 -13.107 1.00 98.38 331 TYR A N 1
ATOM 2541 C CA . TYR A 1 331 ? -4.000 -6.485 -13.150 1.00 98.38 331 TYR A CA 1
ATOM 2542 C C . TYR A 1 331 ? -3.303 -7.634 -13.893 1.00 98.38 331 TYR A C 1
ATOM 2544 O O . TYR A 1 331 ? -3.834 -8.744 -14.014 1.00 98.38 331 TYR A O 1
ATOM 2552 N N . ALA A 1 332 ? -2.104 -7.351 -14.400 1.00 98.25 332 ALA A N 1
ATOM 2553 C CA . ALA A 1 332 ? -1.146 -8.347 -14.872 1.00 98.25 332 ALA A CA 1
ATOM 2554 C C . ALA A 1 332 ? 0.040 -8.411 -13.906 1.00 98.25 332 ALA A C 1
ATOM 2556 O O . ALA A 1 332 ? 0.480 -7.374 -13.412 1.00 98.25 332 ALA A O 1
ATOM 2557 N N . ILE A 1 333 ? 0.597 -9.599 -13.692 1.00 98.12 333 ILE A N 1
ATOM 2558 C CA . ILE A 1 333 ? 1.944 -9.773 -13.137 1.00 98.12 333 ILE A CA 1
ATOM 2559 C C . ILE A 1 333 ? 2.742 -10.710 -14.032 1.00 98.12 333 ILE A C 1
ATOM 2561 O O . ILE A 1 333 ? 2.219 -11.725 -14.489 1.00 98.12 333 ILE A O 1
ATOM 2565 N N . THR A 1 334 ? 4.004 -10.379 -14.281 1.00 98.25 334 THR A N 1
ATOM 2566 C CA . THR A 1 334 ? 4.940 -11.235 -15.013 1.00 98.25 334 THR A CA 1
ATOM 2567 C C . THR A 1 334 ? 6.196 -11.429 -14.180 1.00 98.25 334 THR A C 1
ATOM 2569 O O . THR A 1 334 ? 6.757 -10.472 -13.657 1.00 98.25 334 THR A O 1
ATOM 2572 N N . LEU A 1 335 ? 6.624 -12.679 -14.041 1.00 98.12 335 LEU A N 1
ATOM 2573 C CA . LEU A 1 335 ? 7.881 -13.055 -13.417 1.00 98.12 335 LEU A CA 1
ATOM 2574 C C . LEU A 1 335 ? 8.812 -13.617 -14.487 1.00 98.12 335 LEU A C 1
ATOM 2576 O O . LEU A 1 335 ? 8.459 -14.560 -15.198 1.00 98.12 335 LEU A O 1
ATOM 2580 N N . GLU A 1 336 ? 10.007 -13.051 -14.561 1.00 97.25 336 GLU A N 1
ATOM 2581 C CA . GLU A 1 336 ? 11.078 -13.459 -15.454 1.00 97.25 336 GLU A CA 1
ATOM 2582 C C . GLU A 1 336 ? 12.267 -13.952 -14.632 1.00 97.25 336 GLU A C 1
ATOM 2584 O O . GLU A 1 336 ? 12.722 -13.278 -13.713 1.00 97.25 336 GLU A O 1
ATOM 2589 N N . ASP A 1 337 ? 12.753 -15.144 -14.958 1.00 95.69 337 ASP A N 1
ATOM 2590 C CA . ASP A 1 337 ? 13.879 -15.830 -14.328 1.00 95.69 337 ASP A CA 1
ATOM 2591 C C . ASP A 1 337 ? 15.026 -15.874 -15.344 1.00 95.69 337 ASP A C 1
ATOM 2593 O O . ASP A 1 337 ? 14.966 -16.613 -16.334 1.00 95.69 337 ASP A O 1
ATOM 2597 N N . TYR A 1 338 ? 16.044 -15.041 -15.116 1.00 93.25 338 TYR A N 1
ATOM 2598 C CA . TYR A 1 338 ? 17.234 -14.924 -15.962 1.00 93.25 338 TYR A CA 1
ATOM 2599 C C . TYR A 1 338 ? 18.322 -15.946 -15.592 1.00 93.25 338 TYR A C 1
ATOM 2601 O O . TYR A 1 338 ? 19.361 -16.004 -16.246 1.00 93.25 338 TYR A O 1
ATOM 2609 N N . GLY A 1 339 ? 18.085 -16.788 -14.579 1.00 91.25 339 GLY A N 1
ATOM 2610 C CA . GLY A 1 339 ? 19.068 -17.737 -14.069 1.00 91.25 339 GLY A CA 1
ATOM 2611 C C . GLY A 1 339 ? 20.067 -17.108 -13.093 1.00 91.25 339 GLY A C 1
ATOM 2612 O O . GLY A 1 339 ? 19.860 -16.012 -12.572 1.00 91.25 339 GLY A O 1
ATOM 2613 N N . LEU A 1 340 ? 21.144 -17.845 -12.805 1.00 91.50 340 LEU A N 1
ATOM 2614 C CA . LEU A 1 340 ? 22.141 -17.496 -11.788 1.00 91.50 340 LEU A CA 1
ATOM 2615 C C . LEU A 1 340 ? 22.804 -16.133 -12.043 1.00 91.50 340 LEU A C 1
ATOM 2617 O O . LEU A 1 340 ? 23.261 -15.844 -13.151 1.00 91.50 340 LEU A O 1
ATOM 2621 N N . VAL A 1 341 ? 22.918 -15.324 -10.986 1.00 87.88 341 VAL A N 1
ATOM 2622 C CA . VAL A 1 341 ? 23.566 -14.006 -11.036 1.00 87.88 341 VAL A CA 1
ATOM 2623 C C . VAL A 1 341 ? 25.044 -14.157 -11.406 1.00 87.88 341 VAL A C 1
ATOM 2625 O O . VAL A 1 341 ? 25.820 -14.794 -10.697 1.00 87.88 341 VAL A O 1
ATOM 2628 N N . LYS A 1 342 ? 25.455 -13.524 -12.509 1.00 73.62 342 LYS A N 1
ATOM 2629 C CA . LYS A 1 342 ? 26.824 -13.626 -13.051 1.00 73.62 342 LYS A CA 1
ATOM 2630 C C . LYS A 1 342 ? 27.854 -12.711 -12.385 1.00 73.62 342 LYS A C 1
ATOM 2632 O O . LYS A 1 342 ? 29.042 -12.833 -12.671 1.00 73.62 342 LYS A O 1
ATOM 2637 N N . VAL A 1 343 ? 27.415 -11.786 -11.532 1.00 66.56 343 VAL A N 1
ATOM 2638 C CA . VAL A 1 343 ? 28.260 -10.756 -10.913 1.00 66.56 343 VAL A CA 1
ATOM 2639 C C . VAL A 1 343 ? 28.077 -10.775 -9.396 1.00 66.56 343 VAL A C 1
ATOM 2641 O O . VAL A 1 343 ? 27.015 -10.461 -8.871 1.00 66.56 343 VAL A O 1
ATOM 2644 N N . GLN A 1 344 ? 29.149 -11.137 -8.694 1.00 54.97 344 GLN A N 1
ATOM 2645 C CA . GLN A 1 344 ? 29.190 -11.344 -7.241 1.00 54.97 344 GLN A CA 1
ATOM 2646 C C . GLN A 1 344 ? 29.287 -10.030 -6.429 1.00 54.97 344 GLN A C 1
ATOM 2648 O O . GLN A 1 344 ? 29.294 -10.066 -5.196 1.00 54.97 344 GLN A O 1
ATOM 2653 N N . GLU A 1 345 ? 29.362 -8.876 -7.103 1.00 40.84 345 GLU A N 1
ATOM 2654 C CA . GLU A 1 345 ? 29.549 -7.552 -6.500 1.00 40.84 345 GLU A CA 1
ATOM 2655 C C . GLU A 1 345 ? 28.631 -6.509 -7.155 1.00 40.84 345 GLU A C 1
ATOM 2657 O O . GLU A 1 345 ? 28.824 -6.135 -8.311 1.00 40.84 345 GLU A O 1
ATOM 2662 N N . VAL A 1 346 ? 27.655 -5.992 -6.401 1.00 43.44 346 VAL A N 1
ATOM 2663 C CA . VAL A 1 346 ? 26.887 -4.807 -6.817 1.00 43.44 346 VAL A CA 1
ATOM 2664 C C . VAL A 1 346 ? 27.756 -3.572 -6.601 1.00 43.44 346 VAL A C 1
ATOM 2666 O O . VAL A 1 346 ? 27.667 -2.899 -5.575 1.00 43.44 346 VAL A O 1
ATOM 2669 N N . MET A 1 347 ? 28.612 -3.269 -7.574 1.00 35.19 347 MET A N 1
ATOM 2670 C CA . MET A 1 347 ? 29.074 -1.898 -7.749 1.00 35.19 347 MET A CA 1
ATOM 2671 C C . MET A 1 347 ? 27.966 -1.106 -8.437 1.00 35.19 347 MET A C 1
ATOM 2673 O O . MET A 1 347 ? 27.494 -1.481 -9.510 1.00 35.19 347 MET A O 1
ATOM 2677 N N . VAL A 1 348 ? 27.574 0.018 -7.835 1.00 41.97 348 VAL A N 1
ATOM 2678 C CA . VAL A 1 348 ? 26.836 1.071 -8.542 1.00 41.97 348 VAL A CA 1
ATOM 2679 C C . VAL A 1 348 ? 27.838 1.742 -9.483 1.00 41.97 348 VAL A C 1
ATOM 2681 O O . VAL A 1 348 ? 28.455 2.748 -9.143 1.00 41.97 348 VAL A O 1
ATOM 2684 N N . SER A 1 349 ? 28.089 1.104 -10.625 1.00 30.02 349 SER A N 1
ATOM 2685 C CA . SER A 1 349 ? 29.052 1.582 -11.612 1.00 30.02 349 SER A CA 1
ATOM 2686 C C . SER A 1 349 ? 28.423 2.645 -12.498 1.00 30.02 349 SER A C 1
ATOM 2688 O O . SER A 1 349 ? 27.668 2.341 -13.420 1.00 30.02 349 SER A O 1
ATOM 2690 N N . ASP A 1 350 ? 28.818 3.886 -12.239 1.00 36.66 350 ASP A N 1
ATOM 2691 C CA . ASP A 1 350 ? 28.821 4.943 -13.243 1.00 36.66 350 ASP A CA 1
ATOM 2692 C C . ASP A 1 350 ? 29.669 4.470 -14.442 1.00 36.66 350 ASP A C 1
ATOM 2694 O O . ASP A 1 350 ? 30.775 3.939 -14.275 1.00 36.66 350 ASP A O 1
ATOM 2698 N N . SER A 1 351 ? 29.109 4.519 -15.649 1.00 35.09 351 SER A N 1
ATOM 2699 C CA . SER A 1 351 ? 29.545 3.640 -16.737 1.00 35.09 351 SER A CA 1
ATOM 2700 C C . SER A 1 351 ? 30.517 4.305 -17.712 1.00 35.09 351 SER A C 1
ATOM 2702 O O . SER A 1 351 ? 30.098 5.047 -18.599 1.00 35.09 351 SER A O 1
ATOM 2704 N N . SER A 1 352 ? 31.799 3.930 -17.651 1.00 35.34 352 SER A N 1
ATOM 2705 C CA . SER A 1 352 ? 32.663 3.881 -18.842 1.00 35.34 352 SER A CA 1
ATOM 2706 C C . SER A 1 352 ? 33.837 2.902 -18.675 1.00 35.34 352 SER A C 1
ATOM 2708 O O . SER A 1 352 ? 34.833 3.173 -18.011 1.00 35.34 352 SER A O 1
ATOM 2710 N N . GLN A 1 353 ? 33.739 1.744 -19.331 1.00 37.00 353 GLN A N 1
ATOM 2711 C CA . GLN A 1 353 ? 34.895 0.931 -19.710 1.00 37.00 353 GLN A CA 1
ATOM 2712 C C . GLN A 1 353 ? 34.764 0.551 -21.182 1.00 37.00 353 GLN A C 1
ATOM 2714 O O . GLN A 1 353 ? 33.689 0.162 -21.635 1.00 37.00 353 GLN A O 1
ATOM 2719 N N . ALA A 1 354 ? 35.880 0.600 -21.902 1.00 29.16 354 ALA A N 1
ATOM 2720 C CA . ALA A 1 354 ? 36.041 -0.049 -23.192 1.00 29.16 354 ALA A CA 1
ATOM 2721 C C . ALA A 1 354 ? 37.401 -0.754 -23.194 1.00 29.16 354 ALA A C 1
ATOM 2723 O O . ALA A 1 354 ? 38.431 -0.121 -22.965 1.00 29.16 354 ALA A O 1
ATOM 2724 N N . VAL A 1 355 ? 37.407 -2.064 -23.443 1.00 31.62 355 VAL A N 1
ATOM 2725 C CA . VAL A 1 355 ? 38.630 -2.864 -23.563 1.00 31.62 355 VAL A CA 1
ATOM 2726 C C . VAL A 1 355 ? 38.564 -3.695 -24.838 1.00 31.62 355 VAL A C 1
ATOM 2728 O O . VAL A 1 355 ? 37.732 -4.584 -24.949 1.00 31.62 355 VAL A O 1
ATOM 2731 N N . GLY A 1 356 ? 39.504 -3.415 -25.746 1.00 31.27 356 GLY A N 1
ATOM 2732 C CA . GLY A 1 356 ? 40.207 -4.401 -26.572 1.00 31.27 356 GLY A CA 1
ATOM 2733 C C . GLY A 1 356 ? 39.448 -5.179 -27.656 1.00 31.27 356 GLY A C 1
ATOM 2734 O O . GLY A 1 356 ? 38.586 -5.996 -27.370 1.00 31.27 356 GLY A O 1
ATOM 2735 N N . ALA A 1 357 ? 39.947 -5.081 -28.891 1.00 31.50 357 ALA A N 1
ATOM 2736 C CA . ALA A 1 357 ? 40.386 -6.240 -29.683 1.00 31.50 357 ALA A CA 1
ATOM 2737 C C . ALA A 1 357 ? 41.140 -5.754 -30.933 1.00 31.50 357 ALA A C 1
ATOM 2739 O O . ALA A 1 357 ? 40.691 -4.835 -31.613 1.00 31.50 357 ALA A O 1
ATOM 2740 N N . GLY A 1 358 ? 42.284 -6.363 -31.248 1.00 34.72 358 GLY A N 1
ATOM 2741 C CA . GLY A 1 358 ? 43.003 -6.086 -32.494 1.00 34.72 358 GLY A CA 1
ATOM 2742 C C . GLY A 1 358 ? 42.495 -6.943 -33.655 1.00 34.72 358 GLY A C 1
ATOM 2743 O O . GLY A 1 358 ? 42.010 -8.054 -33.442 1.00 34.72 358 GLY A O 1
ATOM 2744 N N . GLN A 1 359 ? 42.685 -6.471 -34.889 1.00 31.23 359 GLN A N 1
ATOM 2745 C CA . GLN A 1 359 ? 42.666 -7.326 -36.077 1.00 31.23 359 GLN A CA 1
ATOM 2746 C C . GLN A 1 359 ? 43.872 -7.032 -36.972 1.00 31.23 359 GLN A C 1
ATOM 2748 O O . GLN A 1 359 ? 44.120 -5.905 -37.388 1.00 31.23 359 GLN A O 1
ATOM 2753 N N . GLN A 1 360 ? 44.624 -8.093 -37.242 1.00 32.34 360 GLN A N 1
ATOM 2754 C CA . GLN A 1 360 ? 45.805 -8.140 -38.094 1.00 32.34 360 GLN A CA 1
ATOM 2755 C C . GLN A 1 360 ? 45.375 -8.556 -39.506 1.00 32.34 360 GLN A C 1
ATOM 2757 O O . GLN A 1 360 ? 44.688 -9.564 -39.653 1.00 32.34 360 GLN A O 1
ATOM 2762 N N . TRP A 1 361 ? 45.800 -7.825 -40.539 1.00 24.72 361 TRP A N 1
ATOM 2763 C CA . TRP A 1 361 ? 45.619 -8.219 -41.942 1.00 24.72 361 TRP A CA 1
ATOM 2764 C C . TRP A 1 361 ? 46.966 -8.215 -42.681 1.00 24.72 361 TRP A C 1
ATOM 2766 O O . TRP A 1 361 ? 47.593 -7.175 -42.866 1.00 24.72 361 TRP A O 1
ATOM 2776 N N . HIS A 1 362 ? 47.390 -9.399 -43.125 1.00 27.55 362 HIS A N 1
ATOM 2777 C CA . HIS A 1 362 ? 48.263 -9.576 -44.294 1.00 27.55 362 HIS A CA 1
ATOM 2778 C C . HIS A 1 362 ? 47.348 -9.588 -45.548 1.00 27.55 362 HIS A C 1
ATOM 2780 O O . HIS A 1 362 ? 46.154 -9.832 -45.402 1.00 27.55 362 HIS A O 1
ATOM 2786 N N . ALA A 1 363 ? 47.743 -9.369 -46.806 1.00 30.62 363 ALA A N 1
ATOM 2787 C CA . ALA A 1 363 ? 49.022 -9.262 -47.532 1.00 30.62 363 ALA A CA 1
ATOM 2788 C C . ALA A 1 363 ? 48.732 -8.438 -48.840 1.00 30.62 363 ALA A C 1
ATOM 2790 O O . ALA A 1 363 ? 47.688 -7.784 -48.862 1.00 30.62 363 ALA A O 1
ATOM 2791 N N . PRO A 1 364 ? 49.486 -8.494 -49.972 1.00 39.31 364 PRO A N 1
ATOM 2792 C CA . PRO A 1 364 ? 50.827 -9.034 -50.247 1.00 39.31 364 PRO A CA 1
ATOM 2793 C C . PRO A 1 364 ? 51.766 -8.064 -51.021 1.00 39.31 364 PRO A C 1
ATOM 2795 O O . PRO A 1 364 ? 51.426 -6.930 -51.342 1.00 39.31 364 PRO A O 1
ATOM 2798 N N . HIS A 1 365 ? 52.970 -8.544 -51.358 1.00 38.78 365 HIS A N 1
ATOM 2799 C CA . HIS A 1 365 ? 53.944 -7.872 -52.232 1.00 38.78 365 HIS A CA 1
ATOM 2800 C C . HIS A 1 365 ? 53.439 -7.575 -53.658 1.00 38.78 365 HIS A C 1
ATOM 2802 O O . HIS A 1 365 ? 52.924 -8.470 -54.325 1.00 38.78 365 HIS A O 1
ATOM 2808 N N . ALA A 1 366 ? 53.833 -6.410 -54.190 1.00 30.28 366 ALA A N 1
ATOM 2809 C CA . ALA A 1 366 ? 54.304 -6.266 -55.574 1.00 30.28 366 ALA A CA 1
ATOM 2810 C C . ALA A 1 366 ? 55.263 -5.059 -55.711 1.00 30.28 366 ALA A C 1
ATOM 2812 O O . ALA A 1 366 ? 54.867 -3.922 -55.480 1.00 30.28 366 ALA A O 1
ATOM 2813 N N . GLN A 1 367 ? 56.516 -5.299 -56.115 1.00 38.81 367 GLN A N 1
ATOM 2814 C CA . GLN A 1 367 ? 57.393 -4.287 -56.733 1.00 38.81 367 GLN A CA 1
ATOM 2815 C C . GLN A 1 367 ? 57.503 -4.591 -58.232 1.00 38.81 367 GLN A C 1
ATOM 2817 O O . GLN A 1 367 ? 57.514 -5.764 -58.613 1.00 38.81 367 GLN A O 1
ATOM 2822 N N . PRO A 1 368 ? 57.654 -3.563 -59.080 1.00 41.59 368 PRO A N 1
ATOM 2823 C CA . PRO A 1 368 ? 58.895 -3.475 -59.866 1.00 41.59 368 PRO A CA 1
ATOM 2824 C C . PRO A 1 368 ? 59.719 -2.200 -59.590 1.00 41.59 368 PRO A C 1
ATOM 2826 O O . PRO A 1 368 ? 59.335 -1.349 -58.796 1.00 41.59 368 PRO A O 1
ATOM 2829 N N . ARG A 1 369 ? 60.907 -2.124 -60.208 1.00 35.69 369 ARG A N 1
ATOM 2830 C CA . ARG A 1 369 ? 62.024 -1.207 -59.887 1.00 35.69 369 ARG A CA 1
ATOM 2831 C C . ARG A 1 369 ? 62.118 0.050 -60.782 1.00 35.69 369 ARG A C 1
ATOM 2833 O O . ARG A 1 369 ? 61.480 0.110 -61.827 1.00 35.69 369 ARG A O 1
ATOM 2840 N N . CYS A 1 370 ? 63.102 0.893 -60.419 1.00 28.30 370 CYS A N 1
ATOM 2841 C CA . CYS A 1 370 ? 63.770 1.986 -61.162 1.00 28.30 370 CYS A CA 1
ATOM 2842 C C . CYS A 1 370 ? 63.142 3.381 -60.955 1.00 28.30 370 CYS A C 1
ATOM 2844 O O . CYS A 1 370 ? 61.926 3.489 -60.924 1.00 28.30 370 CYS A O 1
ATOM 2846 N N . ALA A 1 371 ? 63.896 4.479 -60.792 1.00 32.34 371 ALA A N 1
ATOM 2847 C CA . ALA A 1 371 ? 65.353 4.724 -60.868 1.00 32.34 371 ALA A CA 1
ATOM 2848 C C . ALA A 1 371 ? 65.789 5.766 -59.790 1.00 32.34 371 ALA A C 1
ATOM 2850 O O . ALA A 1 371 ? 64.910 6.315 -59.130 1.00 32.34 371 ALA A O 1
ATOM 2851 N N . PRO A 1 372 ? 67.094 6.040 -59.561 1.00 47.47 372 PRO A N 1
ATOM 2852 C CA . PRO A 1 372 ? 67.523 7.005 -58.546 1.00 47.47 372 PRO A CA 1
ATOM 2853 C C . PRO A 1 372 ? 67.644 8.432 -59.105 1.00 47.47 372 PRO A C 1
ATOM 2855 O O . PRO A 1 372 ? 68.437 8.673 -60.013 1.00 47.47 372 PRO A O 1
ATOM 2858 N N . GLU A 1 373 ? 66.948 9.389 -58.495 1.00 40.62 373 GLU A N 1
ATOM 2859 C CA . GLU A 1 373 ? 67.254 10.820 -58.615 1.00 40.62 373 GLU A CA 1
ATOM 2860 C C . GLU A 1 373 ? 67.456 11.428 -57.224 1.00 40.62 373 GLU A C 1
ATOM 2862 O O . GLU A 1 373 ? 66.881 10.969 -56.239 1.00 40.62 373 GLU A O 1
ATOM 2867 N N . ASN A 1 374 ? 68.318 12.444 -57.130 1.00 53.28 374 ASN A N 1
ATOM 2868 C CA . ASN A 1 374 ? 68.633 13.092 -55.859 1.00 53.28 374 ASN A CA 1
ATOM 2869 C C . ASN A 1 374 ? 67.429 13.903 -55.368 1.00 53.28 374 ASN A C 1
ATOM 2871 O O . ASN A 1 374 ? 67.129 14.967 -55.908 1.00 53.28 374 ASN A O 1
ATOM 2875 N N . HIS A 1 375 ? 66.766 13.418 -54.323 1.00 49.47 375 HIS A N 1
ATOM 2876 C CA . HIS A 1 375 ? 65.733 14.167 -53.615 1.00 49.47 375 HIS A CA 1
ATOM 2877 C C . HIS A 1 375 ? 66.387 15.012 -52.503 1.00 49.47 375 HIS A C 1
ATOM 2879 O O . HIS A 1 375 ? 67.247 14.482 -51.793 1.00 49.47 375 HIS A O 1
ATOM 2885 N N . PRO A 1 376 ? 66.007 16.292 -52.313 1.00 54.72 376 PRO A N 1
ATOM 2886 C CA . PRO A 1 376 ? 66.363 17.023 -51.095 1.00 54.72 376 PRO A CA 1
ATOM 2887 C C . PRO A 1 376 ? 65.772 16.306 -49.872 1.00 54.72 376 PRO A C 1
ATOM 2889 O O . PRO A 1 376 ? 64.799 15.556 -50.007 1.00 54.72 376 PRO A O 1
ATOM 2892 N N . GLU A 1 377 ? 66.349 16.507 -48.681 1.00 58.66 377 GLU A N 1
ATOM 2893 C CA . GLU A 1 377 ? 65.896 15.779 -47.491 1.00 58.66 377 GLU A CA 1
ATOM 2894 C C . GLU A 1 377 ? 64.381 15.980 -47.266 1.00 58.66 377 GLU A C 1
ATOM 2896 O O . GLU A 1 377 ? 63.914 17.123 -47.280 1.00 58.66 377 GLU A O 1
ATOM 2901 N N . PRO A 1 378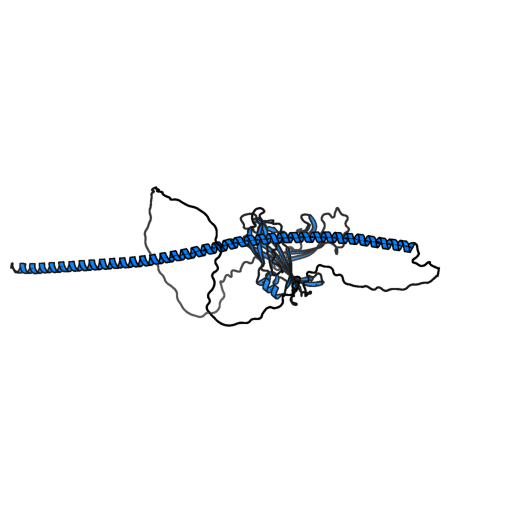 ? 63.589 14.908 -47.028 1.00 59.25 378 PRO A N 1
ATOM 2902 C CA . PRO A 1 378 ? 62.119 14.979 -47.052 1.00 59.25 378 PRO A CA 1
ATOM 2903 C C . PRO A 1 378 ? 61.460 15.983 -46.091 1.00 59.25 378 PRO A C 1
ATOM 2905 O O . PRO A 1 378 ? 60.259 16.215 -46.189 1.00 59.25 378 PRO A O 1
ATOM 2908 N N . ARG A 1 379 ? 62.227 16.543 -45.148 1.00 60.59 379 ARG A N 1
ATOM 2909 C CA . ARG A 1 379 ? 61.789 17.481 -44.105 1.00 60.59 379 ARG A CA 1
ATOM 2910 C C . ARG A 1 379 ? 61.918 18.960 -44.498 1.00 60.59 379 ARG A C 1
ATOM 2912 O O . ARG A 1 379 ? 61.446 19.817 -43.758 1.00 60.59 379 ARG A O 1
ATOM 2919 N N . GLU A 1 380 ? 62.564 19.282 -45.621 1.00 61.41 380 GLU A N 1
ATOM 2920 C CA . GLU A 1 380 ? 62.808 20.679 -46.032 1.00 61.41 380 GLU A CA 1
ATOM 2921 C C . GLU A 1 380 ? 61.861 21.187 -47.133 1.00 61.41 380 GLU A C 1
ATOM 2923 O O . GLU A 1 380 ? 61.859 22.381 -47.456 1.00 61.41 380 GLU A O 1
ATOM 2928 N N . THR A 1 381 ? 61.028 20.298 -47.675 1.00 77.81 381 THR A N 1
ATOM 2929 C CA . THR A 1 381 ? 60.041 20.582 -48.723 1.00 77.81 381 THR A CA 1
ATOM 2930 C C . THR A 1 381 ? 58.963 21.570 -48.245 1.00 77.81 381 THR A C 1
ATOM 2932 O O . THR A 1 381 ? 58.631 21.645 -47.057 1.00 77.81 381 THR A O 1
ATOM 2935 N N . LEU A 1 382 ? 58.411 22.368 -49.167 1.00 80.06 382 LEU A N 1
ATOM 2936 C CA . LEU A 1 382 ? 57.337 23.330 -48.855 1.00 80.06 382 LEU A CA 1
ATOM 2937 C C . LEU A 1 382 ? 56.069 22.599 -48.391 1.00 80.06 382 LEU A C 1
ATOM 2939 O O . LEU A 1 382 ? 55.353 23.061 -47.506 1.00 80.06 382 LEU A O 1
ATOM 2943 N N . GLU A 1 383 ? 55.862 21.418 -48.954 1.00 80.81 383 GLU A N 1
ATOM 2944 C CA . GLU A 1 383 ? 54.825 20.449 -48.652 1.00 80.81 383 GLU A CA 1
ATOM 2945 C C . GLU A 1 383 ? 54.916 19.954 -47.200 1.00 80.81 383 GLU A C 1
ATOM 2947 O O . GLU A 1 383 ? 53.897 19.901 -46.516 1.00 80.81 383 GLU A O 1
ATOM 2952 N N . TYR A 1 384 ? 56.122 19.660 -46.692 1.00 82.50 384 TYR A N 1
ATOM 2953 C CA . TYR A 1 384 ? 56.325 19.265 -45.292 1.00 82.50 384 TYR A CA 1
ATOM 2954 C C . TYR A 1 384 ? 56.020 20.415 -44.321 1.00 82.50 384 TYR A C 1
ATOM 2956 O O . TYR A 1 384 ? 55.406 20.194 -43.279 1.00 82.50 384 TYR A O 1
ATOM 2964 N N . LYS A 1 385 ? 56.386 21.656 -44.673 1.00 84.75 385 LYS A N 1
ATOM 2965 C CA . LYS A 1 385 ? 56.069 22.846 -43.860 1.00 84.75 385 LYS A CA 1
ATOM 2966 C C . LYS A 1 385 ? 54.561 23.092 -43.789 1.00 84.75 385 LYS A C 1
ATOM 2968 O O . LYS A 1 385 ? 54.028 23.236 -42.695 1.00 84.75 385 LYS A O 1
ATOM 2973 N N . ALA A 1 386 ? 53.869 23.035 -44.928 1.00 85.62 386 ALA A N 1
ATOM 2974 C CA . ALA A 1 386 ? 52.412 23.150 -44.977 1.00 85.62 386 ALA A CA 1
ATOM 2975 C C . ALA A 1 386 ? 51.702 22.003 -44.229 1.00 85.62 386 ALA A C 1
ATOM 2977 O O . ALA A 1 386 ? 50.702 22.236 -43.554 1.00 85.62 386 ALA A O 1
ATOM 2978 N N . ALA A 1 387 ? 52.223 20.772 -44.301 1.00 83.69 387 ALA A N 1
ATOM 2979 C CA . ALA A 1 387 ? 51.688 19.640 -43.545 1.00 83.69 387 ALA A CA 1
ATOM 2980 C C . ALA A 1 387 ? 51.839 19.830 -42.024 1.00 83.69 387 ALA A C 1
ATOM 2982 O O . ALA A 1 387 ? 50.889 19.571 -41.290 1.00 83.69 387 ALA A O 1
ATOM 2983 N N . LEU A 1 388 ? 52.986 20.339 -41.560 1.00 87.06 388 LEU A N 1
ATOM 2984 C CA . LEU A 1 388 ? 53.228 20.640 -40.145 1.00 87.06 388 LEU A CA 1
ATOM 2985 C C . LEU A 1 388 ? 52.337 21.787 -39.633 1.00 87.06 388 LEU A C 1
ATOM 2987 O O . LEU A 1 388 ? 51.801 21.710 -38.531 1.00 87.06 388 LEU A O 1
ATOM 2991 N N . GLU A 1 389 ? 52.134 22.834 -40.439 1.00 90.25 389 GLU A N 1
ATOM 2992 C CA . GLU A 1 389 ? 51.195 23.921 -40.122 1.00 90.25 389 GLU A CA 1
ATOM 2993 C C . GLU A 1 389 ? 49.745 23.417 -40.019 1.00 90.25 389 GLU A C 1
ATOM 2995 O O . GLU A 1 389 ? 49.014 23.826 -39.115 1.00 90.25 389 GLU A O 1
ATOM 3000 N N . LEU A 1 390 ? 49.335 22.491 -40.895 1.00 88.88 390 LEU A N 1
ATOM 3001 C CA . LEU A 1 390 ? 48.022 21.840 -40.832 1.00 88.88 390 LEU A CA 1
ATOM 3002 C C . LEU A 1 390 ? 47.879 20.905 -39.625 1.00 88.88 390 LEU A C 1
ATOM 3004 O O . LEU A 1 390 ? 46.802 20.858 -39.034 1.00 88.88 390 LEU A O 1
ATOM 3008 N N . GLU A 1 391 ? 48.933 20.182 -39.243 1.00 89.50 391 GLU A N 1
ATOM 3009 C CA . GLU A 1 391 ? 48.943 19.322 -38.054 1.00 89.50 391 GLU A CA 1
ATOM 3010 C C . GLU A 1 391 ? 48.810 20.155 -36.769 1.00 89.50 391 GLU A C 1
ATOM 3012 O O . GLU A 1 391 ? 47.935 19.881 -35.951 1.00 89.50 391 GLU A O 1
ATOM 3017 N N . MET A 1 392 ? 49.562 21.254 -36.655 1.00 93.06 392 MET A N 1
ATOM 3018 C CA . MET A 1 392 ? 49.460 22.201 -35.537 1.00 93.06 392 MET A CA 1
ATOM 3019 C C . MET A 1 392 ? 48.105 22.937 -35.506 1.00 93.06 392 MET A C 1
ATOM 3021 O O . MET A 1 392 ? 47.548 23.187 -34.436 1.00 93.06 392 MET A O 1
ATOM 3025 N N . TRP A 1 393 ? 47.527 23.274 -36.668 1.00 93.75 393 TRP A N 1
ATOM 3026 C CA . TRP A 1 393 ? 46.169 23.832 -36.734 1.00 93.75 393 TRP A CA 1
ATOM 3027 C C . TRP A 1 393 ? 45.112 22.811 -36.303 1.00 93.75 393 TRP A C 1
ATOM 3029 O O . TRP A 1 393 ? 44.184 23.165 -35.574 1.00 93.75 393 TRP A O 1
ATOM 3039 N N . LYS A 1 394 ? 45.261 21.550 -36.719 1.00 96.19 394 LYS A N 1
ATOM 3040 C CA . LYS A 1 394 ? 44.379 20.449 -36.333 1.00 96.19 394 LYS A CA 1
ATOM 3041 C C . LYS A 1 394 ? 44.421 20.222 -34.818 1.00 96.19 394 LYS A C 1
ATOM 3043 O O . LYS A 1 394 ? 43.358 20.219 -34.210 1.00 96.19 394 LYS A O 1
ATOM 3048 N N . GLU A 1 395 ? 45.608 20.128 -34.218 1.00 94.50 395 GLU A N 1
ATOM 3049 C CA . GLU A 1 395 ? 45.791 19.994 -32.762 1.00 94.50 395 GLU A CA 1
ATOM 3050 C C . GLU A 1 395 ? 45.098 21.143 -32.002 1.00 94.50 395 GLU A C 1
ATOM 3052 O O . GLU A 1 395 ? 44.331 20.911 -31.069 1.00 94.50 395 GLU A O 1
ATOM 3057 N N . MET A 1 396 ? 45.264 22.387 -32.470 1.00 95.06 396 MET A N 1
ATOM 3058 C CA . MET A 1 396 ? 44.575 23.558 -31.911 1.00 95.06 396 MET A CA 1
ATOM 3059 C C . MET A 1 396 ? 43.040 23.476 -32.048 1.00 95.06 396 MET A C 1
ATOM 3061 O O . MET A 1 396 ? 42.318 23.880 -31.138 1.00 95.06 396 MET A O 1
ATOM 3065 N N . GLN A 1 397 ? 42.505 22.974 -33.169 1.00 95.44 397 GLN A N 1
ATOM 3066 C CA . GLN A 1 397 ? 41.055 22.768 -33.315 1.00 95.44 397 GLN A CA 1
ATOM 3067 C C . GLN A 1 397 ? 40.534 21.621 -32.438 1.00 95.44 397 GLN A C 1
ATOM 3069 O O . GLN A 1 397 ? 39.422 21.722 -31.917 1.00 95.44 397 GLN A O 1
ATOM 3074 N N . GLU A 1 398 ? 41.320 20.558 -32.259 1.00 93.56 398 GLU A N 1
ATOM 3075 C CA . GLU A 1 398 ? 40.994 19.430 -31.384 1.00 93.56 398 GLU A CA 1
ATOM 3076 C C . GLU A 1 398 ? 40.937 19.880 -29.913 1.00 93.56 398 GLU A C 1
ATOM 3078 O O . GLU A 1 398 ? 39.920 19.632 -29.265 1.00 93.56 398 GLU A O 1
ATOM 3083 N N . ASP A 1 399 ? 41.905 20.663 -29.418 1.00 96.56 399 ASP A N 1
ATOM 3084 C CA . ASP A 1 399 ? 41.847 21.253 -28.066 1.00 96.56 399 ASP A CA 1
ATOM 3085 C C . ASP A 1 399 ? 40.643 22.199 -27.882 1.00 96.56 399 ASP A C 1
ATOM 3087 O O . ASP A 1 399 ? 39.912 22.108 -26.890 1.00 96.56 399 ASP A O 1
ATOM 3091 N N . ILE A 1 400 ? 40.356 23.067 -28.862 1.00 96.75 400 ILE A N 1
ATOM 3092 C CA . ILE A 1 400 ? 39.172 23.943 -28.821 1.00 96.75 400 ILE A CA 1
ATOM 3093 C C . ILE A 1 400 ? 37.879 23.115 -28.741 1.00 96.75 400 ILE A C 1
ATOM 3095 O O . ILE A 1 400 ? 36.964 23.477 -27.993 1.00 96.75 400 ILE A O 1
ATOM 3099 N N . PHE A 1 401 ? 37.781 22.014 -29.491 1.00 95.31 401 PHE A N 1
ATOM 3100 C CA . PHE A 1 401 ? 36.615 21.134 -29.469 1.00 95.31 401 PHE A CA 1
ATOM 3101 C C . PHE A 1 401 ? 36.502 20.362 -28.148 1.00 95.31 401 PHE A C 1
ATOM 3103 O O . PHE A 1 401 ? 35.427 20.353 -27.543 1.00 95.31 401 PHE A O 1
ATOM 3110 N N . GLU A 1 402 ? 37.599 19.785 -27.652 1.00 96.69 402 GLU A N 1
ATOM 3111 C CA . GLU A 1 402 ? 37.646 19.106 -26.355 1.00 96.69 402 GLU A CA 1
ATOM 3112 C C . GLU A 1 402 ? 37.232 20.035 -25.211 1.00 96.69 402 GLU A C 1
ATOM 3114 O O . GLU A 1 402 ? 36.405 19.667 -24.377 1.00 96.69 402 GLU A O 1
ATOM 3119 N N . ASN A 1 403 ? 37.758 21.260 -25.174 1.00 97.25 403 ASN A N 1
ATOM 3120 C CA . ASN A 1 403 ? 37.430 22.228 -24.131 1.00 97.25 403 ASN A CA 1
ATOM 3121 C C . ASN A 1 403 ? 35.966 22.694 -24.213 1.00 97.25 403 ASN A C 1
ATOM 3123 O O . ASN A 1 403 ? 35.325 22.909 -23.180 1.00 97.25 403 ASN A O 1
ATOM 3127 N N . GLN A 1 404 ? 35.384 22.781 -25.414 1.00 96.94 404 GLN A N 1
ATOM 3128 C CA . GLN A 1 404 ? 33.944 23.010 -25.578 1.00 96.94 404 GLN A CA 1
ATOM 3129 C C . GLN A 1 404 ? 33.093 21.815 -25.127 1.00 96.94 404 GLN A C 1
ATOM 3131 O O . GLN A 1 404 ? 32.024 22.029 -24.549 1.00 96.94 404 GLN A O 1
ATOM 3136 N N . LEU A 1 405 ? 33.540 20.582 -25.379 1.00 96.81 405 LEU A N 1
ATOM 3137 C CA . LEU A 1 405 ? 32.848 19.361 -24.968 1.00 96.81 405 LEU A CA 1
ATOM 3138 C C . LEU A 1 405 ? 32.853 19.222 -23.440 1.00 96.81 405 LEU A C 1
ATOM 3140 O O . LEU A 1 405 ? 31.780 19.234 -22.836 1.00 96.81 405 LEU A O 1
ATOM 3144 N N . LYS A 1 406 ? 34.038 19.267 -22.815 1.00 97.62 406 LYS A N 1
ATOM 3145 C CA . LYS A 1 406 ? 34.231 19.247 -21.353 1.00 97.62 406 LYS A CA 1
ATOM 3146 C C . LYS A 1 406 ? 33.395 20.325 -20.655 1.00 97.62 406 LYS A C 1
ATOM 3148 O O . LYS A 1 406 ? 32.784 20.077 -19.618 1.00 97.62 406 LYS A O 1
ATOM 3153 N N . LYS A 1 407 ? 33.302 21.529 -21.240 1.00 97.62 407 LYS A N 1
ATOM 3154 C CA . LYS A 1 407 ? 32.461 22.617 -20.713 1.00 97.62 407 LYS A CA 1
ATOM 3155 C C . LYS A 1 407 ? 30.961 22.309 -20.788 1.00 97.62 407 LYS A C 1
ATOM 3157 O O . LYS A 1 407 ? 30.238 22.643 -19.852 1.00 97.62 407 LYS A O 1
ATOM 3162 N N . LYS A 1 408 ? 30.474 21.692 -21.871 1.00 97.56 408 LYS A N 1
ATOM 3163 C CA . LYS A 1 408 ? 29.063 21.271 -21.980 1.00 97.56 408 LYS A CA 1
ATOM 3164 C C . LYS A 1 408 ? 28.745 20.155 -20.988 1.00 97.56 408 LYS A C 1
ATOM 3166 O O . LYS A 1 408 ? 27.739 20.244 -20.294 1.00 97.56 408 LYS A O 1
ATOM 3171 N N . GLU A 1 409 ? 29.613 19.153 -20.888 1.00 97.00 409 GLU A N 1
ATOM 3172 C CA . GLU A 1 409 ? 29.484 18.040 -19.939 1.00 97.00 409 GLU A CA 1
ATOM 3173 C C . GLU A 1 409 ? 29.444 18.540 -18.491 1.00 97.00 409 GLU A C 1
ATOM 3175 O O . GLU A 1 409 ? 28.537 18.174 -17.747 1.00 97.00 409 GLU A O 1
ATOM 3180 N N . MET A 1 410 ? 30.342 19.460 -18.119 1.00 96.88 410 MET A N 1
ATOM 3181 C CA . MET A 1 410 ? 30.356 20.104 -16.802 1.00 96.88 410 MET A CA 1
ATOM 3182 C C . MET A 1 410 ? 29.033 20.819 -16.487 1.00 96.88 410 MET A C 1
ATOM 3184 O O . MET A 1 410 ? 28.469 20.602 -15.419 1.00 96.88 410 MET A O 1
ATOM 3188 N N . VAL A 1 411 ? 28.501 21.617 -17.421 1.00 96.94 411 VAL A N 1
ATOM 3189 C CA . VAL A 1 411 ? 27.216 22.325 -17.242 1.00 96.94 411 VAL A CA 1
ATOM 3190 C C . VAL A 1 411 ? 26.042 21.347 -17.115 1.00 96.94 411 VAL A C 1
ATOM 3192 O O . VAL A 1 411 ? 25.151 21.556 -16.292 1.00 96.94 411 VAL A O 1
ATOM 3195 N N . HIS A 1 412 ? 26.031 20.259 -17.892 1.00 96.00 412 HIS A N 1
ATOM 3196 C CA . HIS A 1 412 ? 25.011 19.216 -17.762 1.00 96.00 412 HIS A CA 1
ATOM 3197 C C . HIS A 1 412 ? 25.107 18.480 -16.417 1.00 96.00 412 HIS A C 1
ATOM 3199 O O . HIS A 1 412 ? 24.079 18.246 -15.780 1.00 96.00 412 HIS A O 1
ATOM 3205 N N . MET A 1 413 ? 26.319 18.166 -15.955 1.00 96.25 413 MET A N 1
ATOM 3206 C CA . MET A 1 413 ? 26.553 17.496 -14.675 1.00 96.25 413 MET A CA 1
ATOM 3207 C C . MET A 1 413 ? 26.170 18.384 -13.480 1.00 96.25 413 MET A C 1
ATOM 3209 O O . MET A 1 413 ? 25.508 17.923 -12.551 1.00 96.25 413 MET A O 1
ATOM 3213 N N . GLU A 1 414 ? 26.507 19.676 -13.522 1.00 97.00 414 GLU A N 1
ATOM 3214 C CA . GLU A 1 414 ? 26.129 20.655 -12.495 1.00 97.00 414 GLU A CA 1
ATOM 3215 C C . GLU A 1 414 ? 24.603 20.836 -12.410 1.00 97.00 414 GLU A C 1
ATOM 3217 O O . GLU A 1 414 ? 24.035 20.842 -11.315 1.00 97.00 414 GLU A O 1
ATOM 3222 N N . ALA A 1 415 ? 23.911 20.887 -13.555 1.00 96.88 415 ALA A N 1
ATOM 3223 C CA . ALA A 1 415 ? 22.450 20.953 -13.597 1.00 96.88 415 ALA A CA 1
ATOM 3224 C C . ALA A 1 415 ? 21.783 19.711 -12.970 1.00 96.88 415 ALA A C 1
ATOM 3226 O O . ALA A 1 415 ? 20.803 19.842 -12.232 1.00 96.88 415 ALA A O 1
ATOM 3227 N N . LEU A 1 416 ? 22.326 18.512 -13.219 1.00 94.81 416 LEU A N 1
ATOM 3228 C CA . LEU A 1 416 ? 21.862 17.274 -12.582 1.00 94.81 416 LEU A CA 1
ATOM 3229 C C . LEU A 1 416 ? 22.128 17.278 -11.069 1.00 94.81 416 LEU A C 1
ATOM 3231 O O . LEU A 1 416 ? 21.246 16.897 -10.297 1.00 94.81 416 LEU A O 1
ATOM 3235 N N . ALA A 1 417 ? 23.298 17.753 -10.635 1.00 96.25 417 ALA A N 1
ATOM 3236 C CA . ALA A 1 417 ? 23.658 17.844 -9.223 1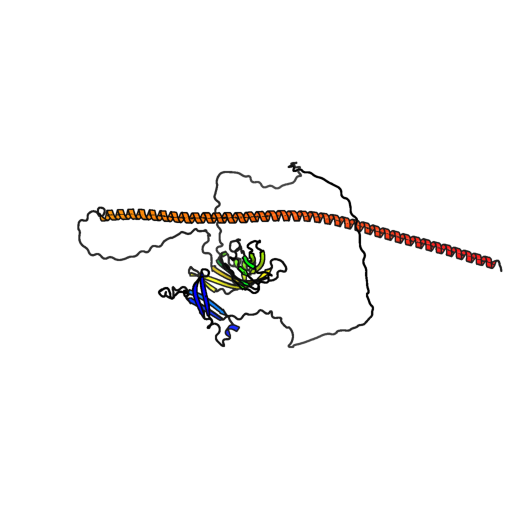.00 96.25 417 ALA A CA 1
ATOM 3237 C C . ALA A 1 417 ? 22.729 18.793 -8.440 1.00 96.25 417 ALA A C 1
ATOM 3239 O O . ALA A 1 417 ? 22.271 18.442 -7.350 1.00 96.25 417 ALA A O 1
ATOM 3240 N N . GLU A 1 418 ? 22.388 19.964 -8.989 1.00 97.19 418 GLU A N 1
ATOM 3241 C CA . GLU A 1 418 ? 21.463 20.897 -8.330 1.00 97.19 418 GLU A CA 1
ATOM 3242 C C . GLU A 1 418 ? 20.004 20.410 -8.330 1.00 97.19 418 GLU A C 1
ATOM 3244 O O . GLU A 1 418 ? 19.329 20.544 -7.304 1.00 97.19 418 GLU A O 1
ATOM 3249 N N . GLU A 1 419 ? 19.510 19.764 -9.396 1.00 96.44 419 GLU A N 1
ATOM 3250 C CA . GLU A 1 419 ? 18.180 19.129 -9.365 1.00 96.44 419 GLU A CA 1
ATOM 3251 C C . GLU A 1 419 ? 18.127 17.945 -8.381 1.00 96.44 419 GLU A C 1
ATOM 3253 O O . GLU A 1 419 ? 17.131 17.783 -7.670 1.00 96.44 419 GLU A O 1
ATOM 3258 N N . TRP A 1 420 ? 19.201 17.157 -8.251 1.00 94.38 420 TRP A N 1
ATOM 3259 C CA . TRP A 1 420 ? 19.294 16.096 -7.241 1.00 94.38 420 TRP A CA 1
ATOM 3260 C C . TRP A 1 420 ? 19.284 16.666 -5.815 1.00 94.38 420 TRP A C 1
ATOM 3262 O O . TRP A 1 420 ? 18.475 16.257 -4.981 1.00 94.38 420 TRP A O 1
ATOM 3272 N N . LYS A 1 421 ? 20.101 17.690 -5.551 1.00 97.88 421 LYS A N 1
ATOM 3273 C CA . LYS A 1 421 ? 20.180 18.412 -4.268 1.00 97.88 421 LYS A CA 1
ATOM 3274 C C . LYS A 1 421 ? 18.868 19.117 -3.906 1.00 97.88 421 LYS A C 1
ATOM 3276 O O . LYS A 1 421 ? 18.532 19.240 -2.729 1.00 97.88 421 LYS A O 1
ATOM 3281 N N . LYS A 1 422 ? 18.111 19.587 -4.899 1.00 98.00 422 LYS A N 1
ATOM 3282 C CA . LYS A 1 422 ? 16.756 20.134 -4.737 1.00 98.00 422 LYS A CA 1
ATOM 3283 C C . LYS A 1 422 ? 15.755 19.040 -4.365 1.00 98.00 422 LYS A C 1
ATOM 3285 O O . LYS A 1 422 ? 15.035 19.209 -3.386 1.00 98.00 422 LYS A O 1
ATOM 3290 N N . ARG A 1 423 ? 15.773 17.902 -5.065 1.00 95.62 423 ARG A N 1
ATOM 3291 C CA . ARG A 1 423 ? 14.953 16.717 -4.748 1.00 95.62 423 ARG A CA 1
ATOM 3292 C C . ARG A 1 423 ? 15.255 16.144 -3.364 1.00 95.62 423 ARG A C 1
ATOM 3294 O O . ARG A 1 423 ? 14.333 15.690 -2.695 1.00 95.62 423 ARG A O 1
ATOM 3301 N N . GLU A 1 424 ? 16.512 16.165 -2.925 1.00 94.69 424 GLU A N 1
ATOM 3302 C CA . GLU A 1 424 ? 16.892 15.774 -1.561 1.00 94.69 424 GLU A CA 1
ATOM 3303 C C . GLU A 1 424 ? 16.289 16.739 -0.532 1.00 94.69 424 GLU A C 1
ATOM 3305 O O . GLU A 1 424 ? 15.541 16.307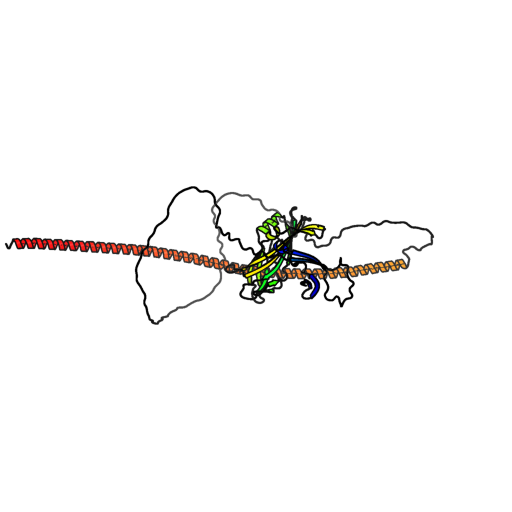 0.338 1.00 94.69 424 GLU A O 1
ATOM 3310 N N . ARG A 1 425 ? 16.461 18.058 -0.708 1.00 97.69 425 ARG A N 1
ATOM 3311 C CA . ARG A 1 425 ? 15.828 19.077 0.156 1.00 97.69 425 ARG A CA 1
ATOM 3312 C C . ARG A 1 425 ? 14.297 18.957 0.214 1.00 97.69 425 ARG A C 1
ATOM 3314 O O . ARG A 1 425 ? 13.707 19.139 1.278 1.00 97.69 425 ARG A O 1
ATOM 3321 N N . GLU A 1 426 ? 13.642 18.644 -0.904 1.00 94.88 426 GLU A N 1
ATOM 3322 C CA . GLU A 1 426 ? 12.194 18.386 -0.964 1.00 94.88 426 GLU A CA 1
ATOM 3323 C C . GLU A 1 426 ? 11.801 17.115 -0.181 1.00 94.88 426 GLU A C 1
ATOM 3325 O O . GLU A 1 426 ? 10.821 17.136 0.573 1.00 94.88 426 GLU A O 1
ATOM 3330 N N . ARG A 1 427 ? 12.584 16.030 -0.295 1.00 97.12 427 ARG A N 1
ATOM 3331 C CA . ARG A 1 427 ? 12.394 14.788 0.477 1.00 97.12 427 ARG A CA 1
ATOM 3332 C C . ARG A 1 427 ? 12.612 15.010 1.975 1.00 97.12 427 ARG A C 1
ATOM 3334 O O . ARG A 1 427 ? 11.736 14.655 2.765 1.00 97.12 427 ARG A O 1
ATOM 3341 N N . GLU A 1 428 ? 13.708 15.652 2.371 1.00 97.06 428 GLU A N 1
ATOM 3342 C CA . GLU A 1 428 ? 14.002 16.011 3.764 1.00 97.06 428 GLU A CA 1
ATOM 3343 C C . GLU A 1 428 ? 12.894 16.874 4.379 1.00 97.06 428 GLU A C 1
ATOM 3345 O O . GLU A 1 428 ? 12.444 16.606 5.495 1.00 97.06 428 GLU A O 1
ATOM 3350 N N . ALA A 1 429 ? 12.399 17.883 3.652 1.00 97.31 429 ALA A N 1
ATOM 3351 C CA . ALA A 1 429 ? 11.310 18.739 4.117 1.00 97.31 429 ALA A CA 1
ATOM 3352 C C . ALA A 1 429 ? 10.005 17.954 4.341 1.00 97.31 429 ALA A C 1
ATOM 3354 O O . ALA A 1 429 ? 9.317 18.171 5.346 1.00 97.31 429 ALA A O 1
ATOM 3355 N N . LEU A 1 430 ? 9.676 17.011 3.449 1.00 96.62 430 LEU A N 1
ATOM 3356 C CA . LEU A 1 430 ? 8.509 16.141 3.599 1.00 96.62 430 LEU A CA 1
ATOM 3357 C C . LEU A 1 430 ? 8.652 15.196 4.802 1.00 96.62 430 LEU A C 1
ATOM 3359 O O . LEU A 1 430 ? 7.717 15.086 5.598 1.00 96.62 430 LEU A O 1
ATOM 3363 N N . VAL A 1 431 ? 9.817 14.562 4.974 1.00 97.44 431 VAL A N 1
ATOM 3364 C CA . VAL A 1 431 ? 10.110 13.696 6.129 1.00 97.44 431 VAL A CA 1
ATOM 3365 C C . VAL A 1 431 ? 10.037 14.498 7.429 1.00 97.44 431 VAL A C 1
ATOM 3367 O O . VAL A 1 431 ? 9.332 14.098 8.352 1.00 97.44 431 VAL A O 1
ATOM 3370 N N . LYS A 1 432 ? 10.663 15.678 7.488 1.00 98.25 432 LYS A N 1
ATOM 3371 C CA . LYS A 1 432 ? 10.629 16.573 8.656 1.00 98.25 432 LYS A CA 1
ATOM 3372 C C . LYS A 1 432 ? 9.206 17.001 9.020 1.00 98.25 432 LYS A C 1
ATOM 3374 O O . LYS A 1 432 ? 8.852 17.001 10.199 1.00 98.25 432 LYS A O 1
ATOM 3379 N N . LYS A 1 433 ? 8.365 17.310 8.024 1.00 98.38 433 LYS A N 1
ATOM 3380 C CA . LYS A 1 433 ? 6.935 17.584 8.235 1.00 98.38 433 LYS A CA 1
ATOM 3381 C C . LYS A 1 433 ? 6.208 16.363 8.809 1.00 98.38 433 LYS A C 1
ATOM 3383 O O . LYS A 1 433 ? 5.435 16.515 9.750 1.00 98.38 433 LYS A O 1
ATOM 3388 N N . LYS A 1 434 ? 6.471 15.160 8.286 1.00 98.00 434 LYS A N 1
ATOM 3389 C CA . LYS A 1 434 ? 5.858 13.921 8.788 1.00 98.00 434 LYS A CA 1
ATOM 3390 C C . LYS A 1 434 ? 6.274 13.605 10.221 1.00 98.00 434 LYS A C 1
ATOM 3392 O O . LYS A 1 434 ? 5.402 13.315 11.029 1.00 98.00 434 LYS A O 1
ATOM 3397 N N . VAL A 1 435 ? 7.555 13.739 10.561 1.00 98.19 435 VAL A N 1
ATOM 3398 C CA . VAL A 1 435 ? 8.050 13.578 11.940 1.00 98.19 435 VAL A CA 1
ATOM 3399 C C . VAL A 1 435 ? 7.340 14.549 12.893 1.00 98.19 435 VAL A C 1
ATOM 3401 O O . VAL A 1 435 ? 6.851 14.128 13.935 1.00 98.19 435 VAL A O 1
ATOM 3404 N N . ALA A 1 436 ? 7.181 15.823 12.515 1.00 98.06 436 ALA A N 1
ATOM 3405 C CA . ALA A 1 436 ? 6.437 16.787 13.329 1.00 98.06 436 ALA A CA 1
ATOM 3406 C C . ALA A 1 436 ? 4.944 16.421 13.492 1.00 98.06 436 ALA A C 1
ATOM 3408 O O . ALA A 1 436 ? 4.402 16.535 14.591 1.00 98.06 436 ALA A O 1
ATOM 3409 N N . GLU A 1 437 ? 4.279 15.946 12.430 1.00 98.00 437 GLU A N 1
ATOM 3410 C CA . GLU A 1 437 ? 2.894 15.447 12.497 1.00 98.00 437 GLU A CA 1
ATOM 3411 C C . GLU A 1 437 ? 2.760 14.231 13.436 1.00 98.00 437 GLU A C 1
ATOM 3413 O O . GLU A 1 437 ? 1.798 14.164 14.205 1.00 98.00 437 GLU A O 1
ATOM 3418 N N . TYR A 1 438 ? 3.721 13.298 13.408 1.00 97.44 438 TYR A N 1
ATOM 3419 C CA . TYR A 1 438 ? 3.731 12.121 14.284 1.00 97.44 438 TYR A CA 1
ATOM 3420 C C . TYR A 1 438 ? 3.990 12.476 15.750 1.00 97.44 438 TYR A C 1
ATOM 3422 O O . TYR A 1 438 ? 3.245 11.997 16.600 1.00 97.44 438 TYR A O 1
ATOM 3430 N N . ASN A 1 439 ? 4.941 13.366 16.054 1.00 98.31 439 ASN A N 1
ATOM 3431 C CA . ASN A 1 439 ? 5.210 13.798 17.432 1.00 98.31 439 ASN A CA 1
ATOM 3432 C C . ASN A 1 439 ? 3.959 14.426 18.083 1.00 98.31 439 ASN A C 1
ATOM 3434 O O . ASN A 1 439 ? 3.601 14.089 19.208 1.00 98.31 439 ASN A O 1
ATOM 3438 N N . ILE A 1 440 ? 3.225 15.275 17.350 1.00 98.44 440 ILE A N 1
ATOM 3439 C CA . ILE A 1 440 ? 1.966 15.876 17.835 1.00 98.44 440 ILE A CA 1
ATOM 3440 C C . ILE A 1 440 ? 0.887 14.806 18.081 1.00 98.44 440 ILE A C 1
ATOM 3442 O O . ILE A 1 440 ? 0.055 14.948 18.982 1.00 98.44 440 ILE A O 1
ATOM 3446 N N . LEU A 1 441 ? 0.847 13.747 17.267 1.00 98.19 441 LEU A N 1
ATOM 3447 C CA . LEU A 1 441 ? -0.094 12.641 17.448 1.00 98.19 441 LEU A CA 1
ATOM 3448 C C . LEU A 1 441 ? 0.290 11.761 18.648 1.00 98.19 441 LEU A C 1
ATOM 3450 O O . LEU A 1 441 ? -0.592 11.350 19.401 1.00 98.19 441 LEU A O 1
ATOM 3454 N N . GLU A 1 442 ? 1.585 11.527 18.856 1.00 98.25 442 GLU A N 1
ATOM 3455 C CA . GLU A 1 442 ? 2.119 10.813 20.013 1.00 98.25 442 GLU A CA 1
ATOM 3456 C C . GLU A 1 442 ? 1.811 11.560 21.318 1.00 98.25 442 GLU A C 1
ATOM 3458 O O . GLU A 1 442 ? 1.229 10.973 22.228 1.00 98.25 442 GLU A O 1
ATOM 3463 N N . GLU A 1 443 ? 2.092 12.865 21.398 1.00 98.50 443 GLU A N 1
ATOM 3464 C CA . GLU A 1 443 ? 1.762 13.696 22.565 1.00 98.50 443 GLU A CA 1
ATOM 3465 C C . GLU A 1 443 ? 0.263 13.647 22.908 1.00 98.50 443 GLU A C 1
ATOM 3467 O O . GLU A 1 443 ? -0.118 13.551 24.080 1.00 98.50 443 GLU A O 1
ATOM 3472 N N . LYS A 1 444 ? -0.605 13.668 21.884 1.00 98.50 444 LYS A N 1
ATOM 3473 C CA . LYS A 1 444 ? -2.058 13.512 22.052 1.00 98.50 444 LYS A CA 1
ATOM 3474 C C . LYS A 1 444 ? -2.418 12.132 22.595 1.00 98.50 444 LYS A C 1
ATOM 3476 O O . LYS A 1 444 ? -3.186 12.062 23.549 1.00 98.50 444 LYS A O 1
ATOM 3481 N N . LEU A 1 445 ? -1.847 11.059 22.047 1.00 98.25 445 LEU A N 1
ATOM 3482 C CA . LEU A 1 445 ? -2.090 9.693 22.514 1.00 98.25 445 LEU A CA 1
ATOM 3483 C C . LEU A 1 445 ? -1.614 9.502 23.964 1.00 98.25 445 LEU A C 1
ATOM 3485 O O . LEU A 1 445 ? -2.375 9.024 24.802 1.00 98.25 445 LEU A O 1
ATOM 3489 N N . GLN A 1 446 ? -0.403 9.961 24.292 1.00 98.19 446 GLN A N 1
ATOM 3490 C CA . GLN A 1 446 ? 0.142 9.947 25.653 1.00 98.19 446 GLN A CA 1
ATOM 3491 C C . GLN A 1 446 ? -0.689 10.796 26.629 1.00 98.19 446 GLN A C 1
ATOM 3493 O O . GLN A 1 446 ? -0.751 10.493 27.823 1.00 98.19 446 GLN A O 1
ATOM 3498 N N . LYS A 1 447 ? -1.329 11.881 26.169 1.00 98.56 447 LYS A N 1
ATOM 3499 C CA . LYS A 1 447 ? -2.301 12.631 26.976 1.00 98.56 447 LYS A CA 1
ATOM 3500 C C . LYS A 1 447 ? -3.576 11.814 27.201 1.00 98.56 447 LYS A C 1
ATOM 3502 O O . LYS A 1 447 ? -3.965 11.636 28.349 1.00 98.56 447 LYS A O 1
ATOM 3507 N N . THR A 1 448 ? -4.183 11.272 26.145 1.00 98.38 448 THR A N 1
ATOM 3508 C CA . THR A 1 448 ? -5.408 10.463 26.246 1.00 98.38 448 THR A CA 1
ATOM 3509 C C . THR A 1 448 ? -5.222 9.239 27.143 1.00 98.38 448 THR A C 1
ATOM 3511 O O . THR A 1 448 ? -6.100 8.964 27.952 1.00 98.38 448 THR A O 1
ATOM 3514 N N . LEU A 1 449 ? -4.075 8.554 27.079 1.00 98.31 449 LEU A N 1
ATOM 3515 C CA . LEU A 1 449 ? -3.757 7.433 27.973 1.00 98.31 449 LEU A CA 1
ATOM 3516 C C . LEU A 1 449 ? -3.731 7.854 29.452 1.00 98.31 449 LEU A C 1
ATOM 3518 O O . LEU A 1 449 ? -4.334 7.183 30.284 1.00 98.31 449 LEU A O 1
ATOM 3522 N N . ARG A 1 450 ? -3.109 8.996 29.782 1.00 98.56 450 ARG A N 1
ATOM 3523 C CA . ARG A 1 450 ? -3.105 9.544 31.154 1.00 98.56 450 ARG A CA 1
ATOM 3524 C C . ARG A 1 450 ? -4.495 9.987 31.616 1.00 98.56 450 ARG A C 1
ATOM 3526 O O . ARG A 1 450 ? -4.854 9.771 32.771 1.00 98.56 450 ARG A O 1
ATOM 3533 N N . ASP A 1 451 ? -5.284 10.582 30.723 1.00 98.56 451 ASP A N 1
ATOM 3534 C CA . ASP A 1 451 ? -6.663 10.986 31.017 1.00 98.56 451 ASP A CA 1
ATOM 3535 C C . ASP A 1 451 ? -7.586 9.762 31.223 1.00 98.56 451 ASP A C 1
ATOM 3537 O O . ASP A 1 451 ? -8.545 9.845 31.991 1.00 98.56 451 ASP A O 1
ATOM 3541 N N . LEU A 1 452 ? -7.306 8.626 30.570 1.00 98.31 452 LEU A N 1
ATOM 3542 C CA . LEU A 1 452 ? -8.022 7.358 30.762 1.00 98.31 452 LEU A CA 1
ATOM 3543 C C . LEU A 1 452 ? -7.622 6.654 32.065 1.00 98.31 452 LEU A C 1
ATOM 3545 O O . LEU A 1 452 ? -8.512 6.363 32.855 1.00 98.31 452 LEU A O 1
ATOM 3549 N N . ASP A 1 453 ? -6.326 6.484 32.346 1.00 98.44 453 ASP A N 1
ATOM 3550 C CA . ASP A 1 453 ? -5.816 5.931 33.619 1.00 98.44 453 ASP A CA 1
ATOM 3551 C C . ASP A 1 453 ? -6.354 6.714 34.834 1.00 98.44 453 ASP A C 1
ATOM 3553 O O . ASP A 1 453 ? -6.774 6.138 35.839 1.00 98.44 453 ASP A O 1
ATOM 3557 N N . LYS A 1 454 ? -6.452 8.047 34.723 1.00 98.56 454 LYS A N 1
ATOM 3558 C CA . LYS A 1 454 ? -7.096 8.873 35.751 1.00 98.56 454 LYS A CA 1
ATOM 3559 C C . LYS A 1 454 ? -8.584 8.541 35.930 1.00 98.56 454 LYS A C 1
ATOM 3561 O O . LYS A 1 454 ? -9.036 8.451 37.070 1.00 98.56 454 LYS A O 1
ATOM 3566 N N . ARG A 1 455 ? -9.346 8.376 34.840 1.00 98.62 455 ARG A N 1
ATOM 3567 C CA . ARG A 1 455 ? -10.777 8.019 34.907 1.00 98.62 455 ARG A CA 1
ATOM 3568 C C . ARG A 1 455 ? -10.998 6.608 35.439 1.00 98.62 455 ARG A C 1
ATOM 3570 O O . ARG A 1 455 ? -11.919 6.414 36.219 1.00 98.62 455 ARG A O 1
ATOM 3577 N N . GLU A 1 456 ? -10.160 5.651 35.056 1.00 98.19 456 GLU A N 1
ATOM 3578 C CA . GLU A 1 456 ? -10.227 4.265 35.524 1.00 98.19 456 GLU A CA 1
ATOM 3579 C C . GLU A 1 456 ? -10.062 4.193 37.046 1.00 98.19 456 GLU A C 1
ATOM 3581 O O . GLU A 1 456 ? -10.916 3.639 37.735 1.00 98.19 456 GLU A O 1
ATOM 3586 N N . ARG A 1 457 ? -9.050 4.875 37.600 1.00 98.44 457 ARG A N 1
ATOM 3587 C CA . ARG A 1 457 ? -8.858 4.973 39.059 1.00 98.44 457 ARG A CA 1
ATOM 3588 C C . ARG A 1 457 ? -10.025 5.663 39.769 1.00 98.44 457 ARG A C 1
ATOM 3590 O O . ARG A 1 457 ? -10.392 5.260 40.870 1.00 98.44 457 ARG A O 1
ATOM 3597 N N . GLN A 1 458 ? -10.615 6.691 39.152 1.00 98.44 458 GLN A N 1
ATOM 3598 C CA . GLN A 1 458 ? -11.804 7.362 39.687 1.00 98.44 458 GLN A CA 1
ATOM 3599 C C . GLN A 1 458 ? -13.019 6.423 39.712 1.00 98.44 458 GLN A C 1
ATOM 3601 O O . GLN A 1 458 ? -13.672 6.319 40.749 1.00 98.44 458 GLN A O 1
ATOM 3606 N N . LEU A 1 459 ? -13.283 5.701 38.619 1.00 98.38 459 LEU A N 1
ATOM 3607 C CA . LEU A 1 459 ? -14.363 4.714 38.539 1.00 98.38 459 LEU A CA 1
ATOM 3608 C C . LEU A 1 459 ? -14.169 3.590 39.559 1.00 98.38 459 LEU A C 1
ATOM 3610 O O . LEU A 1 459 ? -15.093 3.323 40.316 1.00 98.38 459 LEU A O 1
ATOM 3614 N N . PHE A 1 460 ? -12.962 3.029 39.670 1.00 98.38 460 PHE A N 1
ATOM 3615 C CA . PHE A 1 460 ? -12.639 2.008 40.670 1.00 98.38 460 PHE A CA 1
ATOM 3616 C C . PHE A 1 460 ? -12.905 2.489 42.108 1.00 98.38 460 PHE A C 1
ATOM 3618 O O . PHE A 1 460 ? -13.471 1.757 42.922 1.00 98.38 460 PHE A O 1
ATOM 3625 N N . SER A 1 461 ? -12.548 3.741 42.427 1.00 98.19 461 SER A N 1
ATOM 3626 C CA . SER A 1 461 ? -12.826 4.319 43.751 1.00 98.19 461 SER A CA 1
ATOM 3627 C C . SER A 1 461 ? -14.323 4.526 44.016 1.00 98.19 461 SER A C 1
ATOM 3629 O O . SER A 1 461 ? -14.786 4.260 45.122 1.00 98.19 461 SER A O 1
ATOM 3631 N N . ALA A 1 462 ? -15.092 4.936 43.002 1.00 98.25 462 ALA A N 1
ATOM 3632 C CA . ALA A 1 462 ? -16.537 5.122 43.113 1.00 98.25 462 ALA A CA 1
ATOM 3633 C C . ALA A 1 462 ? -17.291 3.782 43.195 1.00 98.25 462 ALA A C 1
ATOM 3635 O O . ALA A 1 462 ? -18.221 3.653 43.983 1.00 98.25 462 ALA A O 1
ATOM 3636 N N . GLU A 1 463 ? -16.871 2.773 42.430 1.00 98.38 463 GLU A N 1
ATOM 3637 C CA . GLU A 1 463 ? -17.420 1.414 42.474 1.00 98.38 463 GLU A CA 1
ATOM 3638 C C . GLU A 1 463 ? -17.176 0.755 43.839 1.00 98.38 463 GLU A C 1
ATOM 3640 O O . GLU A 1 463 ? -18.100 0.185 44.418 1.00 98.38 463 GLU A O 1
ATOM 3645 N N . SER A 1 464 ? -15.971 0.919 44.398 1.00 98.19 464 SER A N 1
ATOM 3646 C CA . SER A 1 464 ? -15.633 0.441 45.748 1.00 98.19 464 SER A CA 1
ATOM 3647 C C . SER A 1 464 ? -16.521 1.078 46.826 1.00 98.19 464 SER A C 1
ATOM 3649 O O . SER A 1 464 ? -17.009 0.386 47.719 1.00 98.19 464 SER A O 1
ATOM 3651 N N . GLU A 1 465 ? -16.772 2.386 46.729 1.00 98.44 465 GLU A N 1
ATOM 3652 C CA . GLU A 1 465 ? -17.644 3.114 47.659 1.00 98.44 465 GLU A CA 1
ATOM 3653 C C . GLU A 1 465 ? -19.118 2.694 47.519 1.00 98.44 465 GLU A C 1
ATOM 3655 O O . GLU A 1 465 ? -19.784 2.437 48.520 1.00 98.44 465 GLU A O 1
ATOM 3660 N N . ILE A 1 466 ? -19.620 2.538 46.288 1.00 98.38 466 ILE A N 1
ATOM 3661 C CA . ILE A 1 466 ? -20.980 2.037 46.021 1.00 98.38 466 ILE A CA 1
ATOM 3662 C C . ILE A 1 466 ? -21.159 0.619 46.577 1.00 98.38 466 ILE A C 1
ATOM 3664 O O . ILE A 1 466 ? -22.191 0.325 47.182 1.00 98.38 466 ILE A O 1
ATOM 3668 N N . GLN A 1 467 ? -20.166 -0.259 46.404 1.00 98.38 467 GLN A N 1
ATOM 3669 C CA . GLN A 1 467 ? -20.215 -1.620 46.933 1.00 98.38 467 GLN A CA 1
ATOM 3670 C C . GLN A 1 467 ? -20.233 -1.625 48.470 1.00 98.38 467 GLN A C 1
ATOM 3672 O O . GLN A 1 467 ? -21.040 -2.349 49.052 1.00 98.38 467 GLN A O 1
ATOM 3677 N N . ARG A 1 468 ? -19.446 -0.759 49.129 1.00 98.62 468 ARG A N 1
ATOM 3678 C CA . ARG A 1 468 ? -19.496 -0.575 50.589 1.00 98.62 468 ARG A CA 1
ATOM 3679 C C . ARG A 1 468 ? -20.879 -0.114 51.061 1.00 98.62 468 ARG A C 1
ATOM 3681 O O . ARG A 1 468 ? -21.467 -0.753 51.927 1.00 98.62 468 ARG A O 1
ATOM 3688 N N . VAL A 1 469 ? -21.427 0.946 50.464 1.00 98.44 469 VAL A N 1
ATOM 3689 C CA . VAL A 1 469 ? -22.754 1.482 50.828 1.00 98.44 469 VAL A CA 1
ATOM 3690 C C . VAL A 1 469 ? -23.857 0.440 50.608 1.00 98.44 469 VAL A C 1
ATOM 3692 O O . VAL A 1 469 ? -24.784 0.334 51.408 1.00 98.44 469 VAL A O 1
ATOM 3695 N N . LYS A 1 470 ? -23.751 -0.380 49.558 1.00 98.38 470 LYS A N 1
ATOM 3696 C CA . LYS A 1 470 ? -24.671 -1.496 49.295 1.00 98.38 470 LYS A CA 1
ATOM 3697 C C . LYS A 1 470 ? -24.596 -2.585 50.371 1.00 98.38 470 LYS A C 1
ATOM 3699 O O . LYS A 1 470 ? -25.638 -3.093 50.779 1.00 98.38 470 LYS A O 1
ATOM 3704 N N . GLU A 1 471 ? -23.398 -2.949 50.827 1.00 98.50 471 GLU A N 1
ATOM 3705 C CA . GLU A 1 471 ? -23.204 -3.913 51.921 1.00 98.50 471 GLU A CA 1
ATOM 3706 C C . GLU A 1 471 ? -23.732 -3.368 53.258 1.00 98.50 471 GLU A C 1
ATOM 3708 O O . GLU A 1 471 ? -24.420 -4.085 53.986 1.00 98.50 471 GLU A O 1
ATOM 3713 N N . GLU A 1 472 ? -23.489 -2.087 53.551 1.00 98.31 472 GLU A N 1
ATOM 3714 C CA . GLU A 1 472 ? -24.029 -1.395 54.727 1.00 98.31 472 GLU A CA 1
ATOM 3715 C C . GLU A 1 472 ? -25.567 -1.362 54.712 1.00 98.31 472 GLU A C 1
ATOM 3717 O O . GLU A 1 472 ? -26.193 -1.724 55.712 1.00 98.31 472 GLU A O 1
ATOM 3722 N N . LEU A 1 473 ? -26.177 -1.017 53.571 1.00 98.56 473 LEU A N 1
ATOM 3723 C CA . LEU A 1 473 ? -27.632 -0.966 53.390 1.00 98.56 473 LEU A CA 1
ATOM 3724 C C . LEU A 1 473 ? -28.283 -2.357 53.476 1.00 98.56 473 LEU A C 1
ATOM 3726 O O . LEU A 1 473 ? -29.345 -2.498 54.082 1.00 98.56 473 LEU A O 1
ATOM 3730 N N . GLN A 1 474 ? -27.651 -3.396 52.917 1.00 98.38 474 GLN A N 1
ATOM 3731 C CA . GLN A 1 474 ? -28.127 -4.777 53.057 1.00 98.38 474 GLN A CA 1
ATOM 3732 C C . GLN A 1 474 ? -28.079 -5.221 54.524 1.00 98.38 474 GLN A C 1
ATOM 3734 O O . GLN A 1 474 ? -29.064 -5.738 55.047 1.00 98.38 474 GLN A O 1
ATOM 3739 N N . ALA A 1 475 ? -26.971 -4.951 55.221 1.00 98.38 475 ALA A N 1
ATOM 3740 C CA . ALA A 1 475 ? -26.842 -5.276 56.636 1.00 98.38 475 ALA A CA 1
ATOM 3741 C C . ALA A 1 475 ? -27.832 -4.486 57.513 1.00 98.38 475 ALA A C 1
ATOM 3743 O O . ALA A 1 475 ? -28.296 -5.000 58.531 1.00 98.38 475 ALA A O 1
ATOM 3744 N N . GLU A 1 476 ? -28.179 -3.249 57.148 1.00 98.44 476 GLU A N 1
ATOM 3745 C CA . GLU A 1 476 ? -29.250 -2.494 57.805 1.00 98.44 476 GLU A CA 1
ATOM 3746 C C . GLU A 1 476 ? -30.631 -3.111 57.537 1.00 98.44 476 GLU A C 1
ATOM 3748 O O . GLU A 1 476 ? -31.406 -3.304 58.476 1.00 98.44 476 GLU A O 1
ATOM 3753 N N . HIS A 1 477 ? -30.925 -3.483 56.288 1.00 98.19 477 HIS A N 1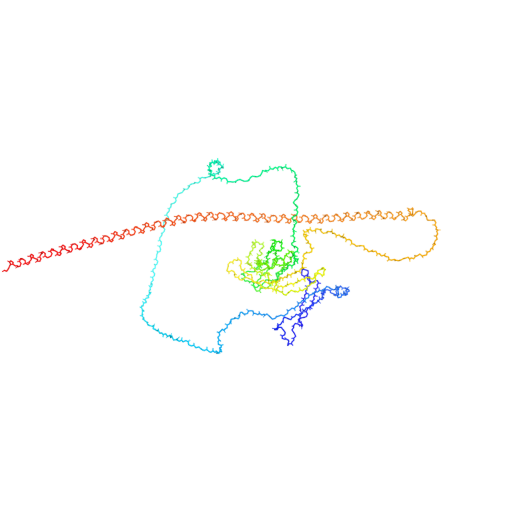
ATOM 3754 C CA . HIS A 1 477 ? -32.173 -4.147 55.913 1.00 98.19 477 HIS A CA 1
ATOM 3755 C C . HIS A 1 477 ? -32.381 -5.452 56.692 1.00 98.19 477 HIS A C 1
ATOM 3757 O O . HIS A 1 477 ? -33.444 -5.649 57.283 1.00 98.19 477 HIS A O 1
ATOM 3763 N N . ASP A 1 478 ? -31.353 -6.299 56.771 1.00 98.12 478 ASP A N 1
ATOM 3764 C CA . ASP A 1 478 ? -31.408 -7.583 57.474 1.00 98.12 478 ASP A CA 1
ATOM 3765 C C . ASP A 1 478 ? -31.604 -7.394 58.991 1.00 98.12 478 ASP A C 1
ATOM 3767 O O . ASP A 1 478 ? -32.422 -8.083 59.607 1.00 98.12 478 ASP A O 1
ATOM 3771 N N . ARG A 1 479 ? -30.929 -6.405 59.604 1.00 98.19 479 ARG A N 1
ATOM 3772 C CA . ARG A 1 479 ? -31.156 -6.025 61.015 1.00 98.19 479 ARG A CA 1
ATOM 3773 C C . ARG A 1 479 ? -32.583 -5.532 61.243 1.00 98.19 479 ARG A C 1
ATOM 3775 O O . ARG A 1 479 ? -33.224 -5.955 62.202 1.00 98.19 479 ARG A O 1
ATOM 3782 N N . ASN A 1 480 ? -33.087 -4.657 60.374 1.00 98.31 480 ASN A N 1
ATOM 3783 C CA . ASN A 1 480 ? -34.441 -4.118 60.476 1.00 98.31 480 ASN A CA 1
ATOM 3784 C C . ASN A 1 480 ? -35.486 -5.234 60.326 1.00 98.31 480 ASN A C 1
ATOM 3786 O O . ASN A 1 480 ? -36.426 -5.299 61.119 1.00 98.31 480 ASN A O 1
ATOM 3790 N N . LEU A 1 481 ? -35.291 -6.165 59.388 1.00 98.44 481 LEU A N 1
ATOM 3791 C CA . LEU A 1 481 ? -36.134 -7.349 59.227 1.00 98.44 481 LEU A CA 1
ATOM 3792 C C . LEU A 1 481 ? -36.125 -8.228 60.488 1.00 98.44 481 LEU A C 1
ATOM 3794 O O . LEU A 1 481 ? -37.195 -8.616 60.960 1.00 98.44 481 LEU A O 1
ATOM 3798 N N . GLN A 1 482 ? -34.953 -8.487 61.075 1.00 98.25 482 GLN A N 1
ATOM 3799 C CA . GLN A 1 482 ? -34.824 -9.249 62.321 1.00 98.25 482 GLN A CA 1
ATOM 3800 C C . GLN A 1 482 ? -35.559 -8.566 63.488 1.00 98.25 482 GLN A C 1
ATOM 3802 O O . GLN A 1 482 ? -36.349 -9.207 64.180 1.00 98.25 482 GLN A O 1
ATOM 3807 N N . VAL A 1 483 ? -35.384 -7.251 63.665 1.00 98.12 483 VAL A N 1
ATOM 3808 C CA . VAL A 1 483 ? -36.079 -6.467 64.703 1.00 98.12 483 VAL A CA 1
ATOM 3809 C C . VAL A 1 483 ? -37.600 -6.514 64.520 1.00 98.12 483 VAL A C 1
ATOM 3811 O O . VAL A 1 483 ? -38.327 -6.671 65.506 1.00 98.12 483 VAL A O 1
ATOM 3814 N N . GLN A 1 484 ? -38.097 -6.434 63.281 1.00 98.06 484 GLN A N 1
ATOM 3815 C CA . GLN A 1 484 ? -39.526 -6.572 62.980 1.00 98.06 484 GLN A CA 1
ATOM 3816 C C . GLN A 1 484 ? -40.043 -7.984 63.290 1.00 98.06 484 GLN A C 1
ATOM 3818 O O . GLN A 1 484 ? -41.077 -8.122 63.944 1.00 98.06 484 GLN A O 1
ATOM 3823 N N . GLN A 1 485 ? -39.315 -9.039 62.908 1.00 98.19 485 GLN A N 1
ATOM 3824 C CA . GLN A 1 485 ? -39.674 -10.423 63.244 1.00 98.19 485 GLN A CA 1
ATOM 3825 C C . GLN A 1 485 ? -39.701 -10.659 64.761 1.00 98.19 485 GLN A C 1
ATOM 3827 O O . GLN A 1 485 ? -40.654 -11.244 65.278 1.00 98.19 485 GLN A O 1
ATOM 3832 N N . ASP A 1 486 ? -38.706 -10.153 65.492 1.00 98.00 486 ASP A N 1
ATOM 3833 C CA . ASP A 1 486 ? -38.642 -10.238 66.952 1.00 98.00 486 ASP A CA 1
ATOM 3834 C C . ASP A 1 486 ? -39.757 -9.429 67.631 1.00 98.00 486 ASP A C 1
ATOM 3836 O O . ASP A 1 486 ? -40.223 -9.812 68.704 1.00 98.00 486 ASP A O 1
ATOM 3840 N N . SER A 1 487 ? -40.187 -8.313 67.035 1.00 98.12 487 SER A N 1
ATOM 3841 C CA . SER A 1 487 ? -41.328 -7.513 67.502 1.00 98.12 487 SER A CA 1
ATOM 3842 C C . SER A 1 487 ? -42.651 -8.261 67.305 1.00 98.12 487 SER A C 1
ATOM 3844 O O . SER A 1 487 ? -43.424 -8.421 68.248 1.00 98.12 487 SER A O 1
ATOM 3846 N N . VAL A 1 488 ? -42.869 -8.826 66.111 1.00 98.12 488 VAL A N 1
ATOM 3847 C CA . VAL A 1 488 ? -44.043 -9.657 65.799 1.00 98.12 488 VAL A CA 1
ATOM 3848 C C . VAL A 1 488 ? -44.094 -10.908 66.678 1.00 98.12 488 VAL A C 1
ATOM 3850 O O . VAL A 1 488 ? -45.177 -11.284 67.123 1.00 98.12 488 VAL A O 1
ATOM 3853 N N . ARG A 1 489 ? -42.950 -11.545 66.968 1.00 98.25 489 ARG A N 1
ATOM 3854 C CA . ARG A 1 489 ? -42.887 -12.682 67.899 1.00 98.25 489 ARG A CA 1
ATOM 3855 C C . ARG A 1 489 ? -43.335 -12.267 69.303 1.00 98.25 489 ARG A C 1
ATOM 3857 O O . ARG A 1 489 ? -44.274 -12.868 69.816 1.00 98.25 489 ARG A O 1
ATOM 3864 N N . ARG A 1 490 ? -42.745 -11.207 69.869 1.00 98.19 490 ARG A N 1
ATOM 3865 C CA . ARG A 1 490 ? -43.107 -10.695 71.204 1.00 98.19 490 ARG A CA 1
ATOM 3866 C C . ARG A 1 490 ? -44.590 -10.331 71.308 1.00 98.19 490 ARG A C 1
ATOM 3868 O O . ARG A 1 490 ? -45.251 -10.764 72.241 1.00 98.19 490 ARG A O 1
ATOM 3875 N N . ALA A 1 491 ? -45.141 -9.629 70.316 1.00 98.06 491 ALA A N 1
ATOM 3876 C CA . ALA A 1 491 ? -46.561 -9.270 70.297 1.00 98.06 491 ALA A CA 1
ATOM 3877 C C . ALA A 1 491 ? -47.497 -10.497 70.220 1.00 98.06 491 ALA A C 1
ATOM 3879 O O . ALA A 1 491 ? -48.578 -10.498 70.811 1.00 98.06 491 ALA A O 1
ATOM 3880 N N . ARG A 1 492 ? -47.093 -11.570 69.519 1.00 97.88 492 ARG A N 1
ATOM 3881 C CA . ARG A 1 492 ? -47.837 -12.845 69.498 1.00 97.88 492 ARG A CA 1
ATOM 3882 C C . ARG A 1 492 ? -47.775 -13.567 70.843 1.00 97.88 492 ARG A C 1
ATOM 3884 O O . ARG A 1 492 ? -48.796 -14.089 71.279 1.00 97.88 492 ARG A O 1
ATOM 3891 N N . GLU A 1 493 ? -46.608 -13.596 71.481 1.00 98.00 493 GLU A N 1
ATOM 3892 C CA . GLU A 1 493 ? -46.401 -14.195 72.808 1.00 98.00 493 GLU A CA 1
ATOM 3893 C C . GLU A 1 493 ? -47.226 -13.464 73.881 1.00 98.00 493 GLU A C 1
ATOM 3895 O O . GLU A 1 493 ? -47.932 -14.106 74.657 1.00 98.00 493 GLU A O 1
ATOM 3900 N N . GLU A 1 494 ? -47.226 -12.129 73.864 1.00 97.88 494 GLU A N 1
ATOM 3901 C CA . GLU A 1 494 ? -48.023 -11.282 74.759 1.00 97.88 494 GLU A CA 1
ATOM 3902 C C . GLU A 1 494 ? -49.535 -11.478 74.548 1.00 97.88 494 GLU A C 1
ATOM 3904 O O . GLU A 1 494 ? -50.274 -11.711 75.507 1.00 97.88 494 GLU A O 1
ATOM 3909 N N . CYS A 1 495 ? -49.999 -11.502 73.292 1.00 97.12 495 CYS A N 1
ATOM 3910 C CA . CYS A 1 495 ? -51.400 -11.786 72.969 1.00 97.12 495 CYS A CA 1
ATOM 3911 C C . CYS A 1 495 ? -51.829 -13.197 73.416 1.00 97.12 495 CYS A C 1
ATOM 3913 O O . CYS A 1 495 ? -52.903 -13.363 73.999 1.00 97.12 495 CYS A O 1
ATOM 3915 N N . ALA A 1 496 ? -50.986 -14.213 73.199 1.00 97.75 496 ALA A N 1
ATOM 3916 C CA . ALA A 1 496 ? -51.250 -15.579 73.646 1.00 97.75 496 ALA A CA 1
ATOM 3917 C C . ALA A 1 496 ? -51.315 -15.681 75.179 1.00 97.75 496 ALA A C 1
ATOM 3919 O O . ALA A 1 496 ? -52.218 -16.327 75.712 1.00 97.75 496 ALA A O 1
ATOM 3920 N N . HIS A 1 497 ? -50.413 -15.000 75.893 1.00 97.44 497 HIS A N 1
ATOM 3921 C CA . HIS A 1 497 ? -50.441 -14.930 77.352 1.00 97.44 497 HIS A CA 1
ATOM 3922 C C . HIS A 1 497 ? -51.727 -14.268 77.868 1.00 97.44 497 HIS A C 1
ATOM 3924 O O . HIS A 1 497 ? -52.373 -14.796 78.773 1.00 97.44 497 HIS A O 1
ATOM 3930 N N . GLN A 1 498 ? -52.151 -13.159 77.258 1.00 97.19 498 GLN A N 1
ATOM 3931 C CA . GLN A 1 498 ? -53.367 -12.454 77.661 1.00 97.19 498 GLN A CA 1
ATOM 3932 C C . GLN A 1 498 ? -54.644 -13.268 77.385 1.00 97.19 498 GLN A C 1
ATOM 3934 O O . GLN A 1 498 ? -55.565 -13.258 78.205 1.00 97.19 498 GLN A O 1
ATOM 3939 N N . LEU A 1 499 ? -54.684 -14.040 76.292 1.00 97.75 499 LEU A N 1
ATOM 3940 C CA . LEU A 1 499 ? -55.757 -15.008 76.037 1.00 97.75 499 LEU A CA 1
ATOM 3941 C C . LEU A 1 499 ? -55.804 -16.119 77.098 1.00 97.75 499 LEU A C 1
ATOM 3943 O O . LEU A 1 499 ? -56.893 -16.513 77.510 1.00 97.75 499 LEU A O 1
ATOM 3947 N N . GLU A 1 500 ? -54.655 -16.611 77.564 1.00 97.06 500 GLU A N 1
ATOM 3948 C CA . GLU A 1 500 ? -54.593 -17.655 78.597 1.00 97.06 500 GLU A CA 1
ATOM 3949 C C . GLU A 1 500 ? -54.999 -17.133 79.989 1.00 97.06 500 GLU A C 1
ATOM 3951 O O . GLU A 1 500 ? -55.685 -17.830 80.744 1.00 97.06 500 GLU A O 1
ATOM 3956 N N . LEU A 1 501 ? -54.668 -15.875 80.305 1.00 97.38 501 LEU A N 1
ATOM 3957 C CA . LEU A 1 501 ? -55.152 -15.189 81.507 1.00 97.38 501 LEU A CA 1
ATOM 3958 C C . LEU A 1 501 ? -56.680 -15.028 81.496 1.00 97.38 501 LEU A C 1
ATOM 3960 O O . LEU A 1 501 ? -57.338 -15.389 82.473 1.00 97.38 501 LEU A O 1
ATOM 3964 N N . GLU A 1 502 ? -57.267 -14.541 80.398 1.00 96.25 502 GLU A N 1
ATOM 3965 C CA . GLU A 1 502 ? -58.728 -14.401 80.300 1.00 96.25 502 GLU A CA 1
ATOM 3966 C C . GLU A 1 502 ? -59.439 -15.767 80.283 1.00 96.25 502 GLU A C 1
ATOM 3968 O O . GLU A 1 502 ? -60.480 -15.911 80.921 1.00 96.25 502 GLU A O 1
ATOM 3973 N N . ARG A 1 503 ? -58.859 -16.811 79.672 1.00 97.06 503 ARG A N 1
ATOM 3974 C CA . ARG A 1 503 ? -59.367 -18.197 79.784 1.00 97.06 503 ARG A CA 1
ATOM 3975 C C . ARG A 1 503 ? -59.378 -18.698 81.224 1.00 97.06 503 ARG A C 1
ATOM 3977 O O . ARG A 1 503 ? -60.391 -19.229 81.676 1.00 97.06 503 ARG A O 1
ATOM 3984 N N . SER A 1 504 ? -58.280 -18.501 81.951 1.00 96.69 504 SER A N 1
ATOM 3985 C CA . SER A 1 504 ? -58.162 -18.893 83.362 1.00 96.69 504 SER A CA 1
ATOM 3986 C C . SER A 1 504 ? -59.195 -18.172 84.234 1.00 96.69 504 SER A C 1
ATOM 3988 O O . SER A 1 504 ? -59.826 -18.778 85.098 1.00 96.69 504 SER A O 1
ATOM 3990 N N . LYS A 1 505 ? -59.428 -16.885 83.959 1.00 97.25 505 LYS A N 1
ATOM 3991 C CA . LYS A 1 505 ? -60.418 -16.042 84.636 1.00 97.25 505 LYS A CA 1
ATOM 3992 C C . LYS A 1 505 ? -61.863 -16.436 84.313 1.00 97.25 505 LYS A C 1
ATOM 3994 O O . LYS A 1 505 ? -62.678 -16.492 85.229 1.00 97.25 505 LYS A O 1
ATOM 3999 N N . ILE A 1 506 ? -62.180 -16.764 83.057 1.00 96.12 506 ILE A N 1
ATOM 4000 C CA . ILE A 1 506 ? -63.488 -17.325 82.673 1.00 96.12 506 ILE A CA 1
ATOM 4001 C C . ILE A 1 506 ? -63.731 -18.634 83.424 1.00 96.12 506 ILE A C 1
ATOM 4003 O O . ILE A 1 506 ? -64.768 -18.778 84.062 1.00 96.12 506 ILE A O 1
ATOM 4007 N N . LYS A 1 507 ? -62.751 -19.544 83.430 1.00 96.38 507 LYS A N 1
ATOM 4008 C CA . LYS A 1 507 ? -62.856 -20.828 84.130 1.00 96.38 507 LYS A CA 1
ATOM 4009 C C . LYS A 1 507 ? -63.101 -20.651 85.635 1.00 96.38 507 LYS A C 1
ATOM 4011 O O . LYS A 1 507 ? -63.987 -21.297 86.184 1.00 96.38 507 LYS A O 1
ATOM 4016 N N . GLN A 1 508 ? -62.384 -19.733 86.288 1.00 95.25 508 GLN A N 1
ATOM 4017 C CA . GLN A 1 508 ? -62.612 -19.392 87.698 1.00 95.25 508 GLN A CA 1
ATOM 4018 C C . GLN A 1 508 ? -64.048 -18.888 87.939 1.00 95.25 508 GLN A C 1
ATOM 4020 O O . GLN A 1 508 ? -64.717 -19.342 88.864 1.00 95.25 508 GLN A O 1
ATOM 4025 N N . LEU A 1 509 ? -64.555 -17.999 87.075 1.00 94.88 509 LEU A N 1
ATOM 4026 C CA . LEU A 1 509 ? -65.928 -17.487 87.158 1.00 94.88 509 LEU A CA 1
ATOM 4027 C C . LEU A 1 509 ? -66.987 -18.575 86.902 1.00 94.88 509 LEU A C 1
ATOM 4029 O O . LEU A 1 509 ? -68.058 -18.534 87.506 1.00 94.88 509 LEU A O 1
ATOM 4033 N N . GLU A 1 510 ? -66.709 -19.552 86.037 1.00 93.81 510 GLU A N 1
ATOM 4034 C CA . GLU A 1 510 ? -67.570 -20.721 85.815 1.00 93.81 510 GLU A CA 1
ATOM 4035 C C . GLU A 1 510 ? -67.598 -21.655 87.034 1.00 93.81 510 GLU A C 1
ATOM 4037 O O . GLU A 1 510 ? -68.678 -22.088 87.443 1.00 93.81 510 GLU A O 1
ATOM 4042 N N . GLU A 1 511 ? -66.445 -21.917 87.656 1.00 94.12 511 GLU A N 1
ATOM 4043 C CA . GLU A 1 511 ? -66.332 -22.707 88.890 1.00 94.12 511 GLU A CA 1
ATOM 4044 C C . GLU A 1 511 ? -67.056 -22.029 90.070 1.00 94.12 511 GLU A C 1
ATOM 4046 O O . GLU A 1 511 ? -67.819 -22.680 90.792 1.00 94.12 511 GLU A O 1
ATOM 4051 N N . ASP A 1 512 ? -66.900 -20.712 90.237 1.00 92.50 512 ASP A N 1
ATOM 4052 C CA . ASP A 1 512 ? -67.577 -19.953 91.295 1.00 92.50 512 ASP A CA 1
ATOM 4053 C C . ASP A 1 512 ? -69.089 -19.814 91.038 1.00 92.50 512 ASP A C 1
ATOM 4055 O O . ASP A 1 512 ? -69.889 -19.943 91.969 1.00 92.50 512 ASP A O 1
ATOM 4059 N N . LYS A 1 513 ? -69.517 -19.664 89.776 1.00 92.81 513 LYS A N 1
ATOM 4060 C CA . LYS A 1 513 ? -70.936 -19.753 89.387 1.00 92.81 513 LYS A CA 1
ATOM 4061 C C . LYS A 1 513 ? -71.525 -21.119 89.746 1.00 92.81 513 LYS A C 1
ATOM 4063 O O . LYS A 1 513 ? -72.628 -21.169 90.288 1.00 92.81 513 LYS A O 1
ATOM 4068 N N . LEU A 1 514 ? -70.814 -22.214 89.464 1.00 92.00 514 LEU A N 1
ATOM 4069 C CA . LEU A 1 514 ? -71.274 -23.569 89.779 1.00 92.00 514 LEU A CA 1
ATOM 4070 C C . LEU A 1 514 ? -71.430 -23.764 91.296 1.00 92.00 514 LEU A C 1
ATOM 4072 O O . LEU A 1 514 ? -72.450 -24.289 91.742 1.00 92.00 514 LEU A O 1
ATOM 4076 N N . ARG A 1 515 ? -70.467 -23.280 92.093 1.00 89.38 515 ARG A N 1
ATOM 4077 C CA . ARG A 1 515 ? -70.547 -23.279 93.566 1.00 89.38 515 ARG A CA 1
ATOM 4078 C C . ARG A 1 515 ? -71.748 -22.494 94.085 1.00 89.38 515 ARG A C 1
ATOM 4080 O O . ARG A 1 515 ? -72.461 -22.991 94.949 1.00 89.38 515 ARG A O 1
ATOM 4087 N N . LEU A 1 516 ? -71.996 -21.298 93.549 1.00 88.94 516 LEU A N 1
ATOM 4088 C CA . LEU A 1 516 ? -73.155 -20.482 93.924 1.00 88.94 516 LEU A CA 1
ATOM 4089 C C . LEU A 1 516 ? -74.477 -21.172 93.562 1.00 88.94 516 LEU A C 1
ATOM 4091 O O . LEU A 1 516 ? -75.405 -21.165 94.363 1.00 88.94 516 LEU A O 1
ATOM 4095 N N . GLN A 1 517 ? -74.560 -21.830 92.401 1.00 85.88 517 GLN A N 1
ATOM 4096 C CA . GLN A 1 517 ? -75.742 -22.614 92.022 1.00 85.88 517 GLN A CA 1
ATOM 4097 C C . GLN A 1 517 ? -75.982 -23.805 92.967 1.00 85.88 517 GLN A C 1
ATOM 4099 O O . GLN A 1 517 ? -77.128 -24.077 93.309 1.00 85.88 517 GLN A O 1
ATOM 4104 N N . GLN A 1 518 ? -74.920 -24.459 93.451 1.00 83.00 518 GLN A N 1
ATOM 4105 C CA . GLN A 1 518 ? -74.998 -25.541 94.446 1.00 83.00 518 GLN A CA 1
ATOM 4106 C C . GLN A 1 518 ? -75.361 -25.073 95.869 1.00 83.00 518 GLN A C 1
ATOM 4108 O O . GLN A 1 518 ? -75.666 -25.912 96.706 1.00 83.00 518 GLN A O 1
ATOM 4113 N N . GLN A 1 519 ? -75.330 -23.767 96.160 1.00 77.12 519 GLN A N 1
ATOM 4114 C CA . GLN A 1 519 ? -75.768 -23.195 97.446 1.00 77.12 519 GLN A CA 1
ATOM 4115 C C . GLN A 1 519 ? -77.225 -22.697 97.429 1.00 77.12 519 GLN A C 1
ATOM 4117 O O . GLN A 1 519 ? -77.730 -22.242 98.454 1.00 77.12 519 GLN A O 1
ATOM 4122 N N . VAL A 1 520 ? -77.890 -22.741 96.268 1.00 69.88 520 VAL A N 1
ATOM 4123 C CA . VAL A 1 520 ? -79.260 -22.233 96.040 1.00 69.88 520 VAL A CA 1
ATOM 4124 C C . VAL A 1 520 ? -80.244 -23.387 95.733 1.00 69.88 520 VAL A C 1
ATOM 4126 O O . VAL A 1 520 ? -81.391 -23.165 95.339 1.00 69.88 520 VAL A O 1
ATOM 4129 N N . HIS A 1 521 ? -79.811 -24.634 95.940 1.00 50.22 521 HIS A N 1
ATOM 4130 C CA . HIS A 1 521 ? -80.616 -25.862 95.974 1.00 50.22 521 HIS A CA 1
ATOM 4131 C C . HIS A 1 521 ? -80.328 -26.624 97.272 1.00 50.22 521 HIS A C 1
ATOM 4133 O O . HIS A 1 521 ? -81.282 -27.250 97.779 1.00 50.22 521 HIS A O 1
#

Foldseek 3Di:
DDWDKDFDDDVVDGQWIWIHDCVQQDDDPDPVQVPDKGKDWDKTFTGGPPPPPDPDDDDDPVPTDIDTDMDIDHDDDDPDDDPDDDDDDDDDDDDDDDDDDDDDDDDDDDDDDDDDDDDDDDDDDDDDDDDDDDDDDDDDDDDDDDDDDDDDDDDDDDDDDDDDDDDDDDDDDDDDWDFAPQQKWKKKKKKFQFKKAQAADPDKFQKKKWWADCVLPDRDIDMFDDGDTDDHGDMDTTHPRMDMGIDIDRVVVVLVCLQPAWIKMWIWGDDPPDDIDTFFIWTHRRNVQVVADWDWDQDPVRAIKTKTKDWDKTFTFGPDPDRDGRIITTMMMMMMTRGGDPDRTPDPDPDDDDDDDDDDDDDDDDDDDDDDDDDDDPCPDPVNVVVVVVVVVVVVVVVVVVVVVVVVVVVVVVVVVVVVVVVVVVVVVVVVVVVVVVVVVVVVVVVVVVVVVVVVVVVVVVVVVVVVVVVVVVVVVVVVVVVVVVVVVVVVVVVVVVVVVVVVVVVVVVVVVVVVVVVVD